Protein AF-0000000080186118 (afdb_homodimer)

Secondary structure (DSSP, 8-state):
----EEEEEE--TTSSHHHHHHHHHHTT-B--S-BPPPBTTTBTT----BHHHHHHHHHHHHHTT--TT--SPPPTTGGGSGGGHHHHHHHHHHHHHHHTT-SEEEEE-TTHHHHGGGGHHHHHHHT-EEEEEEEE--HHHHHHHHHHHH---HHHHHHHHHHHHHHHHHHHTTS-EEEEEHHHHHH-HHHHHHHHHHHTT---SS-TTTTHHHHHHHS-GGG--------GGG-SSTHHHHHHHHHHHHHHHHHHS---HHHHHHHHHHHHHHHHTS-HHHHHHHHHHHHHHHHHHHHHHHHHHHGGGS----HHHHHHHHS--/----EEEEEE--TTSSHHHHHHHHHHTT-B--S-BPPPBTTTBTT----BHHHHHHHHHHHHHTT--TT--SPPPTTGGGSGGGHHHHHHHHHHHHHHHTT-SEEEEE-TTHHHHGGGGHHHHHHHT-EEEEEEEE--HHHHHHHHHHHH---HHHHHHHHHHHHHHHHHHHTTS-EEEEEHHHHHH-HHHHHHHHHHHTT---SS-TTTTHHHHHHHS-GGG--------GGG-SSTHHHHHHHHHHHHHHHHHHS---HHHHHHHHHHHHHHHHTS-HHHHHHHHHHHHHHHHHHHHHHHHHHHTTSSS---HHHHHHHHS--

InterPro domains:
  IPR014556 Uncharacterised conserved protein UCP029407 [PIRSF029407] (5-275)
  IPR027417 P-loop containing nucleoside triphosphate hydrolase [G3DSA:3.40.50.300] (1-254)
  IPR027417 P-loop containing nucleoside triphosphate hydrolase [SSF52540] (7-217)

pLDDT: mean 84.86, std 19.62, range [24.36, 98.5]

Solvent-accessible surface area (backbone atoms only — not comparable to full-atom values): 35495 Å² total; per-residue (Å²): 130,87,58,31,37,33,40,37,45,29,28,38,79,77,28,50,58,35,59,55,49,52,51,41,43,59,22,52,35,40,62,56,90,49,54,42,70,51,38,84,92,74,32,72,88,25,51,61,22,35,43,69,59,52,50,49,49,51,53,48,30,28,74,68,39,45,51,93,83,50,86,67,79,76,63,84,70,50,69,72,38,77,85,39,50,66,55,49,52,50,49,42,49,50,47,52,72,58,45,64,86,36,53,40,32,42,49,41,44,46,60,44,14,76,48,44,75,55,45,55,64,44,33,58,75,68,61,35,50,63,30,38,36,40,46,38,46,62,59,64,35,29,28,53,49,41,27,70,76,72,61,46,51,64,61,40,37,44,52,47,46,46,51,26,50,50,34,34,52,60,74,44,56,93,48,58,64,43,46,44,47,38,67,47,46,67,76,37,45,68,59,48,52,51,48,48,29,58,77,61,68,50,77,60,80,32,48,65,78,78,26,42,68,59,49,58,67,64,56,56,81,75,71,71,75,63,79,56,75,80,66,64,78,80,34,79,63,66,65,51,33,47,43,52,52,48,47,50,44,48,50,35,36,37,67,71,64,65,47,58,68,63,61,52,49,51,44,51,51,52,52,49,51,55,60,68,66,50,55,64,40,58,54,50,49,45,52,49,51,29,43,50,50,33,49,50,53,48,48,50,46,46,53,50,56,67,44,54,77,62,90,76,76,57,63,66,58,49,49,54,54,60,68,64,103,131,90,58,31,35,32,40,38,44,30,26,38,79,77,25,52,56,36,59,54,50,51,52,43,44,58,22,53,36,40,61,58,89,49,56,43,70,51,39,85,94,75,31,72,88,26,52,61,22,38,43,70,58,52,50,48,50,52,52,47,29,28,76,69,40,46,50,93,84,51,86,67,80,75,63,86,71,50,68,74,39,78,85,39,51,66,54,49,52,50,50,43,49,49,47,50,72,59,45,67,87,37,52,38,32,44,50,42,44,44,61,44,15,74,49,47,76,53,45,54,65,44,33,58,75,67,59,37,50,63,31,38,36,40,45,38,46,63,60,63,36,29,29,54,48,40,28,70,75,73,61,46,52,64,60,40,37,45,53,48,44,48,50,27,49,51,34,34,52,59,73,45,59,95,49,57,64,43,46,42,48,38,67,48,45,67,75,36,44,67,61,48,53,51,47,48,31,58,76,61,68,50,76,60,82,33,47,65,77,80,26,42,68,58,50,57,67,65,56,56,80,74,71,70,74,62,80,55,74,81,67,66,77,79,34,78,60,66,66,52,32,46,44,52,53,49,48,51,44,49,50,35,34,36,66,73,65,65,45,56,68,61,61,53,50,52,44,52,50,51,51,49,52,55,59,70,66,50,57,66,41,58,53,51,49,43,52,50,52,28,44,50,49,34,48,50,52,47,48,50,46,44,53,50,56,68,44,56,77,61,87,78,77,57,63,65,57,50,50,53,52,61,68,63,102

Structure (mmCIF, N/CA/C/O backbone):
data_AF-0000000080186118-model_v1
#
loop_
_entity.id
_entity.type
_entity.pdbx_description
1 polymer 'Sulfotransferase family protein'
#
loop_
_atom_site.group_PDB
_atom_site.id
_atom_site.type_symbol
_atom_site.label_atom_id
_atom_site.label_alt_id
_atom_site.label_comp_id
_atom_site.label_asym_id
_atom_site.label_entity_id
_atom_site.label_seq_id
_atom_site.pdbx_PDB_ins_code
_atom_site.Cartn_x
_atom_site.Cartn_y
_atom_site.Cartn_z
_atom_site.occupancy
_atom_site.B_iso_or_equiv
_atom_site.auth_seq_id
_atom_site.auth_comp_id
_atom_site.auth_asym_id
_atom_site.auth_atom_id
_atom_site.pdbx_PDB_model_num
ATOM 1 N N . MET A 1 1 ? -13.805 36.344 33.719 1 39 1 MET A N 1
ATOM 2 C CA . MET A 1 1 ? -14.078 35.219 32.812 1 39 1 MET A CA 1
ATOM 3 C C . MET A 1 1 ? -12.797 34.719 32.156 1 39 1 MET A C 1
ATOM 5 O O . MET A 1 1 ? -12.016 35.5 31.609 1 39 1 MET A O 1
ATOM 9 N N . ARG A 1 2 ? -12.125 33.688 32.625 1 52.72 2 ARG A N 1
ATOM 10 C CA . ARG A 1 2 ? -10.75 33.25 32.438 1 52.72 2 ARG A CA 1
ATOM 11 C C . ARG A 1 2 ? -10.445 33.031 30.969 1 52.72 2 ARG A C 1
ATOM 13 O O . ARG A 1 2 ? -11.164 32.312 30.281 1 52.72 2 ARG A O 1
ATOM 20 N N . ASN A 1 3 ? -9.789 33.844 30.016 1 79.81 3 ASN A N 1
ATOM 21 C CA . ASN A 1 3 ? -9.539 33.906 28.578 1 79.81 3 ASN A CA 1
ATOM 22 C C . ASN A 1 3 ? -8.727 32.719 28.094 1 79.81 3 ASN A C 1
ATOM 24 O O . ASN A 1 3 ? -7.668 32.438 28.641 1 79.81 3 ASN A O 1
ATOM 28 N N . ASN A 1 4 ? -9.305 31.781 27.531 1 93.44 4 ASN A N 1
ATOM 29 C CA . ASN A 1 4 ? -8.805 30.547 26.938 1 93.44 4 ASN A CA 1
ATOM 30 C C . ASN A 1 4 ? -8.68 30.656 25.422 1 93.44 4 ASN A C 1
ATOM 32 O O . ASN A 1 4 ? -9.641 30.375 24.688 1 93.44 4 ASN A O 1
ATOM 36 N N . ASN A 1 5 ? -7.477 31.156 25.047 1 97.12 5 ASN A N 1
ATOM 37 C CA . ASN A 1 5 ? -7.219 31.359 23.625 1 97.12 5 ASN A CA 1
ATOM 38 C C . ASN A 1 5 ? -6.367 30.234 23.047 1 97.12 5 ASN A C 1
ATOM 40 O O . ASN A 1 5 ? -5.227 30.031 23.469 1 97.12 5 ASN A O 1
ATOM 44 N N . ALA A 1 6 ? -6.957 29.5 22.125 1 97.62 6 ALA A N 1
ATOM 45 C CA . ALA A 1 6 ? -6.223 28.422 21.469 1 97.62 6 ALA A CA 1
ATOM 46 C C . ALA A 1 6 ? -5.754 28.828 20.078 1 97.62 6 ALA A C 1
ATOM 48 O O . ALA A 1 6 ? -6.555 29.266 19.25 1 97.62 6 ALA A O 1
ATOM 49 N N . LEU A 1 7 ? -4.469 28.781 19.828 1 98.12 7 LEU A N 1
ATOM 50 C CA . LEU A 1 7 ? -3.879 29 18.516 1 98.12 7 LEU A CA 1
ATOM 51 C C . LEU A 1 7 ? -3.51 27.672 17.859 1 98.12 7 LEU A C 1
ATOM 53 O O . LEU A 1 7 ? -2.58 26.984 18.297 1 98.12 7 LEU A O 1
ATOM 57 N N . ILE A 1 8 ? -4.242 27.266 16.844 1 98.31 8 ILE A N 1
ATOM 58 C CA . ILE A 1 8 ? -4.055 25.984 16.172 1 98.31 8 ILE A CA 1
ATOM 59 C C . ILE A 1 8 ? -3.275 26.188 14.875 1 98.31 8 ILE A C 1
ATOM 61 O O . ILE A 1 8 ? -3.783 26.797 13.922 1 98.31 8 ILE A O 1
ATOM 65 N N . ILE A 1 9 ? -2.072 25.672 14.836 1 97.62 9 ILE A N 1
ATOM 66 C CA . ILE A 1 9 ? -1.203 25.859 13.68 1 97.62 9 ILE A CA 1
ATOM 67 C C . ILE A 1 9 ? -1.432 24.734 12.672 1 97.62 9 ILE A C 1
ATOM 69 O O . ILE A 1 9 ? -1.199 23.562 12.977 1 97.62 9 ILE A O 1
ATOM 73 N N . LEU A 1 10 ? -1.904 25.125 11.508 1 97.94 10 LEU A N 1
ATOM 74 C CA . LEU A 1 10 ? -2.188 24.172 10.438 1 97.94 10 LEU A CA 1
ATOM 75 C C . LEU A 1 10 ? -1.187 24.328 9.297 1 97.94 10 LEU A C 1
ATOM 77 O O . LEU A 1 10 ? -0.888 25.438 8.875 1 97.94 10 LEU A O 1
ATOM 81 N N . GLY A 1 11 ? -0.649 23.25 8.875 1 96.06 11 GLY A N 1
ATOM 82 C CA . GLY A 1 11 ? 0.289 23.188 7.766 1 96.06 11 GLY A CA 1
ATOM 83 C C . GLY A 1 11 ? 0.901 21.812 7.578 1 96.06 11 GLY A C 1
ATOM 84 O O . GLY A 1 11 ? 1.086 21.078 8.547 1 96.06 11 GLY A O 1
ATOM 85 N N . MET A 1 12 ? 1.206 21.562 6.348 1 92.69 12 MET A N 1
ATOM 86 C CA . MET A 1 12 ? 1.847 20.297 6.023 1 92.69 12 MET A CA 1
ATOM 87 C C . MET A 1 12 ? 3.246 20.219 6.625 1 92.69 12 MET A C 1
ATOM 89 O O . MET A 1 12 ? 3.814 21.25 7.012 1 92.69 12 MET A O 1
ATOM 93 N N . HIS A 1 13 ? 3.754 19.016 6.727 1 89.88 13 HIS A N 1
ATOM 94 C CA . HIS A 1 13 ? 5.148 18.828 7.113 1 89.88 13 HIS A CA 1
ATOM 95 C C . HIS A 1 13 ? 6.082 19.641 6.23 1 89.88 13 HIS A C 1
ATOM 97 O O . HIS A 1 13 ? 5.867 19.75 5.023 1 89.88 13 HIS A O 1
ATOM 103 N N . ARG A 1 14 ? 7.055 20.297 6.957 1 89.81 14 ARG A N 1
ATOM 104 C CA . ARG A 1 14 ? 8.109 21.047 6.27 1 89.81 14 ARG A CA 1
ATOM 105 C C . ARG A 1 14 ? 7.59 22.375 5.742 1 89.81 14 ARG A C 1
ATOM 107 O O . ARG A 1 14 ? 8.203 22.984 4.863 1 89.81 14 ARG A O 1
ATOM 114 N N . SER A 1 15 ? 6.469 22.812 6.285 1 92.31 15 SER A N 1
ATOM 115 C CA . SER A 1 15 ? 5.895 24.062 5.805 1 92.31 15 SER A CA 1
ATOM 116 C C . SER A 1 15 ? 6.188 25.219 6.762 1 92.31 15 SER A C 1
ATOM 118 O O . SER A 1 15 ? 5.574 26.281 6.672 1 92.31 15 SER A O 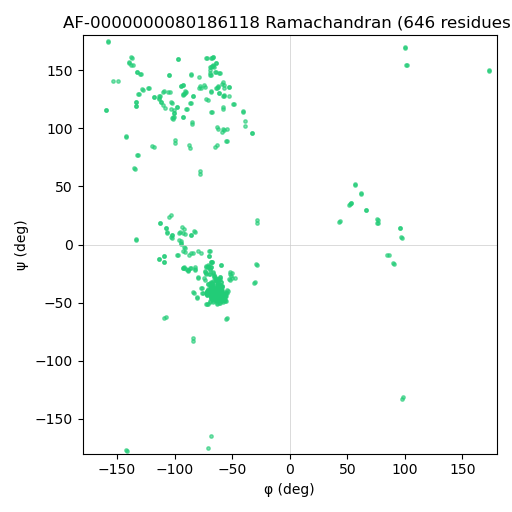1
ATOM 120 N N . GLY A 1 16 ? 7.016 25.016 7.77 1 90.25 16 GLY A N 1
ATOM 121 C CA . GLY A 1 16 ? 7.438 26.094 8.648 1 90.25 16 GLY A CA 1
ATOM 122 C C . GLY A 1 16 ? 6.609 26.188 9.914 1 90.25 16 GLY A C 1
ATOM 123 O O . GLY A 1 16 ? 6.699 27.172 10.648 1 90.25 16 GLY A O 1
ATOM 124 N N . THR A 1 17 ? 5.832 25.156 10.227 1 92 17 THR A N 1
ATOM 125 C CA . THR A 1 17 ? 4.945 25.188 11.383 1 92 17 THR A CA 1
ATOM 126 C C . THR A 1 17 ? 5.746 25.172 12.68 1 92 17 THR A C 1
ATOM 128 O O . THR A 1 17 ? 5.367 25.828 13.656 1 92 17 THR A O 1
ATOM 131 N N . SER A 1 18 ? 6.84 24.516 12.688 1 89.94 18 SER A N 1
ATOM 132 C CA . SER A 1 18 ? 7.672 24.469 13.891 1 89.94 18 SER A CA 1
ATOM 133 C C . SER A 1 18 ? 8.289 25.828 14.188 1 89.94 18 SER A C 1
ATOM 135 O O . SER A 1 18 ? 8.391 26.219 15.344 1 89.94 18 SER A O 1
ATOM 137 N N . LEU A 1 19 ? 8.688 26.5 13.164 1 89.62 19 LEU A N 1
ATOM 138 C CA . LEU A 1 19 ? 9.258 27.844 13.312 1 89.62 19 LEU A CA 1
ATOM 139 C C . LEU A 1 19 ? 8.242 28.797 13.938 1 89.62 19 LEU A C 1
ATOM 141 O O . LEU A 1 19 ? 8.555 29.484 14.906 1 89.62 19 LEU A O 1
ATOM 145 N N . LEU A 1 20 ? 7.059 28.797 13.375 1 94.12 20 LEU A N 1
ATOM 146 C CA . LEU A 1 20 ? 6.016 29.672 13.891 1 94.12 20 LEU A CA 1
ATOM 147 C C . LEU A 1 20 ? 5.68 29.328 15.344 1 94.12 20 LEU A C 1
ATOM 149 O O . LEU A 1 20 ? 5.512 30.219 16.172 1 94.12 20 LEU A O 1
ATOM 153 N N . THR A 1 21 ? 5.566 28.062 15.594 1 93.56 21 THR A N 1
ATOM 154 C CA . THR A 1 21 ? 5.227 27.625 16.953 1 93.56 21 THR A CA 1
ATOM 155 C C . THR A 1 21 ? 6.312 28.031 17.938 1 93.56 21 THR A C 1
ATOM 157 O O . THR A 1 21 ? 6.016 28.453 19.047 1 93.56 21 THR A O 1
ATOM 160 N N . GLY A 1 22 ? 7.543 27.922 17.562 1 91.62 22 GLY A N 1
ATOM 161 C CA . GLY A 1 22 ? 8.641 28.391 18.391 1 91.62 22 GLY A CA 1
ATOM 162 C C . GLY A 1 22 ? 8.586 29.891 18.672 1 91.62 22 GLY A C 1
ATOM 163 O O . GLY A 1 22 ? 8.883 30.328 19.797 1 91.62 22 GLY A O 1
ATOM 164 N N . LEU A 1 23 ? 8.234 30.609 17.719 1 94.38 23 LEU A N 1
ATOM 165 C CA . LEU A 1 23 ? 8.102 32.062 17.875 1 94.38 23 LEU A CA 1
ATOM 166 C C . LEU A 1 23 ? 6.988 32.375 18.875 1 94.38 23 LEU A C 1
ATOM 168 O O . LEU A 1 23 ? 7.145 33.281 19.703 1 94.38 23 LEU A O 1
ATOM 172 N N . LEU A 1 24 ? 5.902 31.656 18.766 1 96.25 24 LEU A N 1
ATOM 173 C CA . LEU A 1 24 ? 4.793 31.859 19.688 1 96.25 24 LEU A CA 1
ATOM 174 C C . LEU A 1 24 ? 5.215 31.578 21.125 1 96.25 24 LEU A C 1
ATOM 176 O O . LEU A 1 24 ? 4.75 32.219 22.047 1 96.25 24 LEU A O 1
ATOM 180 N N . SER A 1 25 ? 6.062 30.609 21.266 1 93.62 25 SER A N 1
ATOM 181 C CA . SER A 1 25 ? 6.57 30.297 22.609 1 93.62 25 SER A CA 1
ATOM 182 C C . SER A 1 25 ? 7.363 31.469 23.188 1 93.62 25 SER A C 1
ATOM 184 O O . SER A 1 25 ? 7.348 31.688 24.391 1 93.62 25 SER A O 1
ATOM 186 N N . GLN A 1 26 ? 8.023 32.281 22.344 1 93.75 26 GLN A N 1
ATOM 187 C CA . GLN A 1 26 ? 8.836 33.406 22.797 1 93.75 26 GLN A CA 1
ATOM 188 C C . GLN A 1 26 ? 7.969 34.531 23.344 1 93.75 26 GLN A C 1
ATOM 190 O O . GLN A 1 26 ? 8.445 35.375 24.109 1 93.75 26 GLN A O 1
ATOM 195 N N . VAL A 1 27 ? 6.734 34.5 22.984 1 96.81 27 VAL A N 1
ATOM 196 C CA . VAL A 1 27 ? 5.852 35.562 23.453 1 96.81 27 VAL A CA 1
ATOM 197 C C . VAL A 1 27 ? 4.902 35.031 24.516 1 96.81 27 VAL A C 1
ATOM 199 O O . VAL A 1 27 ? 3.836 35.594 24.766 1 96.81 27 VAL A O 1
ATOM 202 N N . GLY A 1 28 ? 5.199 33.906 25.016 1 95.38 28 GLY A N 1
ATOM 203 C CA . GLY A 1 28 ? 4.574 33.406 26.234 1 95.38 28 GLY A CA 1
ATOM 204 C C . GLY A 1 28 ? 3.408 32.469 25.984 1 95.38 28 GLY A C 1
ATOM 205 O O . GLY A 1 28 ? 2.701 32.094 26.922 1 95.38 28 GLY A O 1
ATOM 206 N N . VAL A 1 29 ? 3.146 32.094 24.75 1 96.19 29 VAL A N 1
ATOM 207 C CA . VAL A 1 29 ? 2.1 31.109 24.453 1 96.19 29 VAL A CA 1
ATOM 208 C C . VAL A 1 29 ? 2.508 29.734 24.969 1 96.19 29 VAL A C 1
ATOM 210 O O . VAL A 1 29 ? 3.627 29.281 24.719 1 96.19 29 VAL A O 1
ATOM 213 N N . LYS A 1 30 ? 1.614 29.125 25.656 1 94.25 30 LYS A N 1
ATOM 214 C CA . LYS A 1 30 ? 1.916 27.828 26.281 1 94.25 30 LYS A CA 1
ATOM 215 C C . LYS A 1 30 ? 1.879 26.703 25.25 1 94.25 30 LYS A C 1
ATOM 217 O O . LYS A 1 30 ? 0.937 26.609 24.453 1 94.25 30 LYS A O 1
ATOM 222 N N . MET A 1 31 ? 2.85 25.781 25.219 1 89.88 31 MET A N 1
ATOM 223 C CA . MET A 1 31 ? 2.939 24.688 24.25 1 89.88 31 MET A CA 1
ATOM 224 C C . MET A 1 31 ? 2.641 23.344 24.922 1 89.88 31 MET A C 1
ATOM 226 O O . MET A 1 31 ? 2.383 22.344 24.25 1 89.88 31 MET A O 1
ATOM 230 N N . GLY A 1 32 ? 2.555 23.281 26.125 1 83.25 32 GLY A N 1
ATOM 231 C CA . GLY A 1 32 ? 2.352 22.047 26.859 1 83.25 32 GLY A CA 1
ATOM 232 C C . GLY A 1 32 ? 3.633 21.484 27.453 1 83.25 32 GLY A C 1
ATOM 233 O O . GLY A 1 32 ? 4.723 21.984 27.172 1 83.25 32 GLY A O 1
ATOM 234 N N . LYS A 1 33 ? 3.602 20.516 28.312 1 74.44 33 LYS A N 1
ATOM 235 C CA . LYS A 1 33 ? 4.711 19.984 29.109 1 74.44 33 LYS A CA 1
ATOM 236 C C . LYS A 1 33 ? 5.445 18.875 28.359 1 74.44 33 LYS A C 1
ATOM 238 O O . LYS A 1 33 ? 6.609 18.594 28.656 1 74.44 33 LYS A O 1
ATOM 243 N N . SER A 1 34 ? 4.812 18.25 27.406 1 70.38 34 SER A N 1
ATOM 244 C CA . SER A 1 34 ? 5.367 17.062 26.75 1 70.38 34 SER A CA 1
ATOM 245 C C . SER A 1 34 ? 5.59 17.312 25.266 1 70.38 34 SER A C 1
ATOM 247 O O . SER A 1 34 ? 4.73 16.984 24.438 1 70.38 34 SER A O 1
ATOM 249 N N . LEU A 1 35 ? 6.824 17.953 25 1 75.44 35 LEU A N 1
ATOM 250 C CA . LEU A 1 35 ? 7.113 18.266 23.609 1 75.44 35 LEU A CA 1
ATOM 251 C C . LEU A 1 35 ? 8.156 17.297 23.047 1 75.44 35 LEU A C 1
ATOM 253 O O . LEU A 1 35 ? 9.023 16.828 23.781 1 75.44 35 LEU A O 1
ATOM 257 N N . TYR A 1 36 ? 7.973 17.016 21.812 1 66.62 36 TYR A N 1
ATOM 258 C CA . TYR A 1 36 ? 8.992 16.203 21.156 1 66.62 36 TYR A CA 1
ATOM 259 C C . TYR A 1 36 ? 10.336 16.922 21.156 1 66.62 36 TYR A C 1
ATOM 261 O O . TYR A 1 36 ? 10.406 18.125 20.922 1 66.62 36 TYR A O 1
ATOM 269 N N . ALA A 1 37 ? 11.352 16.188 21.453 1 56.09 37 ALA A N 1
ATOM 270 C CA . ALA A 1 37 ? 12.711 16.703 21.5 1 56.09 37 ALA A CA 1
ATOM 271 C C . ALA A 1 37 ? 13.227 17.047 20.109 1 56.09 37 ALA A C 1
ATOM 273 O O . ALA A 1 37 ? 12.766 16.484 19.109 1 56.09 37 ALA A O 1
ATOM 274 N N . PRO A 1 38 ? 14.047 18.031 20.094 1 58.72 38 PRO A N 1
ATOM 275 C CA . PRO A 1 38 ? 14.672 18.375 18.812 1 58.72 38 PRO A CA 1
ATOM 276 C C . PRO A 1 38 ? 15.445 17.219 18.188 1 58.72 38 PRO A C 1
ATOM 278 O O . PRO A 1 38 ? 15.891 16.312 18.906 1 58.72 38 PRO A O 1
ATOM 281 N N . GLN A 1 39 ? 15.367 17.047 16.906 1 49.31 39 GLN A N 1
ATOM 282 C CA . GLN A 1 39 ? 16.141 16.047 16.172 1 49.31 39 GLN A CA 1
ATOM 283 C C . GLN A 1 39 ? 17.203 16.703 15.297 1 49.31 39 GLN A C 1
ATOM 285 O O . GLN A 1 39 ? 16.875 17.562 14.477 1 49.31 39 GLN A O 1
ATOM 290 N N . LYS A 1 40 ? 18.438 16.328 15.609 1 52.97 40 LYS A N 1
ATOM 291 C CA . LYS A 1 40 ? 19.562 16.875 14.844 1 52.97 40 LYS A CA 1
ATOM 292 C C . LYS A 1 40 ? 19.391 16.578 13.352 1 52.97 40 LYS A C 1
ATOM 294 O O . LYS A 1 40 ? 19.094 15.453 12.969 1 52.97 40 LYS A O 1
ATOM 299 N N . GLY A 1 41 ? 19.516 17.625 12.695 1 49.56 41 GLY A N 1
ATOM 300 C CA . GLY A 1 41 ? 19.516 17.469 11.242 1 49.56 41 GLY A CA 1
ATOM 301 C C . GLY A 1 41 ? 18.125 17.547 10.648 1 49.56 41 GLY A C 1
ATOM 302 O O . GLY A 1 41 ? 17.969 17.641 9.43 1 49.56 41 GLY A O 1
ATOM 303 N N . VAL A 1 42 ? 17.234 17.406 11.562 1 52.94 42 VAL A N 1
ATOM 304 C CA . VAL A 1 42 ? 15.852 17.484 11.086 1 52.94 42 VAL A CA 1
ATOM 305 C C . VAL A 1 42 ? 15.211 18.781 11.562 1 52.94 42 VAL A C 1
ATOM 307 O O . VAL A 1 42 ? 14.797 19.625 10.758 1 52.94 42 VAL A O 1
ATOM 310 N N . ASN A 1 43 ? 15.109 18.906 12.828 1 56.03 43 ASN A N 1
ATOM 311 C CA . ASN A 1 43 ? 14.594 20.125 13.461 1 56.03 43 ASN A CA 1
ATOM 312 C C . ASN A 1 43 ? 15.352 20.438 14.75 1 56.03 43 ASN A C 1
ATOM 314 O O . ASN A 1 43 ? 14.906 20.094 15.844 1 56.03 43 ASN A O 1
ATOM 318 N N . GLU A 1 44 ? 16.359 21.25 14.555 1 59.19 44 GLU A N 1
ATOM 319 C CA . GLU A 1 44 ? 17.297 21.516 15.641 1 59.19 44 GLU A CA 1
ATOM 320 C C . GLU A 1 44 ? 16.672 22.422 16.703 1 59.19 44 GLU A C 1
ATOM 322 O O . GLU A 1 44 ? 17.062 22.391 17.859 1 59.19 44 GLU A O 1
ATOM 327 N N . LYS A 1 45 ? 15.758 23.125 16.344 1 62.72 45 LYS A N 1
ATOM 328 C CA . LYS A 1 45 ? 15.133 24.047 17.297 1 62.72 45 LYS A CA 1
ATOM 329 C C . LYS A 1 45 ? 13.906 23.422 17.938 1 62.72 45 LYS A C 1
ATOM 331 O O . LYS A 1 45 ? 13.266 24.031 18.797 1 62.72 45 LYS A O 1
ATOM 336 N N . GLY A 1 46 ? 13.633 22.188 17.609 1 65.62 46 GLY A N 1
ATOM 337 C CA . GLY A 1 46 ? 12.531 21.438 18.203 1 65.62 46 GLY A CA 1
ATOM 338 C C . GLY A 1 46 ? 11.32 21.344 17.297 1 65.62 46 GLY A C 1
ATOM 339 O O . GLY A 1 46 ? 11.078 22.234 16.484 1 65.62 46 GLY A O 1
ATOM 340 N N . PHE A 1 47 ? 10.508 20.328 17.469 1 70.06 47 PHE A N 1
ATOM 341 C CA . PHE A 1 47 ? 9.32 20.109 16.656 1 70.06 47 PHE A CA 1
ATOM 342 C C . PHE A 1 47 ? 8.125 20.875 17.219 1 70.06 47 PHE A C 1
ATOM 344 O O . PHE A 1 47 ? 7.172 21.156 16.484 1 70.06 47 PHE A O 1
ATOM 351 N N . TRP A 1 48 ? 8.156 21.266 18.5 1 72.88 48 TRP A N 1
ATOM 352 C CA . TRP A 1 48 ? 7.105 21.969 19.219 1 72.88 48 TRP A CA 1
ATOM 353 C C . TRP A 1 48 ? 5.77 21.266 19.078 1 72.88 48 TRP A C 1
ATOM 355 O O . TRP A 1 48 ? 4.738 21.906 18.859 1 72.88 48 TRP A O 1
ATOM 365 N N . GLU A 1 49 ? 5.871 19.938 19.016 1 81.69 49 GLU A N 1
ATOM 366 C CA . GLU A 1 49 ? 4.684 19.078 18.969 1 81.69 49 GLU A CA 1
ATOM 367 C C . GLU A 1 49 ? 4.438 18.406 20.328 1 81.69 49 GLU A C 1
ATOM 369 O O . GLU A 1 49 ? 5.371 17.906 20.953 1 81.69 49 GLU A O 1
ATOM 374 N N . HIS A 1 50 ? 3.203 18.531 20.719 1 87.19 50 HIS A N 1
ATOM 375 C CA . HIS A 1 50 ? 2.807 17.859 21.953 1 87.19 50 HIS A CA 1
ATOM 376 C C . HIS A 1 50 ? 2.818 16.344 21.781 1 87.19 50 HIS A C 1
ATOM 378 O O . HIS A 1 50 ? 1.994 15.789 21.047 1 87.19 50 HIS A O 1
ATOM 384 N N . GLU A 1 51 ? 3.668 15.641 22.438 1 84 51 GLU A N 1
ATOM 385 C CA . GLU A 1 51 ? 3.963 14.234 22.203 1 84 51 GLU A CA 1
ATOM 386 C C . GLU A 1 51 ? 2.711 13.375 22.344 1 84 51 GLU A C 1
ATOM 388 O O . GLU A 1 51 ? 2.398 12.57 21.469 1 84 51 GLU A O 1
ATOM 393 N N . ASP A 1 52 ? 1.962 13.555 23.438 1 87.31 52 ASP A N 1
ATOM 394 C CA . ASP A 1 52 ? 0.783 12.734 23.703 1 87.31 52 ASP A CA 1
ATOM 395 C C . ASP A 1 52 ? -0.293 12.961 22.641 1 87.31 52 ASP A C 1
ATOM 397 O O . ASP A 1 52 ? -0.982 12.016 22.25 1 87.31 52 ASP A O 1
ATOM 401 N N . ILE A 1 53 ? -0.434 14.164 22.203 1 93.56 53 ILE A N 1
ATOM 402 C CA . ILE A 1 53 ? -1.455 14.5 21.219 1 93.56 53 ILE A CA 1
ATOM 403 C C . ILE A 1 53 ? -1.064 13.922 19.859 1 93.56 53 ILE A C 1
ATOM 405 O O . ILE A 1 53 ? -1.897 13.336 19.172 1 93.56 53 ILE A O 1
ATOM 409 N N . VAL A 1 54 ? 0.232 14.023 19.531 1 91.56 54 VAL A N 1
ATOM 410 C CA . VAL A 1 54 ? 0.727 13.469 18.281 1 91.56 54 VAL A CA 1
ATOM 411 C C . VAL A 1 54 ? 0.536 11.961 18.266 1 91.56 54 VAL A C 1
ATOM 413 O O . VAL A 1 54 ? 0.077 11.391 17.281 1 91.56 54 VAL A O 1
ATOM 416 N N . ASP A 1 55 ? 0.86 11.352 19.406 1 86.56 55 ASP A N 1
ATOM 417 C CA . ASP A 1 55 ? 0.684 9.906 19.516 1 86.56 55 ASP A CA 1
ATOM 418 C C . ASP A 1 55 ? -0.782 9.516 19.344 1 86.56 55 ASP A C 1
ATOM 420 O O . ASP A 1 55 ? -1.093 8.531 18.672 1 86.56 55 ASP A O 1
ATOM 424 N N . THR A 1 56 ? -1.626 10.273 19.938 1 92.5 56 THR A N 1
ATOM 425 C CA . THR A 1 56 ? -3.057 10.016 19.812 1 92.5 56 THR A CA 1
ATOM 426 C C . THR A 1 56 ? -3.518 10.156 18.375 1 92.5 56 THR A C 1
ATOM 428 O O . THR A 1 56 ? -4.305 9.344 17.875 1 92.5 56 THR A O 1
ATOM 431 N N . HIS A 1 57 ? -2.99 11.18 17.719 1 95.5 57 HIS A N 1
ATOM 432 C CA . HIS A 1 57 ? -3.312 11.383 16.297 1 95.5 57 HIS A CA 1
ATOM 433 C C . HIS A 1 57 ? -2.854 10.195 15.461 1 95.5 57 HIS A C 1
ATOM 435 O O . HIS A 1 57 ? -3.58 9.742 14.57 1 95.5 57 HIS A O 1
ATOM 441 N N . ASP A 1 58 ? -1.695 9.711 15.734 1 91.12 58 ASP A N 1
ATOM 442 C CA . ASP A 1 58 ? -1.15 8.578 14.992 1 91.12 58 ASP A CA 1
ATOM 443 C C . ASP A 1 58 ? -1.997 7.324 15.195 1 91.12 58 ASP A C 1
ATOM 445 O O . ASP A 1 58 ? -2.287 6.602 14.242 1 91.12 58 ASP A O 1
ATOM 449 N N . GLU A 1 59 ? -2.34 7.109 16.406 1 89.88 59 GLU A N 1
ATOM 450 C CA . GLU A 1 59 ? -3.164 5.945 16.719 1 89.88 59 GLU A CA 1
ATOM 451 C C . GLU A 1 59 ? -4.543 6.059 16.078 1 89.88 59 GLU A C 1
ATOM 453 O O . GLU A 1 59 ? -5.105 5.062 15.625 1 89.88 59 GLU A O 1
ATOM 458 N N . LEU A 1 60 ? -5.062 7.227 16.078 1 95.31 60 LEU A N 1
ATOM 459 C CA . LEU A 1 60 ? -6.352 7.457 15.445 1 95.31 60 LEU A CA 1
ATOM 460 C C . LEU A 1 60 ? -6.273 7.191 13.945 1 95.31 60 LEU A C 1
ATOM 462 O O . LEU A 1 60 ? -7.137 6.516 13.383 1 95.31 60 LEU A O 1
ATOM 466 N N . LEU A 1 61 ? -5.238 7.73 13.32 1 95.75 61 LEU A N 1
ATOM 467 C CA . LEU A 1 61 ? -5.066 7.504 11.891 1 95.75 61 LEU A CA 1
ATOM 468 C C . LEU A 1 61 ? -4.941 6.012 11.594 1 95.75 61 LEU A C 1
ATOM 470 O O . LEU A 1 61 ? -5.492 5.523 10.602 1 95.75 61 LEU A O 1
ATOM 474 N N . LEU A 1 62 ? -4.234 5.34 12.445 1 91.12 62 LEU A N 1
ATOM 475 C CA . LEU A 1 62 ? -4.109 3.895 12.289 1 91.12 62 LEU A CA 1
ATOM 476 C C . LEU A 1 62 ? -5.473 3.219 12.391 1 91.12 62 LEU A C 1
ATOM 478 O O . LEU A 1 62 ? -5.797 2.346 11.586 1 91.12 62 LEU A O 1
ATOM 482 N N . ALA A 1 63 ? -6.219 3.617 13.391 1 92.12 63 ALA A N 1
ATOM 483 C CA . ALA A 1 63 ? -7.551 3.055 13.586 1 92.12 63 ALA A CA 1
ATOM 484 C C . ALA A 1 63 ? -8.438 3.322 12.375 1 92.12 63 ALA A C 1
ATOM 486 O O . ALA A 1 63 ? -9.312 2.518 12.055 1 92.12 63 ALA A O 1
ATOM 487 N N . LEU A 1 64 ? -8.188 4.422 11.773 1 96.06 64 LEU A N 1
ATOM 488 C CA . LEU A 1 64 ? -8.93 4.793 10.578 1 96.06 64 LEU A CA 1
ATOM 489 C C . LEU A 1 64 ? -8.297 4.18 9.328 1 96.06 64 LEU A C 1
ATOM 491 O O . LEU A 1 64 ? -8.625 4.566 8.203 1 96.06 64 LEU A O 1
ATOM 495 N N . ARG A 1 65 ? -7.305 3.289 9.539 1 94 65 ARG A N 1
ATOM 496 C CA . ARG A 1 65 ? -6.602 2.594 8.461 1 94 65 ARG A CA 1
ATOM 497 C C . ARG A 1 65 ? -5.867 3.58 7.559 1 94 65 ARG A C 1
ATOM 499 O O . ARG A 1 65 ? -5.973 3.504 6.332 1 94 65 ARG A O 1
ATOM 506 N N . SER A 1 66 ? -5.246 4.473 8.156 1 95.44 66 SER A N 1
ATOM 507 C CA . SER A 1 66 ? -4.496 5.523 7.48 1 95.44 66 SER A CA 1
ATOM 508 C C . SER A 1 66 ? -3.209 5.852 8.227 1 95.44 66 SER A C 1
ATOM 510 O O . SER A 1 66 ? -2.82 5.133 9.148 1 95.44 66 SER A O 1
ATOM 512 N N . GLN A 1 67 ? -2.455 6.82 7.77 1 92.62 67 GLN A N 1
ATOM 513 C CA . GLN A 1 67 ? -1.238 7.348 8.375 1 92.62 67 GLN A CA 1
ATOM 514 C C . GLN A 1 67 ? -0.948 8.766 7.883 1 92.62 67 GLN A C 1
ATOM 516 O O . GLN A 1 67 ? -1.629 9.266 6.988 1 92.62 67 GLN A O 1
ATOM 521 N N . TRP A 1 68 ? 0.029 9.383 8.414 1 92.44 68 TRP A N 1
ATOM 522 C CA . TRP A 1 68 ? 0.254 10.805 8.188 1 92.44 68 TRP A CA 1
ATOM 523 C C . TRP A 1 68 ? 0.55 11.078 6.715 1 92.44 68 TRP A C 1
ATOM 525 O O . TRP A 1 68 ? 0.208 12.148 6.195 1 92.44 68 TRP A O 1
ATOM 535 N N . ASP A 1 69 ? 1.162 10.086 5.988 1 94.38 69 ASP A N 1
ATOM 536 C CA . ASP A 1 69 ? 1.54 10.305 4.594 1 94.38 69 ASP A CA 1
ATOM 537 C C . ASP A 1 69 ? 0.704 9.438 3.656 1 94.38 69 ASP A C 1
ATOM 539 O O . ASP A 1 69 ? 1.165 9.055 2.578 1 94.38 69 ASP A O 1
ATOM 543 N N . ASP A 1 70 ? -0.442 8.961 4.207 1 96.31 70 ASP A N 1
ATOM 544 C CA . ASP A 1 70 ? -1.386 8.258 3.342 1 96.31 70 ASP A CA 1
ATOM 545 C C . ASP A 1 70 ? -1.936 9.188 2.264 1 96.31 70 ASP A C 1
ATOM 547 O O . ASP A 1 70 ? -2.291 10.336 2.545 1 96.31 70 ASP A O 1
ATOM 551 N N . LEU A 1 71 ? -1.988 8.742 1.025 1 97.75 71 LEU A N 1
ATOM 552 C CA . LEU A 1 71 ? -2.418 9.555 -0.11 1 97.75 71 LEU A CA 1
ATOM 553 C C . LEU A 1 71 ? -3.939 9.578 -0.213 1 97.75 71 LEU A C 1
ATOM 555 O O . LEU A 1 71 ? -4.504 10.453 -0.877 1 97.75 71 LEU A O 1
ATOM 559 N N . LEU A 1 72 ? -4.582 8.609 0.377 1 97.69 72 LEU A N 1
ATOM 560 C CA . LEU A 1 72 ? -6.023 8.445 0.226 1 97.69 72 LEU A CA 1
ATOM 561 C C . LEU A 1 72 ? -6.777 9.297 1.245 1 97.69 72 LEU A C 1
ATOM 563 O O . LEU A 1 72 ? -6.293 9.508 2.357 1 97.69 72 LEU A O 1
ATOM 567 N N . PRO A 1 73 ? -7.949 9.789 0.844 1 96.31 73 PRO A N 1
ATOM 568 C CA . PRO A 1 73 ? -8.766 10.539 1.797 1 96.31 73 PRO A CA 1
ATOM 569 C C . PRO A 1 73 ? -9.312 9.664 2.926 1 96.31 73 PRO A C 1
ATOM 571 O O . PRO A 1 73 ? -9.422 8.445 2.77 1 96.31 73 PRO A O 1
ATOM 574 N N . LEU A 1 74 ? -9.547 10.328 4.004 1 96.25 74 LEU A N 1
ATOM 575 C CA . LEU A 1 74 ? -10.289 9.648 5.059 1 96.25 74 LEU A CA 1
ATOM 576 C C . LEU A 1 74 ? -11.758 9.477 4.668 1 96.25 74 LEU A C 1
ATOM 578 O O . LEU A 1 74 ? -12.227 10.109 3.723 1 96.25 74 LEU A O 1
ATOM 582 N N . GLY A 1 75 ? -12.453 8.656 5.227 1 93.81 75 GLY A N 1
ATOM 583 C CA . GLY A 1 75 ? -13.859 8.438 4.914 1 93.81 75 GLY A CA 1
ATOM 584 C C . GLY A 1 75 ? -14.734 9.641 5.219 1 93.81 75 GLY A C 1
ATOM 585 O O . GLY A 1 75 ? -14.328 10.539 5.965 1 93.81 75 GLY A O 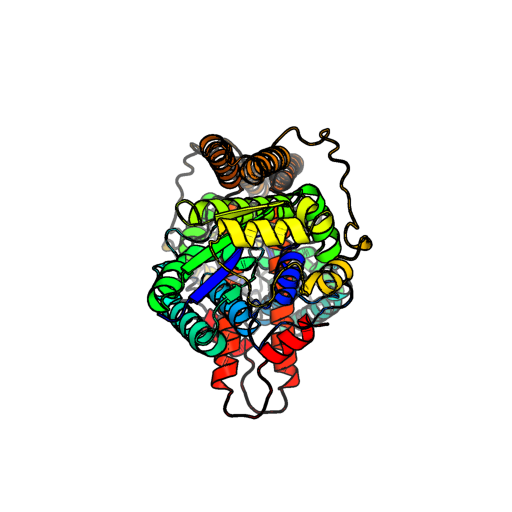1
ATOM 586 N N . ASP A 1 76 ? -15.859 9.688 4.535 1 94.19 76 ASP A N 1
ATOM 587 C CA . ASP A 1 76 ? -16.812 10.773 4.773 1 94.19 76 ASP A CA 1
ATOM 588 C C . ASP A 1 76 ? -17.25 10.812 6.238 1 94.19 76 ASP A C 1
ATOM 590 O O . ASP A 1 76 ? -17.609 9.781 6.812 1 94.19 76 ASP A O 1
ATOM 594 N N . GLU A 1 77 ? -17.141 11.938 6.84 1 97.12 77 GLU A N 1
ATOM 595 C CA . GLU A 1 77 ? -17.562 12.211 8.211 1 97.12 77 GLU A CA 1
ATOM 596 C C . GLU A 1 77 ? -16.953 11.203 9.188 1 97.12 77 GLU A C 1
ATOM 598 O O . GLU A 1 77 ? -17.641 10.734 10.102 1 97.12 77 GLU A O 1
ATOM 603 N N . TRP A 1 78 ? -15.789 10.836 8.891 1 97.69 78 TRP A N 1
ATOM 604 C CA . TRP A 1 78 ? -15.078 9.852 9.703 1 97.69 78 TRP A CA 1
ATOM 605 C C . TRP A 1 78 ? -15.094 10.25 11.172 1 97.69 78 TRP A C 1
ATOM 607 O O . TRP A 1 78 ? -15.055 9.391 12.055 1 97.69 78 TRP A O 1
ATOM 617 N N . TRP A 1 79 ? -15.125 11.562 11.57 1 97.62 79 TRP A N 1
ATOM 618 C CA . TRP A 1 79 ? -15.023 12.047 12.945 1 97.62 79 TRP A CA 1
ATOM 619 C C . TRP A 1 79 ? -16.281 11.703 13.734 1 97.62 79 TRP A C 1
ATOM 621 O O . TRP A 1 79 ? -16.312 11.82 14.961 1 97.62 79 TRP A O 1
ATOM 631 N N . LYS A 1 80 ? -17.297 11.227 13.039 1 97.5 80 LYS A N 1
ATOM 632 C CA . LYS A 1 80 ? -18.562 10.867 13.695 1 97.5 80 LYS A CA 1
ATOM 633 C C . LYS A 1 80 ? -18.609 9.367 13.977 1 97.5 80 LYS A C 1
ATOM 635 O O . LYS A 1 80 ? -19.547 8.891 14.617 1 97.5 80 LYS A O 1
ATOM 640 N N . TRP A 1 81 ? -17.672 8.602 13.477 1 97.06 81 TRP A N 1
ATOM 641 C CA . TRP A 1 81 ? -17.688 7.152 13.648 1 97.06 81 TRP A CA 1
ATOM 642 C C . TRP A 1 81 ? -17.422 6.773 15.102 1 97.06 81 TRP A C 1
ATOM 644 O O . TRP A 1 81 ? -16.641 7.434 15.789 1 97.06 81 TRP A O 1
ATOM 654 N N . ASP A 1 82 ? -17.922 5.637 15.531 1 96.38 82 ASP A N 1
ATOM 655 C CA . ASP A 1 82 ? -17.812 5.176 16.906 1 96.38 82 ASP A CA 1
ATOM 656 C C . ASP A 1 82 ? -16.359 4.957 17.312 1 96.38 82 ASP A C 1
ATOM 658 O O . ASP A 1 82 ? -15.977 5.227 18.453 1 96.38 82 ASP A O 1
ATOM 662 N N . ILE A 1 83 ? -15.57 4.551 16.406 1 95.62 83 ILE A N 1
ATOM 663 C CA . ILE A 1 83 ? -14.195 4.168 16.703 1 95.62 83 ILE A CA 1
ATOM 664 C C . ILE A 1 83 ? -13.391 5.398 17.094 1 95.62 83 ILE A C 1
ATOM 666 O O . ILE A 1 83 ? -12.312 5.281 17.688 1 95.62 83 ILE A O 1
ATOM 670 N N . VAL A 1 84 ? -13.906 6.652 16.828 1 97.5 84 VAL A N 1
ATOM 671 C CA . VAL A 1 84 ? -13.164 7.895 17 1 97.5 84 VAL A CA 1
ATOM 672 C C . VAL A 1 84 ? -13.352 8.406 18.438 1 97.5 84 VAL A C 1
ATOM 674 O O . VAL A 1 84 ? -12.477 9.094 18.969 1 97.5 84 VAL A O 1
ATOM 677 N N . GLN A 1 85 ? -14.391 8.039 19.156 1 96.88 85 GLN A N 1
ATOM 678 C CA . GLN A 1 85 ? -14.828 8.641 20.406 1 96.88 85 GLN A CA 1
ATOM 679 C C . GLN A 1 85 ? -13.773 8.492 21.5 1 96.88 85 GLN A C 1
ATOM 681 O O . GLN A 1 85 ? -13.469 9.445 22.219 1 96.88 85 GLN A O 1
ATOM 686 N N . PRO A 1 86 ? -13.156 7.25 21.594 1 96.81 86 PRO A N 1
ATOM 687 C CA . PRO A 1 86 ? -12.133 7.133 22.625 1 96.81 86 PRO A CA 1
ATOM 688 C C . PRO A 1 86 ? -10.961 8.086 22.422 1 96.81 86 PRO A C 1
ATOM 690 O O . PRO A 1 86 ? -10.359 8.562 23.391 1 96.81 86 PRO A O 1
ATOM 693 N N . PHE A 1 87 ? -10.625 8.328 21.219 1 97 87 PHE A N 1
ATOM 694 C CA . PHE A 1 87 ? -9.523 9.234 20.922 1 97 87 PHE A CA 1
ATOM 6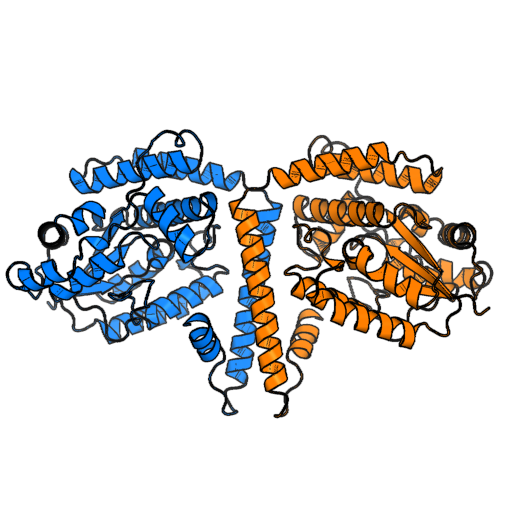95 C C . PHE A 1 87 ? -9.914 10.68 21.203 1 97 87 PHE A C 1
ATOM 697 O O . PHE A 1 87 ? -9.109 11.461 21.719 1 97 87 PHE A O 1
ATOM 704 N N . ALA A 1 88 ? -11.141 11.062 20.875 1 97.88 88 ALA A N 1
ATOM 705 C CA . ALA A 1 88 ? -11.648 12.391 21.188 1 97.88 88 ALA A CA 1
ATOM 706 C C . ALA A 1 88 ? -11.617 12.656 22.688 1 97.88 88 ALA A C 1
ATOM 708 O O . ALA A 1 88 ? -11.203 13.727 23.125 1 97.88 88 ALA A O 1
ATOM 709 N N . ASP A 1 89 ? -12.023 11.617 23.438 1 97.56 89 ASP A N 1
ATOM 710 C CA . ASP A 1 89 ? -12.016 11.734 24.891 1 97.56 89 ASP A CA 1
ATOM 711 C C . ASP A 1 89 ? -10.594 11.93 25.422 1 97.56 89 ASP A C 1
ATOM 713 O O . ASP A 1 89 ? -10.359 12.766 26.297 1 97.56 89 ASP A O 1
ATOM 717 N N . ARG A 1 90 ? -9.742 11.156 24.859 1 97.25 90 ARG A N 1
ATOM 718 C CA . ARG A 1 90 ? -8.344 11.25 25.266 1 97.25 90 ARG A CA 1
ATOM 719 C C . ARG A 1 90 ? -7.77 12.625 24.953 1 97.25 90 ARG A C 1
ATOM 721 O O . ARG A 1 90 ? -7.082 13.219 25.797 1 97.25 90 ARG A O 1
ATOM 728 N N . LEU A 1 91 ? -8.039 13.148 23.828 1 97.81 91 LEU A N 1
ATOM 729 C CA . LEU A 1 91 ? -7.551 14.469 23.422 1 97.81 91 LEU A CA 1
ATOM 730 C C . LEU A 1 91 ? -8.133 15.555 24.312 1 97.81 91 LEU A C 1
ATOM 732 O O . LEU A 1 91 ? -7.422 16.469 24.734 1 97.81 91 LEU A O 1
ATOM 736 N N . SER A 1 92 ? -9.414 15.453 24.594 1 97.75 92 SER A N 1
ATOM 737 C CA . SER A 1 92 ? -10.055 16.406 25.5 1 97.75 92 SER A CA 1
ATOM 738 C C . SER A 1 92 ? -9.391 16.406 26.875 1 97.75 92 SER A C 1
ATOM 740 O O . SER A 1 92 ? -9.141 17.469 27.438 1 97.75 92 SER A O 1
ATOM 742 N N . ASN A 1 93 ? -9.117 15.203 27.312 1 97.06 93 ASN A N 1
ATOM 743 C CA . ASN A 1 93 ? -8.461 15.078 28.609 1 97.06 93 ASN A CA 1
ATOM 744 C C . ASN A 1 93 ? -7.059 15.68 28.594 1 97.06 93 ASN A C 1
ATOM 746 O O . ASN A 1 93 ? -6.633 16.297 29.578 1 97.06 93 ASN A O 1
ATOM 750 N N . LEU A 1 94 ? -6.363 15.484 27.531 1 95.31 94 LEU A N 1
ATOM 751 C CA . LEU A 1 94 ? -5.012 16.031 27.406 1 95.31 94 LEU A CA 1
ATOM 752 C C . LEU A 1 94 ? -5.039 17.547 27.391 1 95.31 94 LEU A C 1
ATOM 754 O O . LEU A 1 94 ? -4.188 18.203 28 1 95.31 94 LEU A O 1
ATOM 758 N N . VAL A 1 95 ? -6.008 18.141 26.672 1 96.19 95 VAL A N 1
ATOM 759 C CA . VAL A 1 95 ? -6.148 19.594 26.625 1 96.19 95 VAL A CA 1
ATOM 760 C C . VAL A 1 95 ? -6.465 20.141 28.016 1 96.19 95 VAL A C 1
ATOM 762 O O . VAL A 1 95 ? -5.863 21.125 28.453 1 96.19 95 VAL A O 1
ATOM 765 N N . ASN A 1 96 ? -7.344 19.453 28.688 1 95.12 96 ASN A N 1
ATOM 766 C CA . ASN A 1 96 ? -7.691 19.875 30.047 1 95.12 96 ASN A CA 1
ATOM 767 C C . ASN A 1 96 ? -6.488 19.797 30.984 1 95.12 96 ASN A C 1
ATOM 769 O O . ASN A 1 96 ? -6.25 20.703 31.781 1 95.12 96 ASN A O 1
ATOM 773 N N . ARG A 1 97 ? -5.777 18.75 30.828 1 93.44 97 ARG A N 1
ATOM 774 C CA . ARG A 1 97 ? -4.637 18.5 31.703 1 93.44 97 ARG A CA 1
ATOM 775 C C . ARG A 1 97 ? -3.537 19.531 31.484 1 93.44 97 ARG A C 1
ATOM 777 O O . ARG A 1 97 ? -2.961 20.062 32.438 1 93.44 97 ARG A O 1
ATOM 784 N N . ASP A 1 98 ? -3.352 19.906 30.266 1 92.81 98 ASP A N 1
ATOM 785 C CA . ASP A 1 98 ? -2.102 20.609 29.984 1 92.81 98 ASP A CA 1
ATOM 786 C C . ASP A 1 98 ? -2.35 22.094 29.703 1 92.81 98 ASP A C 1
ATOM 788 O O . ASP A 1 98 ? -1.431 22.906 29.781 1 92.81 98 ASP A O 1
ATOM 792 N N . PHE A 1 99 ? -3.652 22.5 29.438 1 94.12 99 PHE A N 1
ATOM 793 C CA . PHE A 1 99 ? -3.838 23.859 28.938 1 94.12 99 PHE A CA 1
ATOM 794 C C . PHE A 1 99 ? -4.961 24.562 29.688 1 94.12 99 PHE A C 1
ATOM 796 O O . PHE A 1 99 ? -5.27 25.719 29.406 1 94.12 99 PHE A O 1
ATOM 803 N N . SER A 1 100 ? -5.543 23.953 30.703 1 90.75 100 SER A N 1
ATOM 804 C CA . SER A 1 100 ? -6.723 24.5 31.359 1 90.75 100 SER A CA 1
ATOM 805 C C . SER A 1 100 ? -6.395 25.797 32.094 1 90.75 100 SER A C 1
ATOM 807 O O . SER A 1 100 ? -7.266 26.641 32.281 1 90.75 100 SER A O 1
ATOM 809 N N . ASP A 1 101 ? -5.199 26.016 32.469 1 90.75 101 ASP A N 1
ATOM 810 C CA . ASP A 1 101 ? -4.828 27.188 33.25 1 90.75 101 ASP A CA 1
ATOM 811 C C . ASP A 1 101 ? -4.168 28.25 32.375 1 90.75 101 ASP A C 1
ATOM 813 O O . ASP A 1 101 ? -3.727 29.281 32.844 1 90.75 101 ASP A O 1
ATOM 817 N N . ALA A 1 102 ? -4.156 28 31.109 1 92.88 102 ALA A N 1
ATOM 818 C CA . ALA A 1 102 ? -3.432 28.906 30.219 1 92.88 102 ALA A CA 1
ATOM 819 C C . ALA A 1 102 ? -4.363 29.969 29.625 1 92.88 102 ALA A C 1
ATOM 821 O O . ALA A 1 102 ? -5.508 29.672 29.281 1 92.88 102 ALA A O 1
ATOM 822 N N . TYR A 1 103 ? -3.838 31.141 29.641 1 95 103 TYR A N 1
ATOM 823 C CA . TYR A 1 103 ? -4.543 32.219 28.938 1 95 103 TYR A CA 1
ATOM 824 C C . TYR A 1 103 ? -4.496 32 27.422 1 95 103 TYR A C 1
ATOM 826 O O . TYR A 1 103 ? -5.523 32.094 26.75 1 95 103 TYR A O 1
ATOM 834 N N . ALA A 1 104 ? -3.295 31.75 26.953 1 96.75 104 ALA A N 1
ATOM 835 C CA . ALA A 1 104 ? -3.045 31.453 25.547 1 96.75 104 ALA A CA 1
ATOM 836 C C . ALA A 1 104 ? -2.184 30.203 25.391 1 96.75 104 ALA A C 1
ATOM 838 O O . ALA A 1 104 ? -1.171 30.047 26.078 1 96.75 104 ALA A O 1
ATOM 839 N N . TRP A 1 105 ? -2.664 29.266 24.531 1 96.5 105 TRP A N 1
ATOM 840 C CA . TRP A 1 105 ? -1.912 28.047 24.25 1 96.5 105 TRP A CA 1
ATOM 841 C C . TRP A 1 105 ? -1.991 27.688 22.766 1 96.5 105 TRP A C 1
ATOM 843 O O . TRP A 1 105 ? -2.861 28.172 22.047 1 96.5 105 TRP A O 1
ATOM 853 N N . ALA A 1 106 ? -0.993 26.922 22.312 1 96.62 106 ALA A N 1
ATOM 854 C CA . ALA A 1 106 ? -0.929 26.562 20.891 1 96.62 106 ALA A CA 1
ATOM 855 C C . ALA A 1 106 ? -0.744 25.062 20.719 1 96.62 106 ALA A C 1
ATOM 857 O O . ALA A 1 106 ? -0.142 24.391 21.562 1 96.62 106 ALA A O 1
ATOM 858 N N . LEU A 1 107 ? -1.322 24.531 19.656 1 95.5 107 LEU A N 1
ATOM 859 C CA . LEU A 1 107 ? -1.12 23.156 19.219 1 95.5 107 LEU A CA 1
ATOM 860 C C . LEU A 1 107 ? -0.606 23.125 17.781 1 95.5 107 LEU A C 1
ATOM 862 O O . LEU A 1 107 ? -1.087 23.891 16.922 1 95.5 107 LEU A O 1
ATOM 866 N N . LYS A 1 108 ? 0.366 22.328 17.609 1 94.31 108 LYS A N 1
ATOM 867 C CA . LYS A 1 108 ? 0.928 22.125 16.281 1 94.31 108 LYS A CA 1
ATOM 868 C C . LYS A 1 108 ? 1.134 20.656 15.984 1 94.31 108 LYS A C 1
ATOM 870 O O . LYS A 1 108 ? 1.938 19.984 16.641 1 94.31 108 LYS A O 1
ATOM 875 N N . ASP A 1 109 ? 0.487 20.203 14.984 1 94.44 109 ASP A N 1
ATOM 876 C CA . ASP A 1 109 ? 0.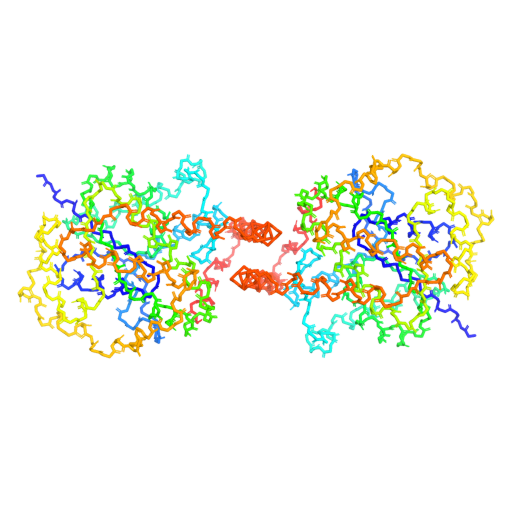652 18.875 14.398 1 94.44 109 ASP A CA 1
ATOM 877 C C . ASP A 1 109 ? 0.122 18.844 12.969 1 94.44 109 ASP A C 1
ATOM 879 O O . ASP A 1 109 ? -1.085 18.953 12.742 1 94.44 109 ASP A O 1
ATOM 883 N N . PRO A 1 110 ? 1.071 18.609 12.062 1 96.12 110 PRO A N 1
ATOM 884 C CA . PRO A 1 110 ? 0.634 18.594 10.664 1 96.12 110 PRO A CA 1
ATOM 885 C C . PRO A 1 110 ? -0.575 17.703 10.43 1 96.12 110 PRO A C 1
ATOM 887 O O . PRO A 1 110 ? -1.39 17.969 9.547 1 96.12 110 PRO A O 1
ATOM 890 N N . ARG A 1 111 ? -0.775 16.734 11.258 1 96.94 111 ARG A N 1
ATOM 891 C CA . ARG A 1 111 ? -1.888 15.797 11.102 1 96.94 111 ARG A CA 1
ATOM 892 C C . ARG A 1 111 ? -3.223 16.484 11.352 1 96.94 111 ARG A C 1
ATOM 894 O O . ARG A 1 111 ? -4.273 16 10.93 1 96.94 111 ARG A O 1
ATOM 901 N N . MET A 1 112 ? -3.215 17.609 12.008 1 97.31 112 MET A N 1
ATOM 902 C CA . MET A 1 112 ? -4.441 18.328 12.344 1 97.31 112 MET A CA 1
ATOM 903 C C . MET A 1 112 ? -5.098 18.906 11.086 1 97.31 112 MET A C 1
ATOM 905 O O . MET A 1 112 ? -6.293 19.188 11.086 1 97.31 112 MET A O 1
ATOM 909 N N . CYS A 1 113 ? -4.277 19.078 10.039 1 98 113 CYS A N 1
ATOM 910 C CA . CYS A 1 113 ? -4.883 19.516 8.797 1 98 113 CYS A CA 1
ATOM 911 C C . CYS A 1 113 ? -6.012 18.594 8.367 1 98 113 CYS A C 1
ATOM 913 O O . CYS A 1 113 ? -7.078 19.047 7.957 1 98 113 CYS A O 1
ATOM 915 N N . ARG A 1 114 ? -5.766 17.312 8.531 1 97.31 114 ARG A N 1
ATOM 916 C CA . ARG A 1 114 ? -6.723 16.297 8.086 1 97.31 114 ARG A CA 1
ATOM 917 C C . ARG A 1 114 ? -7.668 15.906 9.211 1 97.31 114 ARG A C 1
ATOM 919 O O . ARG A 1 114 ? -8.781 15.438 8.961 1 97.31 114 ARG A O 1
ATOM 926 N N . LEU A 1 115 ? -7.309 16.156 10.469 1 98.38 115 LEU A N 1
ATOM 927 C CA . LEU A 1 115 ? -8.062 15.648 11.609 1 98.38 115 LEU A CA 1
ATOM 928 C C . LEU A 1 115 ? -8.844 16.766 12.289 1 98.38 115 LEU A C 1
ATOM 930 O O . LEU A 1 115 ? -9.445 16.547 13.344 1 98.38 115 LEU A O 1
ATOM 934 N N . LEU A 1 116 ? -8.945 17.906 11.719 1 98.38 116 LEU A N 1
ATOM 935 C CA . LEU A 1 116 ? -9.445 19.141 12.344 1 98.38 116 LEU A CA 1
ATOM 936 C C . LEU A 1 116 ? -10.883 18.953 12.805 1 98.38 116 LEU A C 1
ATOM 938 O O . LEU A 1 116 ? -11.258 19.422 13.883 1 98.38 116 LEU A O 1
ATOM 942 N N . PRO A 1 117 ? -11.742 18.234 12.094 1 98.12 117 PRO A N 1
ATOM 943 C CA . PRO A 1 117 ? -13.148 18.141 12.484 1 98.12 117 PRO A CA 1
ATOM 944 C C . PRO A 1 117 ? -13.344 17.531 13.867 1 98.12 117 PRO A C 1
ATOM 946 O O . PRO A 1 117 ? -14.281 17.891 14.578 1 98.12 117 PRO A O 1
ATOM 949 N N . LEU A 1 118 ? -12.477 16.719 14.203 1 98 118 LEU A N 1
ATOM 950 C CA . LEU A 1 118 ? -12.609 16.047 15.492 1 98 118 LEU A CA 1
ATOM 951 C C . LEU A 1 118 ? -12.367 17.016 16.641 1 98 118 LEU A C 1
ATOM 953 O O . LEU A 1 118 ? -12.797 16.766 17.766 1 98 118 LEU A O 1
ATOM 957 N N . TRP A 1 119 ? -11.758 18.125 16.406 1 98.5 119 TRP A N 1
ATOM 958 C CA . TRP A 1 119 ? -11.273 19.031 17.438 1 98.5 119 TRP A CA 1
ATOM 959 C C . TRP A 1 119 ? -12.328 20.078 17.781 1 98.5 119 TRP A C 1
ATOM 961 O O . TRP A 1 119 ? -12.289 20.688 18.859 1 98.5 119 TRP A O 1
ATOM 971 N N . PHE A 1 120 ? -13.305 20.344 16.953 1 98 120 PHE A N 1
ATOM 972 C CA . PHE A 1 120 ? -14.273 21.422 17.156 1 98 120 PHE A CA 1
ATOM 973 C C . PHE A 1 120 ? -15.078 21.188 18.422 1 98 120 PHE A C 1
ATOM 975 O O . PHE A 1 120 ? -15.156 22.078 19.281 1 98 120 PHE A O 1
ATOM 982 N N . PRO A 1 121 ? -15.602 19.922 18.594 1 97.62 121 PRO A N 1
ATOM 983 C CA . PRO A 1 121 ? -16.312 19.703 19.859 1 97.62 121 PRO A CA 1
ATOM 984 C C . PRO A 1 121 ? -15.406 19.797 21.078 1 97.62 121 PRO A C 1
ATOM 986 O O . PRO A 1 121 ? -15.859 20.188 22.156 1 97.62 121 PRO A O 1
ATOM 989 N N . ILE A 1 122 ? -14.164 19.5 20.891 1 97.88 122 ILE A N 1
ATOM 990 C CA . ILE A 1 122 ? -13.219 19.562 21.984 1 97.88 122 ILE A CA 1
ATOM 991 C C . ILE A 1 122 ? -13 21.016 22.406 1 97.88 122 ILE A C 1
ATOM 993 O O . ILE A 1 122 ? -13.055 21.344 23.594 1 97.88 122 ILE A O 1
ATOM 997 N N . PHE A 1 123 ? -12.797 21.922 21.453 1 97.5 123 PHE A N 1
ATOM 998 C CA . PHE A 1 123 ? -12.633 23.344 21.766 1 97.5 123 PHE A CA 1
ATOM 999 C C . PHE A 1 123 ? -13.875 23.891 22.469 1 97.5 123 PHE A C 1
ATOM 1001 O O . PHE A 1 123 ? -13.758 24.625 23.438 1 97.5 123 PHE A O 1
ATOM 1008 N N . THR A 1 124 ? -15.023 23.484 22 1 96.31 124 THR A N 1
ATOM 1009 C CA . THR A 1 124 ? -16.281 23.938 22.562 1 96.31 124 THR A CA 1
ATOM 1010 C C . THR A 1 124 ? -16.422 23.484 24.016 1 96.31 124 THR A C 1
ATOM 1012 O O . THR A 1 124 ? -16.75 24.281 24.891 1 96.31 124 THR A O 1
ATOM 1015 N N . SER A 1 125 ? -16.141 22.234 24.219 1 95.56 125 SER A N 1
ATOM 1016 C CA . SER A 1 125 ? -16.297 21.672 25.562 1 95.56 125 SER A CA 1
ATOM 1017 C C . SER A 1 125 ? -15.32 22.297 26.547 1 95.56 125 SER A C 1
ATOM 1019 O O . SER A 1 125 ? -15.617 22.406 27.734 1 95.56 125 SER A O 1
ATOM 1021 N N . GLN A 1 126 ? -14.203 22.766 26.047 1 94.88 126 GLN A N 1
ATOM 1022 C CA . GLN A 1 126 ? -13.172 23.359 26.891 1 94.88 126 GLN A CA 1
ATOM 1023 C C . GLN A 1 126 ? -13.359 24.859 27.031 1 94.88 126 GLN A C 1
ATOM 1025 O O . GLN A 1 126 ? -12.648 25.516 27.797 1 94.88 126 GLN A O 1
ATOM 1030 N N . GLY A 1 127 ? -14.289 25.406 26.312 1 95.25 127 GLY A N 1
ATOM 1031 C CA . GLY A 1 127 ? -14.492 26.844 26.297 1 95.25 127 GLY A CA 1
ATOM 1032 C C . GLY A 1 127 ? -13.344 27.609 25.688 1 95.25 127 GLY A C 1
ATOM 1033 O O . GLY A 1 127 ? -13.016 28.719 26.109 1 95.25 127 GLY A O 1
ATOM 1034 N N . ALA A 1 128 ? -12.703 26.953 24.781 1 96.44 128 ALA A N 1
ATOM 1035 C CA . ALA A 1 128 ? -11.539 27.578 24.156 1 96.44 128 ALA A CA 1
ATOM 1036 C C . ALA A 1 128 ? -11.938 28.344 22.906 1 96.44 128 ALA A C 1
ATOM 1038 O O . ALA A 1 128 ? -12.703 27.844 22.078 1 96.44 128 ALA A O 1
ATOM 1039 N N . ARG A 1 129 ? -11.469 29.562 22.781 1 96.44 129 ARG A N 1
ATOM 1040 C CA . ARG A 1 129 ? -11.594 30.312 21.531 1 96.44 129 ARG A CA 1
ATOM 1041 C C . ARG A 1 129 ? -10.453 29.969 20.578 1 96.44 129 ARG A C 1
ATOM 1043 O O . ARG A 1 129 ? -9.336 30.469 20.734 1 96.44 129 ARG A O 1
ATOM 1050 N N . ALA A 1 130 ? -10.844 29.203 19.594 1 97.62 130 ALA A N 1
ATOM 1051 C CA . ALA A 1 130 ? -9.812 28.703 18.703 1 97.62 130 ALA A CA 1
ATOM 1052 C C . ALA A 1 130 ? -9.617 29.641 17.5 1 97.62 130 ALA A C 1
ATOM 1054 O O . ALA A 1 130 ? -10.586 30.125 16.922 1 97.62 130 ALA A O 1
ATOM 1055 N N . THR A 1 131 ? -8.414 30.016 17.219 1 98.19 131 THR A N 1
ATOM 1056 C CA . THR A 1 131 ? -7.988 30.656 15.977 1 98.19 131 THR A CA 1
ATOM 1057 C C . THR A 1 131 ? -7.074 29.75 15.18 1 98.19 131 THR A C 1
ATOM 1059 O O . THR A 1 131 ? -6.121 29.188 15.719 1 98.19 131 THR A O 1
ATOM 1062 N N . PHE A 1 132 ? -7.418 29.547 13.922 1 98.31 132 PHE A N 1
ATOM 1063 C CA . PHE A 1 132 ? -6.664 28.625 13.07 1 98.31 132 PHE A CA 1
ATOM 1064 C C . PHE A 1 132 ? -5.664 29.391 12.211 1 98.31 132 PHE A C 1
ATOM 1066 O O . PHE A 1 132 ? -6.047 30.266 11.43 1 98.31 132 PHE A O 1
ATOM 1073 N N . ILE A 1 133 ? -4.391 29.094 12.414 1 97.81 133 ILE A N 1
ATOM 1074 C CA . ILE A 1 133 ? -3.318 29.734 11.664 1 97.81 133 ILE A CA 1
ATOM 1075 C C . ILE A 1 133 ? -2.84 28.812 10.547 1 97.81 133 ILE A C 1
ATOM 1077 O O . ILE A 1 133 ? -2.184 27.812 10.805 1 97.81 133 ILE A O 1
ATOM 1081 N N . CYS A 1 134 ? -3.129 29.156 9.328 1 97 134 CYS A N 1
ATOM 1082 C CA . CYS A 1 134 ? -2.783 28.359 8.156 1 97 134 CYS A CA 1
ATOM 1083 C C . CYS A 1 134 ? -1.438 28.797 7.582 1 97 134 CYS A C 1
ATOM 1085 O O . CYS A 1 134 ? -1.337 29.859 6.961 1 97 134 CYS A O 1
ATOM 1087 N N . MET A 1 135 ? -0.486 27.953 7.75 1 96.06 135 MET A N 1
ATOM 1088 C CA . MET A 1 135 ? 0.858 28.219 7.246 1 96.06 135 MET A CA 1
ATOM 1089 C C . MET A 1 135 ? 0.974 27.828 5.777 1 96.06 135 MET A C 1
ATOM 1091 O O . MET A 1 135 ? 0.549 26.75 5.379 1 96.06 135 MET A O 1
ATOM 1095 N N . ASN A 1 136 ? 1.437 28.75 5.051 1 94.19 136 ASN A N 1
ATOM 1096 C CA . ASN A 1 136 ? 1.627 28.531 3.621 1 94.19 136 ASN A CA 1
ATOM 1097 C C . ASN A 1 136 ? 3.096 28.656 3.227 1 94.19 136 ASN A C 1
ATOM 1099 O O . ASN A 1 136 ? 3.773 29.609 3.627 1 94.19 136 ASN A O 1
ATOM 1103 N N . ARG A 1 137 ? 3.607 27.656 2.57 1 94.5 137 ARG A N 1
ATOM 1104 C CA . ARG A 1 137 ? 4.965 27.656 2.033 1 94.5 137 ARG A CA 1
ATOM 1105 C C . ARG A 1 137 ? 4.98 27.172 0.587 1 94.5 137 ARG A C 1
ATOM 1107 O O . ARG A 1 137 ? 4.125 26.375 0.183 1 94.5 137 ARG A O 1
ATOM 1114 N N . ASN A 1 138 ? 5.941 27.734 -0.156 1 94.56 138 ASN A N 1
ATOM 1115 C CA . ASN A 1 138 ? 6.086 27.297 -1.541 1 94.56 138 ASN A CA 1
ATOM 1116 C C . ASN A 1 138 ? 6.113 25.781 -1.649 1 94.56 138 ASN A C 1
ATOM 1118 O O . ASN A 1 138 ? 6.988 25.125 -1.08 1 94.56 138 ASN A O 1
ATOM 1122 N N . PRO A 1 139 ? 5.109 25.266 -2.439 1 96.06 139 PRO A N 1
ATOM 1123 C CA . PRO A 1 139 ? 5 23.797 -2.475 1 96.06 139 PRO A CA 1
ATOM 1124 C C . PRO A 1 139 ? 6.258 23.125 -3.014 1 96.06 139 PRO A C 1
ATOM 1126 O O . PRO A 1 139 ? 6.586 22.016 -2.605 1 96.06 139 PRO A O 1
ATOM 1129 N N . PHE A 1 140 ? 6.973 23.781 -3.824 1 93.69 140 PHE A N 1
ATOM 1130 C CA . PHE A 1 140 ? 8.141 23.172 -4.434 1 93.69 140 PHE A CA 1
ATOM 1131 C C . PHE A 1 140 ? 9.32 23.172 -3.469 1 93.69 140 PHE A C 1
ATOM 1133 O O . PHE A 1 140 ? 10.195 22.297 -3.539 1 93.69 140 PHE A O 1
ATOM 1140 N N . GLU A 1 141 ? 9.352 24.156 -2.572 1 93.69 141 GLU A N 1
ATOM 1141 C CA . GLU A 1 141 ? 10.312 24.094 -1.475 1 93.69 141 GLU A CA 1
ATOM 1142 C C . GLU A 1 141 ? 9.984 22.938 -0.525 1 93.69 141 GLU A C 1
ATOM 1144 O O . GLU A 1 141 ? 10.891 22.25 -0.037 1 93.69 141 GLU A O 1
ATOM 1149 N N . VAL A 1 142 ? 8.734 22.781 -0.314 1 95.31 142 VAL A N 1
ATOM 1150 C CA . VAL A 1 142 ? 8.289 21.688 0.55 1 95.31 142 VAL A CA 1
ATOM 1151 C C . VAL A 1 142 ? 8.641 20.344 -0.089 1 95.31 142 VAL A C 1
ATOM 1153 O O . VAL A 1 142 ? 9.133 19.438 0.584 1 95.31 142 VAL A O 1
ATOM 1156 N N . VAL A 1 143 ? 8.398 20.234 -1.4 1 95.31 143 VAL A N 1
ATOM 1157 C CA . VAL A 1 143 ? 8.734 19.031 -2.145 1 95.31 143 VAL A CA 1
ATOM 1158 C C . VAL A 1 143 ? 10.219 18.719 -1.974 1 95.31 143 VAL A C 1
ATOM 1160 O O . VAL A 1 143 ? 10.594 17.578 -1.658 1 95.31 143 VAL A O 1
ATOM 1163 N N . ALA A 1 144 ? 11.031 19.734 -2.178 1 94.19 144 ALA A N 1
ATOM 1164 C CA . ALA A 1 144 ? 12.477 19.531 -2.062 1 94.19 144 ALA A CA 1
ATOM 1165 C C . ALA A 1 144 ? 12.852 19.078 -0.657 1 94.19 144 ALA A C 1
ATOM 1167 O O . ALA A 1 144 ? 13.703 18.203 -0.493 1 94.19 144 ALA A O 1
ATOM 1168 N N . SER A 1 145 ? 12.281 19.641 0.315 1 91.44 145 SER A N 1
ATOM 1169 C CA . SER A 1 145 ? 12.547 19.281 1.705 1 91.44 145 SER A CA 1
ATOM 1170 C C . SER A 1 145 ? 12.125 17.844 2.008 1 91.44 145 SER A C 1
ATOM 1172 O O . SER A 1 145 ? 12.852 17.109 2.672 1 91.44 145 SER A O 1
ATOM 1174 N N . LEU A 1 146 ? 10.953 17.469 1.562 1 93.62 146 LEU A N 1
ATOM 1175 C CA . LEU A 1 146 ? 10.43 16.141 1.804 1 93.62 146 LEU A CA 1
ATOM 1176 C C . LEU A 1 146 ? 11.25 15.094 1.054 1 93.62 146 LEU A C 1
ATOM 1178 O O . LEU A 1 146 ? 11.445 13.977 1.544 1 93.62 146 LEU A O 1
ATOM 1182 N N . GLN A 1 147 ? 11.648 15.453 -0.117 1 94.12 147 GLN A N 1
ATOM 1183 C CA . GLN A 1 147 ? 12.539 14.562 -0.861 1 94.12 147 GLN A CA 1
ATOM 1184 C C . GLN A 1 147 ? 13.836 14.32 -0.099 1 94.12 147 GLN A C 1
ATOM 1186 O O . GLN A 1 147 ? 14.312 13.188 -0.012 1 94.12 147 GLN A O 1
ATOM 1191 N N . LYS A 1 148 ? 14.391 15.328 0.46 1 89.81 148 LYS A N 1
ATOM 1192 C CA . LYS A 1 148 ? 15.656 15.234 1.188 1 89.81 148 LYS A CA 1
ATOM 1193 C C . LYS A 1 148 ? 15.484 14.43 2.477 1 89.81 148 LYS A C 1
ATOM 1195 O O . LYS A 1 148 ? 16.297 13.562 2.787 1 89.81 148 LYS A O 1
ATOM 1200 N N . ARG A 1 149 ? 14.43 14.68 3.176 1 86.69 149 ARG A N 1
ATOM 1201 C CA . ARG A 1 149 ? 14.234 14.078 4.492 1 86.69 149 ARG A CA 1
ATOM 1202 C C . ARG A 1 149 ? 13.703 12.648 4.371 1 86.69 149 ARG A C 1
ATOM 1204 O O . ARG A 1 149 ? 14.18 11.742 5.055 1 86.69 149 ARG A O 1
ATOM 1211 N N . ASP A 1 150 ? 12.672 12.43 3.477 1 89.62 150 ASP A N 1
ATOM 1212 C CA . ASP A 1 150 ? 11.922 11.172 3.459 1 89.62 150 ASP A CA 1
ATOM 1213 C C . ASP A 1 150 ? 12.172 10.406 2.162 1 89.62 150 ASP A C 1
ATOM 1215 O O . ASP A 1 150 ? 11.773 9.242 2.039 1 89.62 150 ASP A O 1
ATOM 1219 N N . GLY A 1 151 ? 12.766 11.07 1.217 1 93.38 151 GLY A N 1
ATOM 1220 C CA . GLY A 1 151 ? 12.961 10.43 -0.077 1 93.38 151 GLY A CA 1
ATOM 1221 C C . GLY A 1 151 ? 11.703 10.375 -0.914 1 93.38 151 GLY A C 1
ATOM 1222 O O . GLY A 1 151 ? 11.594 9.555 -1.83 1 93.38 151 GLY A O 1
ATOM 1223 N N . PHE A 1 152 ? 10.695 11.203 -0.684 1 96 152 PHE A N 1
ATOM 1224 C CA . PHE A 1 152 ? 9.438 11.203 -1.415 1 96 152 PHE A CA 1
ATOM 1225 C C . PHE A 1 152 ? 9.641 11.672 -2.85 1 96 152 PHE A C 1
ATOM 1227 O O . PHE A 1 152 ? 10.453 12.562 -3.107 1 96 152 PHE A O 1
ATOM 1234 N N . SER A 1 153 ? 8.898 11.125 -3.758 1 96.69 153 SER A N 1
ATOM 1235 C CA . SER A 1 153 ? 8.82 11.68 -5.105 1 96.69 153 SER A CA 1
ATOM 1236 C C . SER A 1 153 ? 8.109 13.031 -5.102 1 96.69 153 SER A C 1
ATOM 1238 O O . SER A 1 153 ? 7.426 13.383 -4.137 1 96.69 153 SER A O 1
ATOM 1240 N N . LYS A 1 154 ? 8.32 13.789 -6.152 1 96.06 154 LYS A N 1
ATOM 1241 C CA . LYS A 1 154 ? 7.609 15.055 -6.332 1 96.06 154 LYS A CA 1
ATOM 1242 C C . LYS A 1 154 ? 6.098 14.836 -6.309 1 96.06 154 LYS A C 1
ATOM 1244 O O . LYS A 1 154 ? 5.367 15.609 -5.68 1 96.06 154 LYS A O 1
ATOM 1249 N N . GLU A 1 155 ? 5.645 13.758 -6.969 1 96.62 155 GLU A N 1
ATOM 1250 C CA . GLU A 1 155 ? 4.219 13.461 -7.074 1 96.62 155 GLU A CA 1
ATOM 1251 C C . GLU A 1 155 ? 3.609 13.188 -5.703 1 96.62 155 GLU A C 1
ATOM 1253 O O . GLU A 1 155 ? 2.572 13.75 -5.352 1 96.62 155 GLU A O 1
ATOM 1258 N N . LYS A 1 156 ? 4.258 12.336 -4.918 1 97.5 156 LYS A N 1
ATOM 1259 C CA . LYS A 1 156 ? 3.756 12.031 -3.582 1 97.5 156 LYS A CA 1
ATOM 1260 C C . LYS A 1 156 ? 3.725 13.281 -2.709 1 97.5 156 LYS A C 1
ATOM 1262 O O . LYS A 1 156 ? 2.729 13.547 -2.033 1 97.5 156 LYS A O 1
ATOM 1267 N N . ALA A 1 157 ? 4.812 14.031 -2.779 1 97.44 157 ALA A N 1
ATOM 1268 C CA . ALA A 1 157 ? 4.91 15.242 -1.964 1 97.44 157 ALA A CA 1
ATOM 1269 C C . ALA A 1 157 ? 3.816 16.234 -2.332 1 97.44 157 ALA A C 1
ATOM 1271 O O . ALA A 1 157 ? 3.203 16.844 -1.453 1 97.44 157 ALA A O 1
ATOM 1272 N N . LEU A 1 158 ? 3.584 16.375 -3.621 1 97.5 158 LEU A N 1
ATOM 1273 C CA . LEU A 1 158 ? 2.582 17.344 -4.066 1 97.5 158 LEU A CA 1
ATOM 1274 C C . LEU A 1 158 ? 1.179 16.891 -3.68 1 97.5 158 LEU A C 1
ATOM 1276 O O . LEU A 1 158 ? 0.34 17.703 -3.299 1 97.5 158 LEU A O 1
ATOM 1280 N N . VAL A 1 159 ? 0.906 15.594 -3.764 1 98.31 159 VAL A N 1
ATOM 1281 C CA . VAL A 1 159 ? -0.395 15.078 -3.346 1 98.31 159 VAL A CA 1
ATOM 1282 C C . VAL A 1 159 ? -0.601 15.344 -1.856 1 98.31 159 VAL A C 1
ATOM 1284 O O . VAL A 1 159 ? -1.671 15.797 -1.442 1 98.31 159 VAL A O 1
ATOM 1287 N N . LEU A 1 160 ? 0.395 15.109 -1.094 1 98.12 160 LEU A N 1
ATOM 1288 C CA . LEU A 1 160 ? 0.301 15.328 0.345 1 98.12 160 LEU A CA 1
ATOM 1289 C C . LEU A 1 160 ? 0.131 16.812 0.658 1 98.12 160 LEU A C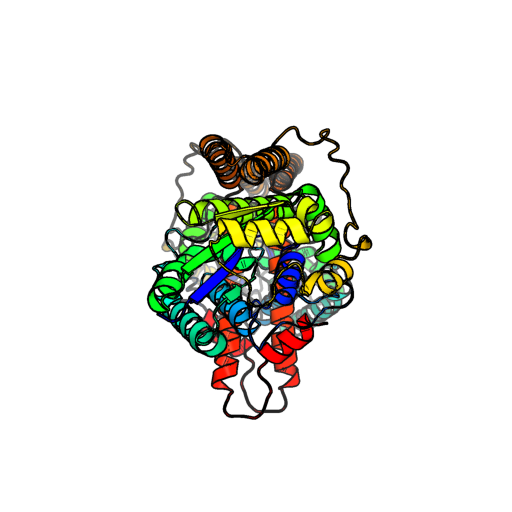 1
ATOM 1291 O O . LEU A 1 160 ? -0.69 17.188 1.5 1 98.12 160 LEU A O 1
ATOM 1295 N N . TRP A 1 161 ? 0.914 17.625 -0.004 1 98.12 161 TRP A N 1
ATOM 1296 C CA . TRP A 1 161 ? 0.823 19.062 0.21 1 98.12 161 TRP A CA 1
ATOM 1297 C C . TRP A 1 161 ? -0.573 19.578 -0.123 1 98.12 161 TRP A C 1
ATOM 1299 O O . TRP A 1 161 ? -1.173 20.312 0.66 1 98.12 161 TRP A O 1
ATOM 1309 N N . LEU A 1 162 ? -1.081 19.172 -1.253 1 98.38 162 LEU A N 1
ATOM 1310 C CA . LEU A 1 162 ? -2.412 19.594 -1.678 1 98.38 162 LEU A CA 1
ATOM 1311 C C . LEU A 1 162 ? -3.477 19.078 -0.711 1 98.38 162 LEU A C 1
ATOM 1313 O O . LEU A 1 162 ? -4.379 19.828 -0.327 1 98.38 162 LEU A O 1
ATOM 1317 N N . SER A 1 163 ? -3.352 17.828 -0.337 1 98.19 163 SER A N 1
ATOM 1318 C CA . SER A 1 163 ? -4.328 17.219 0.562 1 98.19 163 SER A CA 1
ATOM 1319 C C . SER A 1 163 ? -4.375 17.953 1.9 1 98.19 163 SER A C 1
ATOM 1321 O O . SER A 1 163 ? -5.453 18.281 2.391 1 98.19 163 SER A O 1
ATOM 1323 N N . HIS A 1 164 ? -3.252 18.188 2.463 1 98.25 164 HIS A N 1
ATOM 1324 C CA . HIS A 1 164 ? -3.186 18.844 3.764 1 98.25 164 HIS A CA 1
ATOM 1325 C C . HIS A 1 164 ? -3.645 20.297 3.672 1 98.25 164 HIS A C 1
ATOM 1327 O O . HIS A 1 164 ? -4.434 20.766 4.5 1 98.25 164 HIS A O 1
ATOM 1333 N N . SER A 1 165 ? -3.18 20.984 2.674 1 98.06 165 SER A N 1
ATOM 1334 C CA . SER A 1 165 ? -3.504 22.406 2.52 1 98.06 165 SER A CA 1
ATOM 1335 C C . SER A 1 165 ? -4.992 22.609 2.264 1 98.06 165 SER A C 1
ATOM 1337 O O . SER A 1 165 ? -5.629 23.453 2.895 1 98.06 165 SER A O 1
ATOM 1339 N N . LEU A 1 166 ? -5.52 21.812 1.376 1 98.19 166 LEU A N 1
ATOM 1340 C CA . LEU A 1 166 ? -6.934 21.938 1.046 1 98.19 166 LEU A CA 1
ATOM 1341 C C . LEU A 1 166 ? -7.809 21.531 2.227 1 98.19 166 LEU A C 1
ATOM 1343 O O . LEU A 1 166 ? -8.844 22.141 2.482 1 98.19 166 LEU A O 1
ATOM 1347 N N . SER A 1 167 ? -7.43 20.5 2.928 1 97.94 167 SER A N 1
ATOM 1348 C CA . SER A 1 167 ? -8.188 20.078 4.098 1 97.94 167 SER A CA 1
ATOM 1349 C C . SER A 1 167 ? -8.203 21.156 5.176 1 97.94 167 SER A C 1
ATOM 1351 O O . SER A 1 167 ? -9.258 21.469 5.727 1 97.94 167 SER A O 1
ATOM 1353 N N . ALA A 1 168 ? -7.027 21.672 5.449 1 97.94 168 ALA A N 1
ATOM 1354 C CA . ALA A 1 168 ? -6.926 22.734 6.449 1 97.94 168 ALA A CA 1
ATOM 1355 C C . ALA A 1 168 ? -7.82 23.906 6.09 1 97.94 168 ALA A C 1
ATOM 1357 O O . ALA A 1 168 ? -8.539 24.438 6.941 1 97.94 168 ALA A O 1
ATOM 1358 N N . GLU A 1 169 ? -7.699 24.266 4.848 1 97.19 169 GLU A N 1
ATOM 1359 C CA . GLU A 1 169 ? -8.5 25.391 4.387 1 97.19 169 GLU A CA 1
ATOM 1360 C C . GLU A 1 169 ? -9.992 25.078 4.465 1 97.19 169 GLU A C 1
ATOM 1362 O O . GLU A 1 169 ? -10.773 25.891 4.957 1 97.19 169 GLU A O 1
ATOM 1367 N N . PHE A 1 170 ? -10.391 23.984 4.004 1 96.81 170 PHE A N 1
ATOM 1368 C CA . PHE A 1 170 ? -11.797 23.609 3.926 1 96.81 170 PHE A CA 1
ATOM 1369 C C . PHE A 1 170 ? -12.414 23.516 5.316 1 96.81 170 PHE A C 1
ATOM 1371 O O . PHE A 1 170 ? -13.445 24.141 5.586 1 96.81 170 PHE A O 1
ATOM 1378 N N . TYR A 1 171 ? -11.797 22.812 6.203 1 97.25 171 TYR A N 1
ATOM 1379 C CA . TYR A 1 171 ? -12.391 22.547 7.512 1 97.25 171 TYR A CA 1
ATOM 1380 C C . TYR A 1 171 ? -12.375 23.812 8.383 1 97.25 171 TYR A C 1
ATOM 1382 O O . TYR A 1 171 ? -13.219 23.969 9.266 1 97.25 171 TYR A O 1
ATOM 1390 N N . SER A 1 172 ? -11.445 24.719 8.117 1 97.19 172 SER A N 1
ATOM 1391 C CA . SER A 1 172 ? -11.367 25.922 8.953 1 97.19 172 SER A CA 1
ATOM 1392 C C . SER A 1 172 ? -12.219 27.047 8.367 1 97.19 172 SER A C 1
ATOM 1394 O O . SER A 1 172 ? -12.312 28.125 8.961 1 97.19 172 SER A O 1
ATOM 1396 N N . ARG A 1 173 ? -12.812 26.797 7.227 1 94.81 173 ARG A N 1
ATOM 1397 C CA . ARG A 1 173 ? -13.688 27.812 6.66 1 94.81 173 ARG A CA 1
ATOM 1398 C C . ARG A 1 173 ? -14.797 28.188 7.637 1 94.81 173 ARG A C 1
ATOM 1400 O O . ARG A 1 173 ? -15.406 27.312 8.258 1 94.81 173 ARG A O 1
ATOM 1407 N N . GLY A 1 174 ? -14.992 29.453 7.746 1 92.88 174 GLY A N 1
ATOM 1408 C CA . GLY A 1 174 ? -16.031 29.938 8.641 1 92.88 174 GLY A CA 1
ATOM 1409 C C . GLY A 1 174 ? -15.562 30.109 10.07 1 92.88 174 GLY A C 1
ATOM 1410 O O . GLY A 1 174 ? -16.281 30.641 10.914 1 92.88 174 GLY A O 1
ATOM 1411 N N . GLN A 1 175 ? -14.367 29.641 10.367 1 95.5 175 GLN A N 1
ATOM 1412 C CA . GLN A 1 175 ? -13.75 29.828 11.672 1 95.5 175 GLN A CA 1
ATOM 1413 C C . GLN A 1 175 ? -12.797 31.016 11.672 1 95.5 175 GLN A C 1
ATOM 1415 O O . GLN A 1 175 ? -12.438 31.531 10.609 1 95.5 175 GLN A O 1
ATOM 1420 N N . PRO A 1 176 ? -12.5 31.547 12.875 1 95.44 176 PRO A N 1
ATOM 1421 C CA . PRO A 1 176 ? -11.414 32.531 12.906 1 95.44 176 PRO A CA 1
ATOM 1422 C C . PRO A 1 176 ? -10.094 31.969 12.383 1 95.44 176 PRO A C 1
ATOM 1424 O O . PRO A 1 176 ? -9.57 31 12.938 1 95.44 176 PRO A O 1
ATOM 1427 N N . ARG A 1 177 ? -9.609 32.5 11.336 1 94.62 177 ARG A N 1
ATOM 1428 C CA . ARG A 1 177 ? -8.406 31.969 10.727 1 94.62 177 ARG A CA 1
ATOM 1429 C C . ARG A 1 177 ? -7.449 33.062 10.312 1 94.62 177 ARG A C 1
ATOM 1431 O O . ARG A 1 177 ? -7.867 34.219 10.094 1 94.62 177 ARG A O 1
ATOM 1438 N N . ILE A 1 178 ? -6.238 32.781 10.242 1 95.81 178 ILE A N 1
ATOM 1439 C CA . ILE A 1 178 ? -5.152 33.656 9.805 1 95.81 178 ILE A CA 1
ATOM 1440 C C . ILE A 1 178 ? -4.254 32.906 8.82 1 95.81 178 ILE A C 1
ATOM 1442 O O . ILE A 1 178 ? -3.787 31.797 9.109 1 95.81 178 ILE A O 1
ATOM 1446 N N . PHE A 1 179 ? -4.086 33.438 7.625 1 95.56 179 PHE A N 1
ATOM 1447 C CA . PHE A 1 179 ? -3.133 32.875 6.68 1 95.56 179 PHE A CA 1
ATOM 1448 C C . PHE A 1 179 ? -1.776 33.562 6.801 1 95.56 179 PHE A C 1
ATOM 1450 O O . PHE A 1 179 ? -1.696 34.781 6.816 1 95.56 179 PHE A O 1
ATOM 1457 N N . ILE A 1 180 ? -0.734 32.781 6.941 1 95.25 180 ILE A N 1
ATOM 1458 C CA . ILE A 1 180 ? 0.62 33.281 7.109 1 95.25 180 ILE A CA 1
ATOM 1459 C C . ILE A 1 180 ? 1.553 32.625 6.09 1 95.25 180 ILE A C 1
ATOM 1461 O O . ILE A 1 180 ? 1.504 31.422 5.883 1 95.25 180 ILE A O 1
ATOM 1465 N N . ASP A 1 181 ? 2.314 33.438 5.473 1 92.75 181 ASP A N 1
ATOM 1466 C CA . ASP A 1 181 ? 3.318 32.938 4.527 1 92.75 181 ASP A CA 1
ATOM 1467 C C . ASP A 1 181 ? 4.656 32.719 5.223 1 92.75 181 ASP A C 1
ATOM 1469 O O . ASP A 1 181 ? 5.102 33.531 6.027 1 92.75 181 ASP A O 1
ATOM 1473 N N . PHE A 1 182 ? 5.258 31.641 4.895 1 92.69 182 PHE A N 1
ATOM 1474 C CA . PHE A 1 182 ? 6.516 31.234 5.508 1 92.69 182 PHE A CA 1
ATOM 1475 C C . PHE A 1 182 ? 7.582 32.312 5.34 1 92.69 182 PHE A C 1
ATOM 1477 O O . PHE A 1 182 ? 8.32 32.594 6.281 1 92.69 182 PHE A O 1
ATOM 1484 N N . ASP A 1 183 ? 7.633 32.875 4.184 1 90.38 183 ASP A N 1
ATOM 1485 C CA . ASP A 1 183 ? 8.641 33.875 3.904 1 90.38 183 ASP A CA 1
ATOM 1486 C C . ASP A 1 183 ? 8.477 35.094 4.828 1 90.38 183 ASP A C 1
ATOM 1488 O O . ASP A 1 183 ? 9.461 35.688 5.246 1 90.38 183 ASP A O 1
ATOM 1492 N N . GLN A 1 184 ? 7.285 35.375 5.137 1 90.88 184 GLN A N 1
ATOM 1493 C CA . GLN A 1 184 ? 7.023 36.5 6.035 1 90.88 184 GLN A CA 1
ATOM 1494 C C . GLN A 1 184 ? 7.492 36.188 7.453 1 90.88 184 GLN A C 1
ATOM 1496 O O . GLN A 1 184 ? 7.949 37.094 8.172 1 90.88 184 GLN A O 1
ATOM 1501 N N . VAL A 1 185 ? 7.355 34.969 7.848 1 93.44 185 VAL A N 1
ATOM 1502 C CA . VAL A 1 185 ? 7.785 34.562 9.18 1 93.44 185 VAL A CA 1
ATOM 1503 C C . VAL A 1 185 ? 9.297 34.719 9.305 1 93.44 185 VAL A C 1
ATOM 1505 O O . VAL A 1 185 ? 9.797 35.188 10.328 1 93.44 185 VAL A O 1
ATOM 1508 N N . VAL A 1 186 ? 9.945 34.344 8.258 1 90.94 186 VAL A N 1
ATOM 1509 C CA . VAL A 1 186 ? 11.406 34.344 8.266 1 90.94 186 VAL A CA 1
ATOM 1510 C C . VAL A 1 186 ? 11.906 35.781 8.211 1 90.94 186 VAL A C 1
ATOM 1512 O O . VAL A 1 186 ? 12.812 36.156 8.961 1 90.94 186 VAL A O 1
ATOM 1515 N N . LYS A 1 187 ? 11.32 36.625 7.426 1 91 187 LYS A N 1
ATOM 1516 C CA . LYS A 1 187 ? 11.82 37.969 7.156 1 91 187 LYS A CA 1
ATOM 1517 C C . LYS A 1 187 ? 11.375 38.938 8.234 1 91 187 LYS A C 1
ATOM 1519 O O . LYS A 1 187 ? 12.133 39.844 8.633 1 91 187 LYS A O 1
ATOM 1524 N N . ASN A 1 188 ? 10.125 38.781 8.648 1 92.94 188 ASN A N 1
ATOM 1525 C CA . ASN A 1 188 ? 9.531 39.75 9.578 1 92.94 188 ASN A CA 1
ATOM 1526 C C . ASN A 1 188 ? 8.773 39.031 10.703 1 92.94 188 ASN A C 1
ATOM 1528 O O . ASN A 1 188 ? 7.57 39.25 10.867 1 92.94 188 ASN A O 1
ATOM 1532 N N . PRO A 1 189 ? 9.492 38.312 11.523 1 95.5 189 PRO A N 1
ATOM 1533 C CA . PRO A 1 189 ? 8.82 37.5 12.555 1 95.5 189 PRO A CA 1
ATOM 1534 C C . PRO A 1 189 ? 8.016 38.375 13.523 1 95.5 189 PRO A C 1
ATOM 1536 O O . PRO A 1 189 ? 6.922 37.969 13.945 1 95.5 189 PRO A O 1
ATOM 1539 N N . ALA A 1 190 ? 8.516 39.562 13.93 1 96.12 190 ALA A N 1
ATOM 1540 C CA . ALA A 1 190 ? 7.812 40.438 14.867 1 96.12 190 ALA A CA 1
ATOM 1541 C C . ALA A 1 190 ? 6.484 40.906 14.289 1 96.12 190 ALA A C 1
ATOM 1543 O O . ALA A 1 190 ? 5.469 40.938 14.984 1 96.12 190 ALA A O 1
ATOM 1544 N N . GLN A 1 191 ? 6.539 41.25 13.055 1 95.44 191 GLN A N 1
ATOM 1545 C CA . GLN A 1 191 ? 5.328 41.719 12.383 1 95.44 191 GLN A CA 1
ATOM 1546 C C . GLN A 1 191 ? 4.289 40.625 12.297 1 95.44 191 GLN A C 1
ATOM 1548 O O . GLN A 1 191 ? 3.088 40.875 12.43 1 95.44 191 GLN A O 1
ATOM 1553 N N . VAL A 1 192 ? 4.723 39.406 12.008 1 96.06 192 VAL A N 1
ATOM 1554 C CA . VAL A 1 192 ? 3.826 38.281 11.93 1 96.06 192 VAL A CA 1
ATOM 1555 C C . VAL A 1 192 ? 3.162 38.031 13.281 1 96.06 192 VAL A C 1
ATOM 1557 O O . VAL A 1 192 ? 1.956 37.781 13.359 1 96.06 192 VAL A O 1
ATOM 1560 N N . LEU A 1 193 ? 3.92 38.156 14.383 1 97.75 193 LEU A N 1
ATOM 1561 C CA . LEU A 1 193 ? 3.375 37.969 15.719 1 97.75 193 LEU A CA 1
ATOM 1562 C C . LEU A 1 193 ? 2.352 39.062 16.047 1 97.75 193 LEU A C 1
ATOM 1564 O O . LEU A 1 193 ? 1.305 38.781 16.625 1 97.75 193 LEU A O 1
ATOM 1568 N N . LEU A 1 194 ? 2.652 40.219 15.625 1 97.25 194 LEU A N 1
ATOM 1569 C CA . LEU A 1 194 ? 1.715 41.312 15.844 1 97.25 194 LEU A CA 1
ATOM 1570 C C . LEU A 1 194 ? 0.426 41.094 15.062 1 97.25 194 LEU A C 1
ATOM 1572 O O . LEU A 1 194 ? -0.666 41.375 15.555 1 97.25 194 LEU A O 1
ATOM 1576 N N . LYS A 1 195 ? 0.58 40.625 13.859 1 95.75 195 LYS A N 1
ATOM 1577 C CA . LYS A 1 195 ? -0.588 40.281 13.047 1 95.75 195 LYS A CA 1
ATOM 1578 C C . LYS A 1 195 ? -1.453 39.219 13.742 1 95.75 195 LYS A C 1
ATOM 1580 O O . LYS A 1 195 ? -2.68 39.344 13.781 1 95.75 195 LYS A O 1
ATOM 1585 N N . ILE A 1 196 ? -0.841 38.25 14.266 1 97.19 196 ILE A N 1
ATOM 1586 C CA . ILE A 1 196 ? -1.564 37.188 14.961 1 97.19 196 ILE A CA 1
ATOM 1587 C C . ILE A 1 196 ? -2.277 37.75 16.188 1 97.19 196 ILE A C 1
ATOM 1589 O O . ILE A 1 196 ? -3.449 37.469 16.422 1 97.19 196 ILE A O 1
ATOM 1593 N N . GLU A 1 197 ? -1.574 38.562 16.938 1 97.06 197 GLU A N 1
ATOM 1594 C CA . GLU A 1 197 ? -2.158 39.219 18.109 1 97.06 197 GLU A CA 1
ATOM 1595 C C . GLU A 1 197 ? -3.414 40 17.75 1 97.06 197 GLU A C 1
ATOM 1597 O O . GLU A 1 197 ? -4.438 39.875 18.422 1 97.06 197 GLU A O 1
ATOM 1602 N N . GLN A 1 198 ? -3.303 40.688 16.703 1 95.62 198 GLN A N 1
ATOM 1603 C CA . GLN A 1 198 ? -4.395 41.531 16.266 1 95.62 198 GLN A CA 1
ATOM 1604 C C . GLN A 1 198 ? -5.559 40.719 15.719 1 95.62 198 GLN A C 1
ATOM 1606 O O . GLN A 1 198 ? -6.699 40.906 16.141 1 95.62 198 GLN A O 1
ATOM 1611 N N . GLU A 1 199 ? -5.293 39.844 14.828 1 94.75 199 GLU A N 1
ATOM 1612 C CA . GLU A 1 199 ? -6.344 39.125 14.125 1 94.75 199 GLU A CA 1
ATOM 1613 C C . GLU A 1 199 ? -6.992 38.062 15.023 1 94.75 199 GLU A C 1
ATOM 1615 O O . GLU A 1 199 ? -8.172 37.75 14.859 1 94.75 199 GLU A O 1
ATOM 1620 N N . ALA A 1 200 ? -6.246 37.562 15.93 1 96 200 ALA A N 1
ATOM 1621 C CA . ALA A 1 200 ? -6.809 36.594 16.875 1 96 200 ALA A CA 1
ATOM 1622 C C . ALA A 1 200 ? -7.473 37.312 18.047 1 96 200 ALA A C 1
ATOM 1624 O O . ALA A 1 200 ? -8.094 36.656 18.906 1 96 200 ALA A O 1
ATOM 1625 N N . ASN A 1 201 ? -7.332 38.562 18.125 1 94.38 201 ASN A N 1
ATOM 1626 C CA . ASN A 1 201 ? -7.902 39.375 19.203 1 94.38 201 ASN A CA 1
ATOM 1627 C C . ASN A 1 201 ? -7.457 38.906 20.578 1 94.38 201 ASN A C 1
ATOM 1629 O O . ASN A 1 201 ? -8.289 38.625 21.438 1 94.38 201 ASN A O 1
ATOM 1633 N N . LEU A 1 202 ? -6.176 38.781 20.688 1 94.38 202 LEU A N 1
ATOM 1634 C CA . LEU A 1 202 ? -5.594 38.406 21.984 1 94.38 202 LEU A CA 1
ATOM 1635 C C . LEU A 1 202 ? -4.348 39.25 22.266 1 94.38 202 LEU A C 1
ATOM 1637 O O . LEU A 1 202 ? -3.852 39.938 21.391 1 94.38 202 LEU A O 1
ATOM 1641 N N . VAL A 1 203 ? -3.992 39.281 23.531 1 95.38 203 VAL A N 1
ATOM 1642 C CA . VAL A 1 203 ? -2.744 39.906 23.953 1 95.38 203 VAL A CA 1
ATOM 1643 C C . VAL A 1 203 ? -1.781 38.812 24.469 1 95.38 203 VAL A C 1
ATOM 1645 O O . VAL A 1 203 ? -2.109 38.062 25.391 1 95.38 203 VAL A O 1
ATOM 1648 N N . PHE A 1 204 ? -0.668 38.812 23.828 1 97.12 204 PHE A N 1
ATOM 1649 C CA . PHE A 1 204 ? 0.292 37.812 24.266 1 97.12 204 PHE A CA 1
ATOM 1650 C C . PHE A 1 204 ? 0.734 38.062 25.703 1 97.12 204 PHE A C 1
ATOM 1652 O O . PHE A 1 204 ? 0.844 39.219 26.125 1 97.12 204 PHE A O 1
ATOM 1659 N N . PRO A 1 205 ? 1.042 37.031 26.453 1 95.88 205 PRO A N 1
ATOM 1660 C CA . PRO A 1 205 ? 1.52 37.219 27.828 1 95.88 205 PRO A CA 1
ATOM 1661 C C . PRO A 1 205 ? 2.805 38.031 27.906 1 95.88 205 PRO A C 1
ATOM 1663 O O . PRO A 1 205 ? 3 38.781 28.859 1 95.88 205 PRO A O 1
ATOM 1666 N N . ILE A 1 206 ? 3.682 37.844 26.953 1 97.19 206 ILE A N 1
ATOM 1667 C CA . ILE A 1 206 ? 4.879 38.656 26.781 1 97.19 206 ILE A CA 1
ATOM 1668 C C . ILE A 1 206 ? 4.762 39.438 25.484 1 97.19 206 ILE A C 1
ATOM 1670 O O . ILE A 1 206 ? 4.516 38.875 24.422 1 97.19 206 ILE A O 1
ATOM 1674 N N . SER A 1 207 ? 4.91 40.719 25.656 1 96.94 207 SER A N 1
ATOM 1675 C CA . SER A 1 207 ? 4.738 41.562 24.484 1 96.94 207 SER A CA 1
ATOM 1676 C C . SER A 1 207 ? 5.832 41.281 23.453 1 96.94 207 SER A C 1
ATOM 1678 O O . SER A 1 207 ? 6.934 40.875 23.797 1 96.94 207 SER A O 1
ATOM 1680 N N . VAL A 1 208 ? 5.492 41.531 22.188 1 97.12 208 VAL A N 1
ATOM 1681 C CA . VAL A 1 208 ? 6.445 41.344 21.094 1 97.12 208 VAL A CA 1
ATOM 1682 C C . VAL A 1 208 ? 7.672 42.219 21.312 1 97.12 208 VAL A C 1
ATOM 1684 O O . VAL A 1 208 ? 8.805 41.812 21.062 1 97.12 208 VAL A O 1
ATOM 1687 N N . LYS A 1 209 ? 7.418 43.406 21.859 1 96.44 209 LYS A N 1
ATOM 1688 C CA . LYS A 1 209 ? 8.508 44.344 22.141 1 96.44 209 LYS A CA 1
ATOM 1689 C C . LYS A 1 209 ? 9.445 43.781 23.203 1 96.44 209 LYS A C 1
ATOM 1691 O O . LYS A 1 209 ? 10.672 43.812 23.047 1 96.44 209 LYS A O 1
ATOM 1696 N N . GLN A 1 210 ? 8.898 43.25 24.203 1 97 210 GLN A N 1
ATOM 1697 C CA . GLN A 1 210 ? 9.688 42.688 25.297 1 97 210 GLN A CA 1
ATOM 1698 C C . GLN A 1 210 ? 10.477 41.469 24.844 1 97 210 GLN A C 1
ATOM 1700 O O . GLN A 1 210 ? 11.578 41.219 25.344 1 97 210 GLN A O 1
ATOM 1705 N N . ALA A 1 211 ? 9.898 40.75 23.875 1 96 211 ALA A N 1
ATOM 1706 C CA . ALA A 1 211 ? 10.516 39.531 23.438 1 96 211 ALA A CA 1
ATOM 1707 C C . ALA A 1 211 ? 11.391 39.75 22.203 1 96 211 ALA A C 1
ATOM 1709 O O . ALA A 1 211 ? 11.852 38.781 21.578 1 96 211 ALA A O 1
ATOM 1710 N N . SER A 1 212 ? 11.648 40.875 21.844 1 94.38 212 SER A N 1
ATOM 1711 C CA . SER A 1 212 ? 12.258 41.25 20.562 1 94.38 212 SER A CA 1
ATOM 1712 C C . SER A 1 212 ? 13.594 40.531 20.359 1 94.38 212 SER A C 1
ATOM 1714 O O . SER A 1 212 ? 13.875 40 19.281 1 94.38 212 SER A O 1
ATOM 1716 N N . GLU A 1 213 ? 14.445 40.469 21.359 1 92.5 213 GLU A N 1
ATOM 1717 C CA . GLU A 1 213 ? 15.758 39.844 21.25 1 92.5 213 GLU A CA 1
ATOM 1718 C C . GLU A 1 213 ? 15.625 38.344 21.031 1 92.5 213 GLU A C 1
ATOM 1720 O O . GLU A 1 213 ? 16.344 37.75 20.219 1 92.5 213 GLU A O 1
ATOM 1725 N N . LYS A 1 214 ? 14.719 37.812 21.75 1 92.06 214 LYS A N 1
ATOM 1726 C CA . LYS A 1 214 ? 14.508 36.344 21.641 1 92.06 214 LYS A CA 1
ATOM 1727 C C . LYS A 1 214 ? 13.938 36 20.266 1 92.06 214 LYS A C 1
ATOM 1729 O O . LYS A 1 214 ? 14.305 34.969 19.688 1 92.06 214 LYS A O 1
ATOM 1734 N N . ILE A 1 215 ? 13.078 36.781 19.828 1 93.5 215 ILE A N 1
ATOM 1735 C CA . ILE A 1 215 ? 12.453 36.562 18.531 1 93.5 215 ILE A CA 1
ATOM 1736 C C . ILE A 1 215 ? 13.508 36.625 17.438 1 93.5 215 ILE A C 1
ATOM 1738 O O . ILE A 1 215 ? 13.57 35.719 16.578 1 93.5 215 ILE A O 1
ATOM 1742 N N . GLU A 1 216 ? 14.328 37.562 17.469 1 88.06 216 GLU A N 1
ATOM 1743 C CA . GLU A 1 216 ? 15.375 37.75 16.453 1 88.06 216 GLU A CA 1
ATOM 1744 C C . GLU A 1 216 ? 16.375 36.594 16.516 1 88.06 216 GLU A C 1
ATOM 1746 O O . GLU A 1 216 ? 16.844 36.125 15.477 1 88.06 216 GLU A O 1
ATOM 1751 N N . GLY A 1 217 ? 16.703 36.188 17.656 1 85.88 217 GLY A N 1
ATOM 1752 C CA . GLY A 1 217 ? 17.656 35.125 17.828 1 85.88 217 GLY A CA 1
ATOM 1753 C C . GLY A 1 217 ? 17.109 33.75 17.391 1 85.88 217 GLY A C 1
ATOM 1754 O O . GLY A 1 217 ? 17.875 32.875 17.047 1 85.88 217 GLY A O 1
ATOM 1755 N N . PHE A 1 218 ? 15.867 33.656 17.438 1 86.75 218 PHE A N 1
ATOM 1756 C CA . PHE A 1 218 ? 15.242 32.375 17.141 1 86.75 218 PHE A CA 1
ATOM 1757 C C . PHE A 1 218 ? 15.227 32.125 15.633 1 86.75 218 PHE A C 1
ATOM 1759 O O . PHE A 1 218 ? 15.328 30.969 15.195 1 86.75 218 PHE A O 1
ATOM 1766 N N . VAL A 1 219 ? 15.008 33.156 14.789 1 82.88 219 VAL A N 1
ATOM 1767 C CA . VAL A 1 219 ? 14.883 33 13.344 1 82.88 219 VAL A CA 1
ATOM 1768 C C . VAL A 1 219 ? 16.266 33.062 12.688 1 82.88 219 VAL A C 1
ATOM 1770 O O . VAL A 1 219 ? 17.016 34 12.898 1 82.88 219 VAL A O 1
ATOM 1773 N N . SER A 1 220 ? 17 31.875 12.625 1 66.81 220 SER A N 1
ATOM 1774 C CA . SER A 1 220 ? 18.312 31.891 11.969 1 66.81 220 SER A CA 1
ATOM 1775 C C . SER A 1 220 ? 18.172 32 10.461 1 66.81 220 SER A C 1
ATOM 1777 O O . SER A 1 220 ? 17.312 31.375 9.852 1 66.81 220 SER A O 1
ATOM 1779 N N . PRO A 1 221 ? 18.812 33 9.836 1 56.41 221 PRO A N 1
ATOM 1780 C CA . PRO A 1 221 ? 18.719 33.156 8.375 1 56.41 221 PRO A CA 1
ATOM 1781 C C . PRO A 1 221 ? 19.047 31.844 7.637 1 56.41 221 PRO A C 1
ATOM 1783 O O . PRO A 1 221 ? 18.594 31.641 6.508 1 56.41 221 PRO A O 1
ATOM 1786 N N . GLY A 1 222 ? 19.797 30.953 8.102 1 53.97 222 GLY A N 1
ATOM 1787 C CA . GLY A 1 222 ? 20.203 29.75 7.406 1 53.97 222 GLY A CA 1
ATOM 1788 C C . GLY A 1 222 ? 19.062 28.766 7.215 1 53.97 222 GLY A C 1
ATOM 1789 O O . GLY A 1 222 ? 19.266 27.703 6.613 1 53.97 222 GLY A O 1
ATOM 1790 N N . LEU A 1 223 ? 18.062 29.078 7.75 1 55.84 223 LEU A N 1
ATOM 1791 C CA . LEU A 1 223 ? 16.969 28.109 7.734 1 55.84 223 LEU A CA 1
ATOM 1792 C C . LEU A 1 223 ? 16.344 28.016 6.348 1 55.84 223 LEU A C 1
ATOM 1794 O O . LEU A 1 223 ? 15.555 27.109 6.078 1 55.84 223 LEU A O 1
ATOM 1798 N N . ARG A 1 224 ? 16.609 29.125 5.43 1 52.97 224 ARG A N 1
ATOM 1799 C CA . ARG A 1 224 ? 16.094 29.016 4.066 1 52.97 224 ARG A CA 1
ATOM 1800 C C . ARG A 1 224 ? 16.969 28.109 3.219 1 52.97 224 ARG A C 1
ATOM 1802 O O . ARG A 1 224 ? 17.906 28.578 2.553 1 52.97 224 ARG A O 1
ATOM 1809 N N . HIS A 1 225 ? 17.156 26.922 3.496 1 49.91 225 HIS A N 1
ATOM 1810 C CA . HIS A 1 225 ? 18.109 26.047 2.797 1 49.91 225 HIS A CA 1
ATOM 1811 C C . HIS A 1 225 ? 17.719 25.875 1.331 1 49.91 225 HIS A C 1
ATOM 1813 O O . HIS A 1 225 ? 18.578 25.641 0.48 1 49.91 225 HIS A O 1
ATOM 1819 N N . HIS A 1 226 ? 16.391 25.906 0.882 1 51.81 226 HIS A N 1
ATOM 1820 C CA . HIS A 1 226 ? 16.094 25.562 -0.504 1 51.81 226 HIS A CA 1
ATOM 1821 C C . HIS A 1 226 ? 15.172 26.609 -1.142 1 51.81 226 HIS A C 1
ATOM 1823 O O . HIS A 1 226 ? 14.016 26.734 -0.742 1 51.81 226 HIS A O 1
ATOM 1829 N N . LYS A 1 227 ? 15.703 27.812 -1.549 1 49.28 227 LYS A N 1
ATOM 1830 C CA . LYS A 1 227 ? 14.875 28.672 -2.393 1 49.28 227 LYS A CA 1
ATOM 1831 C C . LYS A 1 227 ? 14.602 28.016 -3.742 1 49.28 227 LYS A C 1
ATOM 1833 O O . LYS A 1 227 ? 15.531 27.734 -4.508 1 49.28 227 LYS A O 1
ATOM 1838 N N . ALA A 1 228 ? 13.656 27.188 -3.887 1 53.22 228 ALA A N 1
ATOM 1839 C CA . ALA A 1 228 ? 13.312 26.656 -5.203 1 53.22 228 ALA A CA 1
ATOM 1840 C C . ALA A 1 228 ? 12.977 27.781 -6.18 1 53.22 228 ALA A C 1
ATOM 1842 O O . ALA A 1 228 ? 12.258 28.719 -5.832 1 53.22 228 ALA A O 1
ATOM 1843 N N . ASP A 1 229 ? 14.023 28.188 -7.074 1 45.19 229 ASP A N 1
ATOM 1844 C CA . ASP A 1 229 ? 13.688 29.078 -8.188 1 45.19 229 ASP A CA 1
ATOM 1845 C C . ASP A 1 229 ? 12.273 28.797 -8.695 1 45.19 229 ASP A C 1
ATOM 1847 O O . ASP A 1 229 ? 11.93 27.656 -9 1 45.19 229 ASP A O 1
ATOM 1851 N N . ALA A 1 230 ? 11.25 29.547 -8.242 1 45.5 230 ALA A N 1
ATOM 1852 C CA . ALA A 1 230 ? 9.938 29.562 -8.875 1 45.5 230 ALA A CA 1
ATOM 1853 C C . ALA A 1 230 ? 10.039 29.25 -10.367 1 45.5 230 ALA A C 1
ATOM 1855 O O . ALA A 1 230 ? 9.766 30.109 -11.211 1 45.5 230 ALA A O 1
ATOM 1856 N N . SER A 1 231 ? 11.086 28.672 -10.859 1 42.66 231 SER A N 1
ATOM 1857 C CA . SER A 1 231 ? 11.047 28.562 -12.312 1 42.66 231 SER A CA 1
ATOM 1858 C C . SER A 1 231 ? 9.789 27.844 -12.781 1 42.66 231 SER A C 1
ATOM 1860 O O . SER A 1 231 ? 9.547 26.688 -12.398 1 42.66 231 SER A O 1
ATOM 1862 N N . LEU A 1 232 ? 8.75 28.516 -13.008 1 47.28 232 LEU A N 1
ATOM 1863 C CA . LEU A 1 232 ? 7.457 28.297 -13.648 1 47.28 232 LEU A CA 1
ATOM 1864 C C . LEU A 1 232 ? 7.559 27.234 -14.742 1 47.28 232 LEU A C 1
ATOM 1866 O O . LEU A 1 232 ? 6.574 26.938 -15.414 1 47.28 232 LEU A O 1
ATOM 1870 N N . GLU A 1 233 ? 8.672 26.922 -15.203 1 44.78 233 GLU A N 1
ATOM 1871 C CA . GLU A 1 233 ? 8.703 26.172 -16.453 1 44.78 233 GLU A CA 1
ATOM 1872 C C . GLU A 1 233 ? 7.957 24.844 -16.328 1 44.78 233 GLU A C 1
ATOM 1874 O O . GLU A 1 233 ? 7.395 24.344 -17.297 1 44.78 233 GLU A O 1
ATOM 1879 N N . HIS A 1 234 ? 8.086 24.125 -15.312 1 49.66 234 HIS A N 1
ATOM 1880 C CA . HIS A 1 234 ? 7.625 22.734 -15.328 1 49.66 234 HIS A CA 1
ATOM 1881 C C . HIS A 1 234 ? 6.184 22.625 -14.836 1 49.66 234 HIS A C 1
ATOM 1883 O O . HIS A 1 234 ? 5.746 21.562 -14.422 1 49.66 234 HIS A O 1
ATOM 1889 N N . MET A 1 235 ? 5.547 23.844 -14.773 1 51.66 235 MET A N 1
ATOM 1890 C CA . MET A 1 235 ? 4.293 24.109 -14.078 1 51.66 235 MET A CA 1
ATOM 1891 C C . MET A 1 235 ? 3.104 23.594 -14.875 1 51.66 235 MET A C 1
ATOM 1893 O O . MET A 1 235 ? 1.954 23.906 -14.562 1 51.66 235 MET A O 1
ATOM 1897 N N . HIS A 1 236 ? 3.287 23.156 -16.031 1 57.34 236 HIS A N 1
ATOM 1898 C CA . HIS A 1 236 ? 2.123 23.438 -16.875 1 57.34 236 HIS A CA 1
ATOM 1899 C C . HIS A 1 236 ? 1.038 22.391 -16.672 1 57.34 236 HIS A C 1
ATOM 1901 O O . HIS A 1 236 ? -0.088 22.547 -17.156 1 57.34 236 HIS A O 1
ATOM 1907 N N . GLU A 1 237 ? 1.254 21.188 -16.141 1 71.69 237 GLU A N 1
ATOM 1908 C CA . GLU A 1 237 ? -0.002 20.453 -16.078 1 71.69 237 GLU A CA 1
ATOM 1909 C C . GLU A 1 237 ? -0.027 19.5 -14.891 1 71.69 237 GLU A C 1
ATOM 1911 O O . GLU A 1 237 ? 1.016 19.203 -14.297 1 71.69 237 GLU A O 1
ATOM 1916 N N . GLY A 1 238 ? -1.19 19.391 -14.234 1 90.19 238 GLY A N 1
ATOM 1917 C CA . GLY A 1 238 ? -1.398 18.344 -13.25 1 90.19 238 GLY A CA 1
ATOM 1918 C C . GLY A 1 238 ? -1.195 18.797 -11.82 1 90.19 238 GLY A C 1
ATOM 1919 O O . GLY A 1 238 ? -1.702 19.859 -11.43 1 90.19 238 GLY A O 1
ATOM 1920 N N . LEU A 1 239 ? -0.496 18.156 -11.062 1 96.25 239 LEU A N 1
ATOM 1921 C CA . LEU A 1 239 ? -0.305 18.406 -9.633 1 96.25 239 LEU A CA 1
ATOM 1922 C C . LEU A 1 239 ? 0.47 19.688 -9.398 1 96.25 239 LEU A C 1
ATOM 1924 O O . LEU A 1 239 ? 0.14 20.469 -8.5 1 96.25 239 LEU A O 1
ATOM 1928 N N . SER A 1 240 ? 1.473 19.969 -10.242 1 95.5 240 SER A N 1
ATOM 1929 C CA . SER A 1 240 ? 2.32 21.156 -10.086 1 95.5 240 SER A CA 1
ATOM 1930 C C . SER A 1 240 ? 1.524 22.438 -10.289 1 95.5 240 SER A C 1
ATOM 1932 O O . SER A 1 240 ? 1.673 23.391 -9.531 1 95.5 240 SER A O 1
ATOM 1934 N N . SER A 1 241 ? 0.691 22.406 -11.289 1 95.19 241 SER A N 1
ATOM 1935 C CA . SER A 1 241 ? -0.129 23.578 -11.57 1 95.19 241 SER A CA 1
ATOM 1936 C C . SER A 1 241 ? -1.121 23.844 -10.445 1 95.19 241 SER A C 1
ATOM 1938 O O . SER A 1 241 ? -1.292 24.984 -10.016 1 95.19 241 SER A O 1
ATOM 1940 N N . MET A 1 242 ? -1.755 22.797 -9.961 1 96.94 242 MET A N 1
ATOM 1941 C CA . MET A 1 242 ? -2.725 22.938 -8.875 1 96.94 242 MET A CA 1
ATOM 1942 C C . MET A 1 242 ? -2.059 23.484 -7.617 1 96.94 242 MET A C 1
ATOM 1944 O O . MET A 1 242 ? -2.6 24.375 -6.953 1 96.94 242 MET A O 1
ATOM 1948 N N . ALA A 1 243 ? -0.875 22.969 -7.336 1 97.06 243 ALA A N 1
ATOM 1949 C CA . ALA A 1 243 ? -0.152 23.391 -6.141 1 97.06 243 ALA A CA 1
ATOM 1950 C C . ALA A 1 243 ? 0.262 24.859 -6.246 1 97.06 243 ALA A C 1
ATOM 1952 O O . ALA A 1 243 ? 0.137 25.625 -5.285 1 97.06 243 ALA A O 1
ATOM 1953 N N . HIS A 1 244 ? 0.727 25.219 -7.406 1 94.75 244 HIS A N 1
ATOM 1954 C CA . HIS A 1 244 ? 1.138 26.594 -7.648 1 94.75 244 HIS A CA 1
ATOM 1955 C C . HIS A 1 244 ? -0.036 27.562 -7.492 1 94.75 244 HIS A C 1
ATOM 1957 O O . HIS A 1 244 ? 0.084 28.594 -6.828 1 94.75 244 HIS A O 1
ATOM 1963 N N . GLU A 1 245 ? -1.107 27.219 -8.086 1 94.62 245 GLU A N 1
ATOM 1964 C CA . GLU A 1 245 ? -2.297 28.062 -8.023 1 94.62 245 GLU A CA 1
ATOM 1965 C C . GLU A 1 245 ? -2.816 28.188 -6.594 1 94.62 245 GLU A C 1
ATOM 1967 O O . GLU A 1 245 ? -3.236 29.266 -6.168 1 94.62 245 GLU A O 1
ATOM 1972 N N . LEU A 1 246 ? -2.799 27.062 -5.875 1 96.19 246 LEU A N 1
ATOM 1973 C CA . LEU A 1 246 ? -3.268 27.078 -4.496 1 96.19 246 LEU A CA 1
ATOM 1974 C C . LEU A 1 246 ? -2.355 27.938 -3.625 1 96.19 246 LEU A C 1
ATOM 1976 O O . LEU A 1 246 ? -2.832 28.719 -2.791 1 96.19 246 LEU A O 1
ATOM 1980 N N . TYR A 1 247 ? -1.054 27.812 -3.846 1 94.94 247 TYR A N 1
ATOM 1981 C CA . TYR A 1 247 ? -0.079 28.625 -3.125 1 94.94 247 TYR A CA 1
ATOM 1982 C C . TYR A 1 247 ? -0.356 30.125 -3.32 1 94.94 247 TYR A C 1
ATOM 1984 O O . TYR A 1 247 ? -0.368 30.891 -2.354 1 94.94 247 TYR A O 1
ATOM 1992 N N . TYR A 1 248 ? -0.611 30.438 -4.48 1 92.5 248 TYR A N 1
ATOM 1993 C CA . TYR A 1 248 ? -0.868 31.844 -4.793 1 92.5 248 TYR A CA 1
ATOM 1994 C C . TYR A 1 248 ? -2.195 32.312 -4.203 1 92.5 248 TYR A C 1
ATOM 1996 O O . TYR A 1 248 ? -2.307 33.438 -3.701 1 92.5 248 TYR A O 1
ATOM 2004 N N . ALA A 1 249 ? -3.176 31.469 -4.285 1 93.81 249 ALA A N 1
ATOM 2005 C CA . ALA A 1 249 ? -4.461 31.797 -3.674 1 93.81 249 ALA A CA 1
ATOM 2006 C C . ALA A 1 249 ? -4.312 32.031 -2.174 1 93.81 249 ALA A C 1
ATOM 2008 O O . ALA A 1 249 ? -4.879 32.969 -1.632 1 93.81 249 ALA A O 1
ATOM 2009 N N . PHE A 1 250 ? -3.516 31.188 -1.479 1 94.69 250 PHE A N 1
ATOM 2010 C CA . PHE A 1 250 ? -3.293 31.328 -0.045 1 94.69 250 PHE A CA 1
ATOM 2011 C C . PHE A 1 250 ? -2.502 32.594 0.257 1 94.69 250 PHE A C 1
ATOM 2013 O O . PHE A 1 250 ? -2.74 33.25 1.271 1 94.69 250 PHE A O 1
ATOM 2020 N N . ASN A 1 251 ? -1.586 32.938 -0.608 1 91.62 251 ASN A N 1
ATOM 2021 C CA . ASN A 1 251 ? -0.825 34.156 -0.425 1 91.62 251 ASN A CA 1
ATOM 2022 C C . ASN A 1 251 ? -1.722 35.406 -0.51 1 91.62 251 ASN A C 1
ATOM 2024 O O . ASN A 1 251 ? -1.522 36.375 0.223 1 91.62 251 ASN A O 1
ATOM 2028 N N . LYS A 1 252 ? -2.641 35.312 -1.396 1 90.31 252 LYS A N 1
ATOM 2029 C CA . LYS A 1 252 ? -3.588 36.406 -1.51 1 90.31 252 LYS A CA 1
ATOM 2030 C C . LYS A 1 252 ? -4.438 36.531 -0.247 1 90.31 252 LYS A C 1
ATOM 2032 O O . LYS A 1 252 ? -4.73 37.656 0.199 1 90.31 252 LYS A O 1
ATOM 2037 N N . LEU A 1 253 ? -4.781 35.438 0.289 1 88.56 253 LEU A N 1
ATOM 2038 C CA . LEU A 1 253 ? -5.559 35.438 1.525 1 88.56 253 LEU A CA 1
ATOM 2039 C C . LEU A 1 253 ? -4.723 35.969 2.688 1 88.56 253 LEU A C 1
ATOM 2041 O O . LEU A 1 253 ? -5.254 36.594 3.605 1 88.56 253 LEU A O 1
ATOM 2045 N N . ALA A 1 254 ? -3.48 35.719 2.701 1 85.19 254 ALA A N 1
ATOM 2046 C CA . ALA A 1 254 ? -2.58 36.156 3.762 1 85.19 254 ALA A CA 1
ATOM 2047 C C . ALA A 1 254 ? -2.371 37.656 3.703 1 85.19 254 ALA A C 1
ATOM 2049 O O . ALA A 1 254 ? -2.141 38.312 4.73 1 85.19 254 ALA A O 1
ATOM 2050 N N . GLY A 1 255 ? -2.373 38.156 2.58 1 78.12 255 GLY A N 1
ATOM 2051 C CA . GLY A 1 255 ? -2.158 39.562 2.408 1 78.12 255 GLY A CA 1
ATOM 2052 C C . GLY A 1 255 ? -3.422 40.406 2.586 1 78.12 255 GLY A C 1
ATOM 2053 O O . GLY A 1 255 ? -3.766 40.781 3.707 1 78.12 255 GLY A O 1
ATOM 2054 N N . GLU A 1 256 ? -4.246 40.438 1.475 1 65.69 256 GLU A N 1
ATOM 2055 C CA . GLU A 1 256 ? -5.352 41.406 1.441 1 65.69 256 GLU A CA 1
ATOM 2056 C C . GLU A 1 256 ? -6.688 40.719 1.696 1 65.69 256 GLU A C 1
ATOM 2058 O O . GLU A 1 256 ? -7.742 41.219 1.322 1 65.69 256 GLU A O 1
ATOM 2063 N N . ASN A 1 257 ? -6.645 39.594 2.35 1 63.16 257 ASN A N 1
ATOM 2064 C CA . ASN A 1 257 ? -7.883 38.875 2.623 1 63.16 257 ASN A CA 1
ATOM 2065 C C . ASN A 1 257 ? -8.789 38.844 1.394 1 63.16 257 ASN A C 1
ATOM 2067 O O . ASN A 1 257 ? -10.008 38.906 1.515 1 63.16 257 ASN A O 1
ATOM 2071 N N . GLU A 1 258 ? -8.25 39.062 0.177 1 63.59 258 GLU A N 1
ATOM 2072 C CA . GLU A 1 258 ? -9.023 39.156 -1.059 1 63.59 258 GLU A CA 1
ATOM 2073 C C . GLU A 1 258 ? -9.109 37.781 -1.745 1 63.59 258 GLU A C 1
ATOM 2075 O O . GLU A 1 258 ? -9.656 37.688 -2.846 1 63.59 258 GLU A O 1
ATOM 2080 N N . GLY A 1 259 ? -8.719 36.812 -1.134 1 63.81 259 GLY A N 1
ATOM 2081 C CA . GLY A 1 259 ? -8.734 35.562 -1.88 1 63.81 259 GLY A CA 1
ATOM 2082 C C . GLY A 1 259 ? -10.133 35 -2.072 1 63.81 259 GLY A C 1
ATOM 2083 O O . GLY A 1 259 ? -11.023 35.281 -1.264 1 63.81 259 GLY A O 1
ATOM 2084 N N . SER A 1 260 ? -10.391 34.562 -3.314 1 78.31 260 SER A N 1
ATOM 2085 C CA . SER A 1 260 ? -11.688 34 -3.676 1 78.31 260 SER A CA 1
ATOM 2086 C C . SER A 1 260 ? -11.75 32.5 -3.346 1 78.31 260 SER A C 1
ATOM 2088 O O . SER A 1 260 ? -10.906 31.719 -3.799 1 78.31 260 SER A O 1
ATOM 2090 N N . TYR A 1 261 ? -12.703 32.188 -2.539 1 89 261 TYR A N 1
ATOM 2091 C CA . TYR A 1 261 ? -12.992 30.797 -2.199 1 89 261 TYR A CA 1
ATOM 2092 C C . TYR A 1 261 ? -13.344 30 -3.443 1 89 261 TYR A C 1
ATOM 2094 O O . TYR A 1 261 ? -13.141 28.781 -3.484 1 89 261 TYR A O 1
ATOM 2102 N N . GLU A 1 262 ? -13.68 30.734 -4.477 1 91.5 262 GLU A N 1
ATOM 2103 C CA . GLU A 1 262 ? -14.055 30.062 -5.719 1 91.5 262 GLU A CA 1
ATOM 2104 C C . GLU A 1 262 ? -12.836 29.438 -6.391 1 91.5 262 GLU A C 1
ATOM 2106 O O . GLU A 1 262 ? -12.93 28.328 -6.93 1 91.5 262 GLU A O 1
ATOM 2111 N N . SER A 1 263 ? -11.789 30.188 -6.402 1 93.94 263 SER A N 1
ATOM 2112 C CA . SER A 1 263 ? -10.555 29.672 -6.988 1 93.94 263 SER A CA 1
ATOM 2113 C C . SER A 1 263 ? -10.062 28.438 -6.242 1 93.94 263 SER A C 1
ATOM 2115 O O . SER A 1 263 ? -9.625 27.469 -6.859 1 93.94 263 SER A O 1
ATOM 2117 N N . ILE A 1 264 ? -10.148 28.469 -4.961 1 96.88 264 ILE A N 1
ATOM 2118 C CA . ILE A 1 264 ? -9.711 27.344 -4.133 1 96.88 264 ILE A CA 1
ATOM 2119 C C . ILE A 1 264 ? -10.625 26.141 -4.375 1 96.88 264 ILE A C 1
ATOM 2121 O O . ILE A 1 264 ? -10.148 25.016 -4.508 1 96.88 264 ILE A O 1
ATOM 2125 N N . ASP A 1 265 ? -11.914 26.406 -4.527 1 97.69 265 ASP A N 1
ATOM 2126 C CA . ASP A 1 265 ? -12.875 25.344 -4.805 1 97.69 265 ASP A CA 1
ATOM 2127 C C . ASP A 1 265 ? -12.586 24.688 -6.148 1 97.69 265 ASP A C 1
ATOM 2129 O O . ASP A 1 265 ? -12.734 23.469 -6.289 1 97.69 265 ASP A O 1
ATOM 2133 N N . SER A 1 266 ? -12.227 25.5 -7.086 1 97.19 266 SER A N 1
ATOM 2134 C CA . SER A 1 266 ? -11.891 24.984 -8.406 1 97.19 266 SER A CA 1
ATOM 2135 C C . SER A 1 266 ? -10.672 24.062 -8.352 1 97.19 266 SER A C 1
ATOM 2137 O O . SER A 1 266 ? -10.648 23.016 -8.984 1 97.19 266 SER A O 1
ATOM 2139 N N . ILE A 1 267 ? -9.703 24.484 -7.594 1 97.5 267 ILE A N 1
ATOM 2140 C CA . ILE A 1 267 ? -8.492 23.688 -7.441 1 97.5 267 ILE A CA 1
ATOM 2141 C C . ILE A 1 267 ? -8.82 22.375 -6.723 1 97.5 267 ILE A C 1
ATOM 2143 O O . ILE A 1 267 ? -8.352 21.312 -7.117 1 97.5 267 ILE A O 1
ATOM 2147 N N . ALA A 1 268 ? -9.648 22.453 -5.699 1 98.25 268 ALA A N 1
ATOM 2148 C CA . ALA A 1 268 ? -10.07 21.266 -4.965 1 98.25 268 ALA A CA 1
ATOM 2149 C C . ALA A 1 268 ? -10.781 20.266 -5.883 1 98.25 268 ALA A C 1
ATOM 2151 O O . ALA A 1 268 ? -10.562 19.062 -5.793 1 98.25 268 ALA A O 1
ATOM 2152 N N . ALA A 1 269 ? -11.602 20.812 -6.773 1 98.12 269 ALA A N 1
ATOM 2153 C CA . ALA A 1 269 ? -12.336 19.969 -7.719 1 98.12 269 ALA A CA 1
ATOM 2154 C C . ALA A 1 269 ? -11.383 19.281 -8.695 1 98.12 269 ALA A C 1
ATOM 2156 O O . ALA A 1 269 ? -11.555 18.109 -9.023 1 98.12 269 ALA A O 1
ATOM 2157 N N . ARG A 1 270 ? -10.438 20 -9.203 1 97.75 270 ARG A N 1
ATOM 2158 C CA . ARG A 1 270 ? -9.453 19.438 -10.117 1 97.75 270 ARG A CA 1
ATOM 2159 C C . ARG A 1 270 ? -8.617 18.375 -9.43 1 97.75 270 ARG A C 1
ATOM 2161 O O . ARG A 1 270 ? -8.297 17.344 -10.031 1 97.75 270 ARG A O 1
ATOM 2168 N N . PHE A 1 271 ? -8.258 18.656 -8.219 1 98.06 271 PHE A N 1
ATOM 2169 C CA . PHE A 1 271 ? -7.484 17.688 -7.453 1 98.06 271 PHE A CA 1
ATOM 2170 C C . PHE A 1 271 ? -8.297 16.406 -7.211 1 98.06 271 PHE A C 1
ATOM 2172 O O . PHE A 1 271 ? -7.77 15.305 -7.312 1 98.06 271 PHE A O 1
ATOM 2179 N N . MET A 1 272 ? -9.562 16.609 -6.91 1 97.5 272 MET A N 1
ATOM 2180 C CA . MET A 1 272 ? -10.461 15.469 -6.766 1 97.5 272 MET A CA 1
ATOM 2181 C C . MET A 1 272 ? -10.539 14.672 -8.062 1 97.5 272 MET A C 1
ATOM 2183 O O . MET A 1 272 ? -10.531 13.445 -8.047 1 97.5 272 MET A O 1
ATOM 2187 N N . ALA A 1 273 ? -10.656 15.352 -9.148 1 97.12 273 ALA A N 1
ATOM 2188 C CA . ALA A 1 273 ? -10.703 14.695 -10.453 1 97.12 273 ALA A CA 1
ATOM 2189 C C . ALA A 1 273 ? -9.422 13.914 -10.719 1 97.12 273 ALA A C 1
ATOM 2191 O O . ALA A 1 273 ? -9.461 12.812 -11.273 1 97.12 273 ALA A O 1
ATOM 2192 N N . TYR A 1 274 ? -8.336 14.523 -10.367 1 96.81 274 TYR A N 1
ATOM 2193 C CA . TYR A 1 274 ? -7.047 13.859 -10.508 1 96.81 274 TYR A CA 1
ATOM 2194 C C . TYR A 1 274 ? -7.023 12.539 -9.742 1 96.81 274 TYR A C 1
ATOM 2196 O O . TYR A 1 274 ? -6.617 11.508 -10.273 1 96.81 274 TYR A O 1
ATOM 2204 N N . ARG A 1 275 ? -7.465 12.531 -8.484 1 97 275 ARG A N 1
ATOM 2205 C CA . ARG A 1 275 ? -7.461 11.344 -7.637 1 97 275 ARG A CA 1
ATOM 2206 C C . ARG A 1 275 ? -8.453 10.305 -8.148 1 97 275 ARG A C 1
ATOM 2208 O O . ARG A 1 275 ? -8.203 9.102 -8.039 1 97 275 ARG A O 1
ATOM 2215 N N . ASN A 1 276 ? -9.555 10.805 -8.727 1 96.12 276 ASN A N 1
ATOM 2216 C CA . ASN A 1 276 ? -10.562 9.898 -9.266 1 96.12 276 ASN A CA 1
ATOM 2217 C C . ASN A 1 276 ? -10.031 9.141 -10.484 1 96.12 276 ASN A C 1
ATOM 2219 O O . ASN A 1 276 ? -10.617 8.141 -10.898 1 96.12 276 ASN A O 1
ATOM 2223 N N . ASN A 1 277 ? -8.93 9.609 -11.039 1 95.06 277 ASN A N 1
ATOM 2224 C CA . ASN A 1 277 ? -8.352 8.945 -12.203 1 95.06 277 ASN A CA 1
ATOM 2225 C C . ASN A 1 277 ? -7.27 7.949 -11.805 1 95.06 277 ASN A C 1
ATOM 2227 O O . ASN A 1 277 ? -6.648 7.324 -12.664 1 95.06 277 ASN A O 1
ATOM 2231 N N . TRP A 1 278 ? -7.035 7.824 -10.484 1 96.38 278 TRP A N 1
ATOM 2232 C CA . TRP A 1 278 ? -6.105 6.809 -10.008 1 96.38 278 TRP A CA 1
ATOM 2233 C C . TRP A 1 278 ? -6.582 5.41 -10.391 1 96.38 278 TRP A C 1
ATOM 2235 O O . TRP A 1 278 ? -7.785 5.145 -10.414 1 96.38 278 TRP A O 1
ATOM 2245 N N . SER A 1 279 ? -5.605 4.504 -10.648 1 96 279 SER A N 1
ATOM 2246 C CA . SER A 1 279 ? -5.934 3.111 -10.93 1 96 279 SER A CA 1
ATOM 2247 C C . SER A 1 279 ? -6.652 2.463 -9.75 1 96 279 SER A C 1
ATOM 2249 O O . SER A 1 279 ? -6.168 2.516 -8.617 1 96 279 SER A O 1
ATOM 2251 N N . LEU A 1 280 ? -7.73 1.852 -10.086 1 95.88 280 LEU A N 1
ATOM 2252 C CA . LEU A 1 280 ? -8.586 1.263 -9.055 1 95.88 280 LEU A CA 1
ATOM 2253 C C . LEU A 1 280 ? -7.84 0.17 -8.297 1 95.88 280 LEU A C 1
ATOM 2255 O O . LEU A 1 280 ? -7.969 0.058 -7.074 1 95.88 280 LEU A O 1
ATOM 2259 N N . GLU A 1 281 ? -7.07 -0.605 -8.992 1 96.5 281 GLU A N 1
ATOM 2260 C CA . GLU A 1 281 ? -6.375 -1.729 -8.375 1 96.5 281 GLU A CA 1
ATOM 2261 C C . GLU A 1 281 ? -5.312 -1.247 -7.391 1 96.5 281 GLU A C 1
ATOM 2263 O O . GLU A 1 281 ? -5.07 -1.889 -6.367 1 96.5 281 GLU A O 1
ATOM 2268 N N . LEU A 1 282 ? -4.66 -0.125 -7.707 1 97.81 282 LEU A N 1
ATOM 2269 C CA . LEU A 1 282 ? -3.643 0.405 -6.812 1 97.81 282 LEU A CA 1
ATOM 2270 C C . LEU A 1 282 ? -4.273 0.988 -5.551 1 97.81 282 LEU A C 1
ATOM 2272 O O . LEU A 1 282 ? -3.77 0.784 -4.445 1 97.81 282 LEU A O 1
ATOM 2276 N N . VAL A 1 283 ? -5.375 1.729 -5.746 1 98.06 283 VAL A N 1
ATOM 2277 C CA . VAL A 1 283 ? -6.094 2.291 -4.605 1 98.06 283 VAL A CA 1
ATOM 2278 C C . VAL A 1 283 ? -6.566 1.166 -3.686 1 98.06 283 VAL A C 1
ATOM 2280 O O . VAL A 1 283 ? -6.41 1.246 -2.465 1 98.06 283 VAL A O 1
ATOM 2283 N N . GLU A 1 284 ? -7.094 0.113 -4.285 1 97.56 284 GLU A N 1
ATOM 2284 C CA . GLU A 1 284 ? -7.547 -1.048 -3.527 1 97.56 284 GLU A CA 1
ATOM 2285 C C . GLU A 1 284 ? -6.398 -1.682 -2.75 1 97.56 284 GLU A C 1
ATOM 2287 O O . GLU A 1 284 ? -6.562 -2.062 -1.589 1 97.56 284 GLU A O 1
ATOM 2292 N N . GLN A 1 285 ? -5.289 -1.812 -3.43 1 97.5 285 GLN A N 1
ATOM 2293 C CA . GLN A 1 285 ? -4.129 -2.426 -2.793 1 97.5 285 GLN A CA 1
ATOM 2294 C C . GLN A 1 285 ? -3.646 -1.594 -1.607 1 97.5 285 GLN A C 1
ATOM 2296 O O . GLN A 1 285 ? -3.283 -2.143 -0.564 1 97.5 285 GLN A O 1
ATOM 2301 N N . ILE A 1 286 ? -3.613 -0.294 -1.718 1 97.69 286 ILE A N 1
ATOM 2302 C CA . ILE A 1 286 ? -3.193 0.587 -0.634 1 97.69 286 ILE A CA 1
ATOM 2303 C C . ILE A 1 286 ? -4.16 0.456 0.542 1 97.69 286 ILE A C 1
ATOM 2305 O O . ILE A 1 286 ? -3.732 0.353 1.694 1 97.69 286 ILE A O 1
ATOM 2309 N N . ARG A 1 287 ? -5.465 0.447 0.228 1 96.56 287 ARG A N 1
ATOM 2310 C CA . ARG A 1 287 ? -6.453 0.277 1.288 1 96.56 287 ARG A CA 1
ATOM 2311 C C . ARG A 1 287 ? -6.246 -1.043 2.023 1 96.56 287 ARG A C 1
ATOM 2313 O O . ARG A 1 287 ? -6.344 -1.099 3.25 1 96.56 287 ARG A O 1
ATOM 2320 N N . TYR A 1 288 ? -5.969 -2.07 1.258 1 94.62 288 TYR A N 1
ATOM 2321 C CA . TYR A 1 288 ? -5.727 -3.389 1.837 1 94.62 288 TYR A CA 1
ATOM 2322 C C . TYR A 1 288 ? -4.496 -3.373 2.736 1 94.62 288 TYR A C 1
ATOM 2324 O O . TYR A 1 288 ? -4.539 -3.869 3.865 1 94.62 288 TYR A O 1
ATOM 2332 N N . LEU A 1 289 ? -3.436 -2.811 2.271 1 93.88 289 LEU A N 1
ATOM 2333 C CA . LEU A 1 289 ? -2.189 -2.76 3.029 1 93.88 289 LEU A CA 1
ATOM 2334 C C . LEU A 1 289 ? -2.355 -1.92 4.289 1 93.88 289 LEU A C 1
ATOM 2336 O O . LEU A 1 289 ? -1.806 -2.256 5.344 1 93.88 289 LEU A O 1
ATOM 2340 N N . ASN A 1 290 ? -3.119 -0.836 4.164 1 93.38 290 ASN A N 1
ATOM 2341 C CA . ASN A 1 290 ? -3.414 -0.02 5.336 1 93.38 290 ASN A CA 1
ATOM 2342 C C . ASN A 1 290 ? -4.199 -0.806 6.383 1 93.38 290 ASN A C 1
ATOM 2344 O O . ASN A 1 290 ? -3.936 -0.686 7.582 1 93.38 290 ASN A O 1
ATOM 2348 N N . GLN A 1 291 ? -5.125 -1.598 5.914 1 90.62 291 GLN A N 1
ATOM 2349 C CA . GLN A 1 291 ? -5.906 -2.432 6.82 1 90.62 291 GLN A CA 1
ATOM 2350 C C . GLN A 1 291 ? -5.031 -3.471 7.512 1 90.62 291 GLN A C 1
ATOM 2352 O O . GLN A 1 291 ? -5.156 -3.697 8.711 1 90.62 291 GLN A O 1
ATOM 2357 N N . GLU A 1 292 ? -4.207 -4.062 6.73 1 84.5 292 GLU A N 1
ATOM 2358 C CA . GLU A 1 292 ? -3.301 -5.059 7.289 1 84.5 292 GLU A CA 1
ATOM 2359 C C . GLU A 1 292 ? -2.385 -4.441 8.344 1 84.5 292 GLU A C 1
ATOM 2361 O O . GLU A 1 292 ? -2.125 -5.051 9.383 1 84.5 292 GLU A O 1
ATOM 2366 N N . ARG A 1 293 ? -1.928 -3.32 8.039 1 83.38 293 ARG A N 1
ATOM 2367 C CA . ARG A 1 293 ? -1.074 -2.598 8.977 1 83.38 293 ARG A CA 1
ATOM 2368 C C . ARG A 1 293 ? -1.81 -2.316 10.281 1 83.38 293 ARG A C 1
ATOM 2370 O O . ARG A 1 293 ? -1.249 -2.488 11.367 1 83.38 293 ARG A O 1
ATOM 2377 N N . ALA A 1 294 ? -3.029 -1.906 10.117 1 81.44 294 ALA A N 1
ATOM 2378 C CA . ALA A 1 294 ? -3.836 -1.624 11.305 1 81.44 294 ALA A CA 1
ATOM 2379 C C . ALA A 1 294 ? -4.074 -2.891 12.125 1 81.44 294 ALA A C 1
ATOM 2381 O O . ALA A 1 294 ? -4.004 -2.865 13.352 1 81.44 294 ALA A O 1
ATOM 2382 N N . ASP A 1 295 ? -4.285 -3.963 11.445 1 76.56 295 ASP A N 1
ATOM 2383 C CA . ASP A 1 295 ? -4.543 -5.238 12.109 1 76.56 295 ASP A CA 1
ATOM 2384 C C . ASP A 1 295 ? -3.293 -5.75 12.82 1 76.56 295 ASP A C 1
ATOM 2386 O O . ASP A 1 295 ? -3.373 -6.25 13.945 1 76.56 295 ASP A O 1
ATOM 2390 N N . TYR A 1 296 ? -2.23 -5.645 12.164 1 69.81 296 TYR A N 1
ATOM 2391 C CA . TYR A 1 296 ? -0.984 -6.125 12.75 1 69.81 296 TYR A CA 1
ATOM 2392 C C . TYR A 1 296 ? -0.592 -5.285 13.961 1 69.81 296 TYR A C 1
ATOM 2394 O O . TYR A 1 296 ? -0.174 -5.824 14.984 1 69.81 296 TYR A O 1
ATOM 2402 N N . ARG A 1 297 ? -0.754 -4.07 13.812 1 62.28 297 ARG A N 1
ATOM 2403 C CA . ARG A 1 297 ? -0.402 -3.193 14.93 1 62.28 297 ARG A CA 1
ATOM 2404 C C . ARG A 1 297 ? -1.35 -3.396 16.109 1 62.28 297 ARG A C 1
ATOM 2406 O O . ARG A 1 297 ? -0.922 -3.381 17.266 1 62.28 297 ARG A O 1
ATOM 2413 N N . GLY A 1 298 ? -2.602 -3.639 15.727 1 56.62 298 GLY A N 1
ATOM 2414 C CA . GLY A 1 298 ? -3.564 -3.955 16.766 1 56.62 298 GLY A CA 1
ATOM 2415 C C . GLY A 1 298 ? -3.26 -5.258 17.484 1 56.62 298 GLY A C 1
ATOM 2416 O O . GLY A 1 298 ? -3.34 -5.328 18.719 1 56.62 298 GLY A O 1
ATOM 2417 N N . LYS A 1 299 ? -2.961 -6.23 16.656 1 56.84 299 LYS A N 1
ATOM 2418 C CA . LYS A 1 299 ? -2.621 -7.523 17.25 1 56.84 299 LYS A CA 1
ATOM 2419 C C . LYS A 1 299 ? -1.345 -7.43 18.078 1 56.84 299 LYS A C 1
ATOM 2421 O O . LYS A 1 299 ? -1.26 -8.016 19.172 1 56.84 299 LYS A O 1
ATOM 2426 N N . PHE A 1 300 ? -0.457 -6.688 17.531 1 53.09 300 PHE A N 1
ATOM 2427 C CA . PHE A 1 300 ? 0.789 -6.473 18.266 1 53.09 300 PHE A CA 1
ATOM 2428 C C . PHE A 1 300 ? 0.525 -5.777 19.594 1 53.09 300 PHE A C 1
ATOM 2430 O O . PHE A 1 300 ? 1.063 -6.184 20.625 1 53.09 300 PHE A O 1
ATOM 2437 N N . PHE A 1 301 ? -0.35 -4.879 19.516 1 49.22 301 PHE A N 1
ATOM 2438 C CA . PHE A 1 301 ? -0.67 -4.137 20.719 1 49.22 301 PHE A CA 1
ATOM 2439 C C . PHE A 1 301 ? -1.437 -5.016 21.703 1 49.22 301 PHE A C 1
ATOM 2441 O O . PHE A 1 301 ? -1.211 -4.945 22.922 1 49.22 301 PHE A O 1
ATOM 2448 N N . ARG A 1 302 ? -2.354 -5.859 21.172 1 47.31 302 ARG A N 1
ATOM 2449 C CA . ARG A 1 302 ? -3.117 -6.766 22.031 1 47.31 302 ARG A CA 1
ATOM 2450 C C . ARG A 1 302 ? -2.209 -7.801 22.672 1 47.31 302 ARG A C 1
ATOM 2452 O O . ARG A 1 302 ? -2.365 -8.117 23.859 1 47.31 302 ARG A O 1
ATOM 2459 N N . VAL A 1 303 ? -1.479 -8.328 21.859 1 45.31 303 VAL A N 1
ATOM 2460 C CA . VAL A 1 303 ? -0.533 -9.305 22.391 1 45.31 303 VAL A CA 1
ATOM 2461 C C . VAL A 1 303 ? 0.381 -8.625 23.406 1 45.31 303 VAL A C 1
ATOM 2463 O O . VAL A 1 303 ? 0.658 -9.188 24.469 1 45.31 303 VAL A O 1
ATOM 2466 N N . TYR A 1 304 ? 0.693 -7.445 23.016 1 42.22 304 TYR A N 1
ATOM 2467 C CA . TYR A 1 304 ? 1.54 -6.68 23.922 1 42.22 304 TYR A CA 1
ATOM 2468 C C . TYR A 1 304 ? 0.802 -6.352 25.219 1 42.22 304 TYR A C 1
ATOM 2470 O O . TYR A 1 304 ? 1.377 -6.434 26.312 1 42.22 304 TYR A O 1
ATOM 2478 N N . HIS A 1 305 ? -0.382 -5.945 25.078 1 41.66 305 HIS A N 1
ATOM 2479 C CA . HIS A 1 305 ? -1.156 -5.629 26.266 1 41.66 305 HIS A CA 1
ATOM 2480 C C . HIS A 1 305 ? -1.551 -6.898 27.016 1 41.66 305 HIS A C 1
ATOM 2482 O O . HIS A 1 305 ? -1.768 -6.863 28.234 1 41.66 305 HIS A O 1
ATOM 2488 N N . SER A 1 306 ? -1.931 -7.879 26.266 1 38.53 306 SER A N 1
ATOM 2489 C CA . SER A 1 306 ? -2.23 -9.117 26.984 1 38.53 306 SER A CA 1
ATOM 2490 C C . SER A 1 306 ? -1.005 -9.633 27.734 1 38.53 306 SER A C 1
ATOM 2492 O O . SER A 1 306 ? -1.135 -10.352 28.719 1 38.53 306 SER A O 1
ATOM 2494 N N . TRP A 1 307 ? 0.123 -9.406 27.078 1 35.59 307 TRP A N 1
ATOM 2495 C CA . TRP A 1 307 ? 1.331 -9.805 27.797 1 35.59 307 TRP A CA 1
ATOM 2496 C C . TRP A 1 307 ? 1.763 -8.719 28.781 1 35.59 307 TRP A C 1
ATOM 2498 O O . TRP A 1 307 ? 2.904 -8.711 29.25 1 35.59 307 TRP A O 1
ATOM 2508 N N . SER A 1 308 ? 1.086 -7.746 29.109 1 34.66 308 SER A N 1
ATOM 2509 C CA . SER A 1 308 ? 1.404 -6.906 30.266 1 34.66 308 SER A CA 1
ATOM 2510 C C . SER A 1 308 ? 1.693 -7.75 31.5 1 34.66 308 SER A C 1
ATOM 2512 O O . SER A 1 308 ? 2.041 -7.219 32.562 1 34.66 308 SER A O 1
ATOM 2514 N N . TRP A 1 309 ? 1.188 -8.93 31.75 1 32.69 309 TRP A N 1
ATOM 2515 C CA . TRP A 1 309 ? 1.729 -9.469 33 1 32.69 309 TRP A CA 1
ATOM 2516 C C . TRP A 1 309 ? 3.254 -9.492 32.969 1 32.69 309 TRP A C 1
ATOM 2518 O O . TRP A 1 309 ? 3.906 -9.297 34 1 32.69 309 TRP A O 1
ATOM 2528 N N . LEU A 1 310 ? 3.982 -10.32 31.984 1 30.66 310 LEU A N 1
ATOM 2529 C CA . LEU A 1 310 ? 5.398 -10.367 32.344 1 30.66 310 LEU A CA 1
ATOM 2530 C C . LEU A 1 310 ? 6.062 -9.016 32.094 1 30.66 310 LEU A C 1
ATOM 2532 O O . LEU A 1 310 ? 5.551 -8.195 31.344 1 30.66 310 LEU A O 1
ATOM 2536 N N . LEU A 1 311 ? 7.414 -8.68 32.219 1 31.58 311 LEU A N 1
ATOM 2537 C CA . LEU A 1 311 ? 8.344 -7.574 32.469 1 31.58 311 LEU A CA 1
ATOM 2538 C C . LEU A 1 311 ? 8.375 -6.637 31.25 1 31.58 311 LEU A C 1
ATOM 2540 O O . LEU A 1 311 ? 9.039 -5.602 31.281 1 31.58 311 LEU A O 1
ATOM 2544 N N . ALA A 1 312 ? 8.344 -7.141 29.906 1 31.28 312 ALA A N 1
ATOM 2545 C CA . ALA A 1 312 ? 9.188 -6.477 28.906 1 31.28 312 ALA A CA 1
ATOM 2546 C C . ALA A 1 312 ? 8.562 -5.168 28.438 1 31.28 312 ALA A C 1
ATOM 2548 O O . ALA A 1 312 ? 7.34 -5.035 28.406 1 31.28 312 ALA A O 1
ATOM 2549 N N . LYS A 1 313 ? 9.273 -4.012 28.281 1 34.44 313 LYS A N 1
ATOM 2550 C CA . LYS A 1 313 ? 9.094 -2.656 27.781 1 34.44 313 LYS A CA 1
ATOM 2551 C C . LYS A 1 313 ? 8.25 -2.654 26.5 1 34.44 313 LYS A C 1
ATOM 2553 O O . LYS A 1 313 ? 8.469 -3.479 25.609 1 34.44 313 LYS A O 1
ATOM 2558 N N . PRO A 1 314 ? 7.156 -2.152 26.484 1 36.72 314 PRO A N 1
ATOM 2559 C CA . PRO A 1 314 ? 6.156 -2.135 25.406 1 36.72 314 PRO A CA 1
ATOM 2560 C C . PRO A 1 314 ? 6.773 -1.962 24.031 1 36.72 314 PRO A C 1
ATOM 2562 O O . PRO A 1 314 ? 7.691 -1.156 23.844 1 36.72 314 PRO A O 1
ATOM 2565 N N . VAL A 1 315 ? 6.867 -2.924 23.172 1 37 315 VAL A N 1
ATOM 2566 C CA . VAL A 1 315 ? 7.363 -2.949 21.797 1 37 315 VAL A CA 1
ATOM 2567 C C . VAL A 1 315 ? 7.105 -1.599 21.141 1 37 315 VAL A C 1
ATOM 2569 O O . VAL A 1 315 ? 7.914 -1.136 20.328 1 37 315 VAL A O 1
ATOM 2572 N N . TRP A 1 316 ? 6.09 -0.913 21.438 1 36.62 316 TRP A N 1
ATOM 2573 C CA . TRP A 1 316 ? 5.891 0.43 20.891 1 36.62 316 TRP A CA 1
ATOM 2574 C C . TRP A 1 316 ? 6.992 1.373 21.359 1 36.62 316 TRP A C 1
ATOM 2576 O O . TRP A 1 316 ? 7.418 2.26 20.625 1 36.62 316 TRP A O 1
ATOM 2586 N N . LEU A 1 317 ? 7.465 1.189 22.562 1 35.53 317 LEU A N 1
ATOM 2587 C CA . LEU A 1 317 ? 8.609 1.928 23.078 1 35.53 317 LEU A CA 1
ATOM 2588 C C . LEU A 1 317 ? 9.883 1.547 22.328 1 35.53 317 LEU A C 1
ATOM 2590 O O . LEU A 1 317 ? 10.727 2.404 22.047 1 35.53 317 LEU A O 1
ATOM 2594 N N . ILE A 1 318 ? 10.016 0.228 21.969 1 35.78 318 ILE A N 1
ATOM 2595 C CA . ILE A 1 318 ? 11.141 -0.162 21.141 1 35.78 318 ILE A CA 1
ATOM 2596 C C . ILE A 1 318 ? 10.992 0.446 19.75 1 35.78 318 ILE A C 1
ATOM 2598 O O . ILE A 1 318 ? 11.953 0.955 19.172 1 35.78 318 ILE A O 1
ATOM 2602 N N . GLU A 1 319 ? 9.867 0.379 19.094 1 36.31 319 GLU A N 1
ATOM 2603 C CA . GLU A 1 319 ? 9.648 1.036 17.812 1 36.31 319 GLU A CA 1
ATOM 2604 C C . GLU A 1 319 ? 9.852 2.545 17.922 1 36.31 319 GLU A C 1
ATOM 2606 O O . GLU A 1 319 ? 10.43 3.166 17.031 1 36.31 319 GLU A O 1
ATOM 2611 N N . LYS A 1 320 ? 9.297 3.254 18.969 1 37.59 320 LYS A N 1
ATOM 2612 C CA . LYS A 1 320 ? 9.633 4.645 19.25 1 37.59 320 LYS A CA 1
ATOM 2613 C C . LYS A 1 320 ? 11.148 4.82 19.406 1 37.59 320 LYS A C 1
ATOM 2615 O O . LYS A 1 320 ? 11.703 5.828 18.953 1 37.59 320 LYS A O 1
ATOM 2620 N N . LEU A 1 321 ? 11.828 3.908 20.016 1 32.84 321 LEU A N 1
ATOM 2621 C CA . LEU A 1 321 ? 13.281 3.967 20.141 1 32.84 321 LEU A CA 1
ATOM 2622 C C . LEU A 1 321 ? 13.961 3.693 18.812 1 32.84 321 LEU A C 1
ATOM 2624 O O . LEU A 1 321 ? 15 4.281 18.5 1 32.84 321 LEU A O 1
ATOM 2628 N N . LEU A 1 322 ? 13.508 2.705 18.016 1 34 322 LEU A N 1
ATOM 2629 C CA . LEU A 1 322 ? 14.133 2.41 16.734 1 34 322 LEU A CA 1
ATOM 2630 C C . LEU A 1 322 ? 13.734 3.445 15.688 1 34 322 LEU A C 1
ATOM 2632 O O . LEU A 1 322 ? 14.422 3.613 14.68 1 34 322 LEU A O 1
ATOM 2636 N N . ARG A 1 323 ? 12.578 3.881 15.57 1 31.86 323 ARG A N 1
ATOM 2637 C CA . ARG A 1 323 ? 12.266 5.035 14.734 1 31.86 323 ARG A CA 1
ATOM 2638 C C . ARG A 1 323 ? 13.023 6.273 15.203 1 31.86 323 ARG A C 1
ATOM 2640 O O . ARG A 1 323 ? 13.008 7.312 14.539 1 31.86 323 ARG A O 1
ATOM 2647 N N . LYS A 1 324 ? 13.234 6.484 16.5 1 31.34 324 LYS A N 1
ATOM 2648 C CA . LYS A 1 324 ? 13.906 7.703 16.938 1 31.34 324 LYS A CA 1
ATOM 2649 C C . LYS A 1 324 ? 15.305 7.801 16.344 1 31.34 324 LYS A C 1
ATOM 2651 O O . LYS A 1 324 ? 16.047 8.742 16.625 1 31.34 324 LYS A O 1
ATOM 2656 N N . TYR A 1 325 ? 16.094 6.699 16.156 1 24.36 325 TYR A N 1
ATOM 2657 C CA . TYR A 1 325 ? 17.422 7.074 15.664 1 24.36 325 TYR A CA 1
ATOM 2658 C C . TYR A 1 325 ? 17.375 7.391 14.18 1 24.36 325 TYR A C 1
ATOM 2660 O O . TYR A 1 325 ? 16.656 6.742 13.414 1 24.36 325 TYR A O 1
ATOM 2668 N N . MET B 1 1 ? 19.375 -46.125 -12.586 1 39 1 MET B N 1
ATOM 2669 C CA . MET B 1 1 ? 19.406 -44.688 -12.406 1 39 1 MET B CA 1
ATOM 2670 C C . MET B 1 1 ? 18.062 -44.156 -11.891 1 39 1 MET B C 1
ATOM 2672 O O . MET B 1 1 ? 17.016 -44.5 -12.445 1 39 1 MET B O 1
ATOM 2676 N N . ARG B 1 2 ? 17.828 -43.969 -10.609 1 52.88 2 ARG B N 1
ATOM 2677 C CA . ARG B 1 2 ? 16.594 -43.781 -9.844 1 52.88 2 ARG B CA 1
ATOM 2678 C C . ARG B 1 2 ? 15.766 -42.625 -10.406 1 52.88 2 ARG B C 1
ATOM 2680 O O . ARG B 1 2 ? 16.266 -41.531 -10.562 1 52.88 2 ARG B O 1
ATOM 2687 N N . ASN B 1 3 ? 14.648 -42.625 -11.266 1 80.12 3 ASN B N 1
ATOM 2688 C CA . ASN B 1 3 ? 13.828 -41.719 -12.039 1 80.12 3 ASN B CA 1
ATOM 2689 C C . ASN B 1 3 ? 13.117 -40.719 -11.141 1 80.12 3 ASN B C 1
ATOM 2691 O O . ASN B 1 3 ? 12.438 -41.094 -10.188 1 80.12 3 ASN B O 1
ATOM 2695 N N . ASN B 1 4 ? 13.586 -39.531 -11.008 1 93.5 4 ASN B N 1
ATOM 2696 C CA . ASN B 1 4 ? 13.117 -38.375 -10.258 1 93.5 4 ASN B CA 1
ATOM 2697 C C . ASN B 1 4 ? 12.383 -37.406 -11.156 1 93.5 4 ASN B C 1
ATOM 2699 O O . ASN B 1 4 ? 13.008 -36.5 -11.742 1 93.5 4 ASN B O 1
ATOM 2703 N N . ASN B 1 5 ? 11.062 -37.656 -11.242 1 97.12 5 ASN B N 1
ATOM 2704 C CA . ASN B 1 5 ? 10.234 -36.812 -12.094 1 97.12 5 ASN B CA 1
ATOM 2705 C C . ASN B 1 5 ? 9.438 -35.812 -11.281 1 97.12 5 ASN B C 1
ATOM 2707 O O . ASN B 1 5 ? 8.625 -36.188 -10.438 1 97.12 5 ASN B O 1
ATOM 2711 N N . ALA B 1 6 ? 9.734 -34.562 -11.516 1 97.69 6 ALA B N 1
ATOM 2712 C CA . ALA B 1 6 ? 9.016 -33.5 -10.812 1 97.69 6 ALA B CA 1
ATOM 2713 C C . ALA B 1 6 ? 7.969 -32.844 -11.711 1 97.69 6 ALA B C 1
ATOM 2715 O O . ALA B 1 6 ? 8.281 -32.406 -12.82 1 97.69 6 ALA B O 1
ATOM 2716 N N . LEU B 1 7 ? 6.727 -32.844 -11.305 1 98.19 7 LEU B N 1
ATOM 2717 C CA . LEU B 1 7 ? 5.633 -32.156 -11.977 1 98.19 7 LEU B CA 1
ATOM 2718 C C . LEU B 1 7 ? 5.285 -30.875 -11.25 1 98.19 7 LEU B C 1
ATOM 2720 O O . LEU B 1 7 ? 4.754 -30.906 -10.133 1 98.19 7 LEU B O 1
ATOM 2724 N N . ILE B 1 8 ? 5.609 -29.734 -11.828 1 98.31 8 ILE B N 1
ATOM 2725 C CA . ILE B 1 8 ? 5.41 -28.422 -11.211 1 98.31 8 ILE B CA 1
ATOM 2726 C C . ILE B 1 8 ? 4.156 -27.766 -11.781 1 98.31 8 ILE B C 1
ATOM 2728 O O . ILE B 1 8 ? 4.129 -27.391 -12.961 1 98.31 8 ILE B O 1
ATOM 2732 N N . ILE B 1 9 ? 3.154 -27.609 -10.953 1 97.69 9 ILE B N 1
ATOM 2733 C CA . ILE B 1 9 ? 1.878 -27.062 -11.398 1 97.69 9 ILE B CA 1
ATOM 2734 C C . ILE B 1 9 ? 1.885 -25.547 -11.258 1 97.69 9 ILE B C 1
ATOM 2736 O O . ILE B 1 9 ? 2.006 -25.031 -10.141 1 97.69 9 ILE B O 1
ATOM 2740 N N . LEU B 1 10 ? 1.779 -24.891 -12.391 1 97.94 10 LEU B N 1
ATOM 2741 C CA . LEU B 1 10 ? 1.782 -23.438 -12.422 1 97.94 10 LEU B CA 1
ATOM 2742 C C . LEU B 1 10 ? 0.401 -22.891 -12.781 1 97.94 10 LEU B C 1
ATOM 2744 O O . LEU B 1 10 ? -0.244 -23.391 -13.711 1 97.94 10 LEU B O 1
ATOM 2748 N N . GLY B 1 11 ? -0.048 -21.953 -12.031 1 96.06 11 GLY B N 1
ATOM 2749 C CA . GLY B 1 11 ? -1.322 -21.297 -12.25 1 96.06 11 GLY B CA 1
ATOM 2750 C C . GLY B 1 11 ? -1.695 -20.344 -11.125 1 96.06 11 GLY B C 1
ATOM 2751 O O . GLY B 1 11 ? -1.341 -20.578 -9.969 1 96.06 11 GLY B O 1
ATOM 2752 N N . MET B 1 12 ? -2.41 -19.344 -11.523 1 92.75 12 MET B N 1
ATOM 2753 C CA . MET B 1 12 ? -2.883 -18.375 -10.531 1 92.75 12 MET B CA 1
ATOM 2754 C C . MET B 1 12 ? -3.889 -19.016 -9.586 1 92.75 12 MET B C 1
ATOM 2756 O O . MET B 1 12 ? -4.43 -20.094 -9.875 1 92.75 12 MET B O 1
ATOM 2760 N N . HIS B 1 13 ? -4.082 -18.359 -8.453 1 89.81 13 HIS B N 1
ATOM 2761 C CA . HIS B 1 13 ? -5.145 -18.766 -7.543 1 89.81 13 HIS B CA 1
ATOM 2762 C C . HIS B 1 13 ? -6.484 -18.859 -8.266 1 89.81 13 HIS B C 1
ATOM 2764 O O . HIS B 1 13 ? -6.793 -18.016 -9.117 1 89.81 13 HIS B O 1
ATOM 2770 N N . ARG B 1 14 ? -7.195 -19.984 -7.941 1 89.81 14 ARG B N 1
ATOM 2771 C CA . ARG B 1 14 ? -8.547 -20.172 -8.445 1 89.81 14 ARG B CA 1
ATOM 2772 C C . ARG B 1 14 ? -8.539 -20.594 -9.914 1 89.81 14 ARG B C 1
ATOM 2774 O O . ARG B 1 14 ? -9.547 -20.469 -10.609 1 89.81 14 ARG B O 1
ATOM 2781 N N . SER B 1 15 ? -7.387 -21.094 -10.375 1 92.31 15 SER B N 1
ATOM 2782 C CA . SER B 1 15 ? -7.289 -21.484 -11.773 1 92.31 15 SER B CA 1
ATOM 2783 C C . SER B 1 15 ? -7.379 -23 -11.938 1 92.31 15 SER B C 1
ATOM 2785 O O . SER B 1 15 ? -7.051 -23.531 -13 1 92.31 15 SER B O 1
ATOM 2787 N N . GLY B 1 16 ? -7.695 -23.734 -10.898 1 90.31 16 GLY B N 1
ATOM 2788 C CA . GLY B 1 16 ? -7.926 -25.156 -11.016 1 90.31 16 GLY B CA 1
ATOM 2789 C C . GLY B 1 16 ? -6.695 -25.984 -10.688 1 90.31 16 GLY B C 1
ATOM 2790 O O . GLY B 1 16 ? -6.66 -27.188 -10.961 1 90.31 16 GLY B O 1
ATOM 2791 N N . THR B 1 17 ? -5.688 -25.391 -10.07 1 92.06 17 THR B N 1
ATOM 2792 C CA . THR B 1 17 ? -4.438 -26.078 -9.789 1 92.06 17 THR B CA 1
ATOM 2793 C C . THR B 1 17 ? -4.641 -27.156 -8.719 1 92.06 17 THR B C 1
ATOM 2795 O O . THR B 1 17 ? -4.035 -28.234 -8.781 1 92.06 17 THR B O 1
ATOM 2798 N N . SER B 1 18 ? -5.496 -26.922 -7.797 1 89.94 18 SER B N 1
ATOM 2799 C CA . SER B 1 18 ? -5.766 -27.891 -6.75 1 89.94 18 SER B CA 1
ATOM 2800 C C . SER B 1 18 ? -6.453 -29.141 -7.316 1 89.94 18 SER B C 1
ATOM 2802 O O . SER B 1 18 ? -6.152 -30.266 -6.91 1 89.94 18 SER B O 1
ATOM 2804 N N . LEU B 1 19 ? -7.336 -28.922 -8.234 1 89.75 19 LEU B N 1
ATOM 2805 C CA . LEU B 1 19 ? -8.031 -30.031 -8.883 1 89.75 19 LEU B CA 1
ATOM 2806 C C . LEU B 1 19 ? -7.047 -30.938 -9.609 1 89.75 19 LEU B C 1
ATOM 2808 O O . LEU B 1 19 ? -7.07 -32.156 -9.438 1 89.75 19 LEU B O 1
ATOM 2812 N N . LEU B 1 20 ? -6.207 -30.312 -10.406 1 94.19 20 LEU B N 1
ATOM 2813 C CA . LEU B 1 20 ? -5.23 -31.094 -11.156 1 94.19 20 LEU B CA 1
ATOM 2814 C C . LEU B 1 20 ? -4.289 -31.844 -10.219 1 94.19 20 LEU B C 1
ATOM 2816 O O . LEU B 1 20 ? -3.975 -33 -10.453 1 94.19 20 LEU B O 1
ATOM 2820 N N . THR B 1 21 ? -3.846 -31.156 -9.203 1 93.62 21 THR B N 1
ATOM 2821 C CA . THR B 1 21 ? -2.928 -31.766 -8.25 1 93.62 21 THR B CA 1
ATOM 2822 C C . THR B 1 21 ? -3.586 -32.969 -7.551 1 93.62 21 THR B C 1
ATOM 2824 O O . THR B 1 21 ? -2.953 -34 -7.34 1 93.62 21 THR B O 1
ATOM 2827 N N . GLY B 1 22 ? -4.828 -32.844 -7.199 1 91.69 22 GLY B N 1
ATOM 2828 C CA . GLY B 1 22 ? -5.574 -33.938 -6.629 1 91.69 22 GLY B CA 1
ATOM 2829 C C . GLY B 1 22 ? -5.68 -35.125 -7.559 1 91.69 22 GLY B C 1
ATOM 2830 O O . GLY B 1 22 ? -5.582 -36.281 -7.121 1 91.69 22 GLY B O 1
ATOM 2831 N N . LEU B 1 23 ? -5.879 -34.875 -8.773 1 94.31 23 LEU B N 1
ATOM 2832 C CA . LEU B 1 23 ? -5.953 -35.938 -9.773 1 94.31 23 LEU B CA 1
ATOM 2833 C C . LEU B 1 23 ? -4.621 -36.688 -9.883 1 94.31 23 LEU B C 1
ATOM 2835 O O . LEU B 1 23 ? -4.594 -37.906 -9.992 1 94.31 23 LEU B O 1
ATOM 2839 N N . LEU B 1 24 ? -3.557 -35.906 -9.859 1 96.25 24 LEU B N 1
ATOM 2840 C CA . LEU B 1 24 ? -2.227 -36.5 -9.93 1 96.25 24 LEU B CA 1
ATOM 2841 C C . LEU B 1 24 ? -1.985 -37.438 -8.734 1 96.25 24 LEU B C 1
ATOM 2843 O O . LEU B 1 24 ? -1.316 -38.469 -8.859 1 96.25 24 LEU B O 1
ATOM 2847 N N . SER B 1 25 ? -2.51 -37.031 -7.609 1 93.62 25 SER B N 1
ATOM 2848 C CA . SER B 1 25 ? -2.377 -37.875 -6.422 1 93.62 25 SER B CA 1
ATOM 2849 C C . SER B 1 25 ? -3.072 -39.219 -6.613 1 93.62 25 SER B C 1
ATOM 2851 O O . SER B 1 25 ? -2.621 -40.25 -6.09 1 93.62 25 SER B O 1
ATOM 2853 N N . GLN B 1 26 ? -4.152 -39.281 -7.43 1 93.75 26 GLN B N 1
ATOM 2854 C CA . GLN B 1 26 ? -4.914 -40.5 -7.656 1 93.75 26 GLN B CA 1
ATOM 2855 C C . GLN B 1 26 ? -4.121 -41.5 -8.5 1 93.75 26 GLN B C 1
ATOM 2857 O O . GLN B 1 26 ? -4.402 -42.719 -8.484 1 93.75 26 GLN B O 1
ATOM 2862 N N . VAL B 1 27 ? -3.145 -41.031 -9.188 1 96.81 27 VAL B N 1
ATOM 2863 C CA . VAL B 1 27 ? -2.357 -41.906 -10.039 1 96.81 27 VAL B CA 1
ATOM 2864 C C . VAL B 1 27 ? -0.982 -42.125 -9.414 1 96.81 27 VAL B C 1
ATOM 2866 O O . VAL B 1 27 ? -0.031 -42.5 -10.109 1 96.81 27 V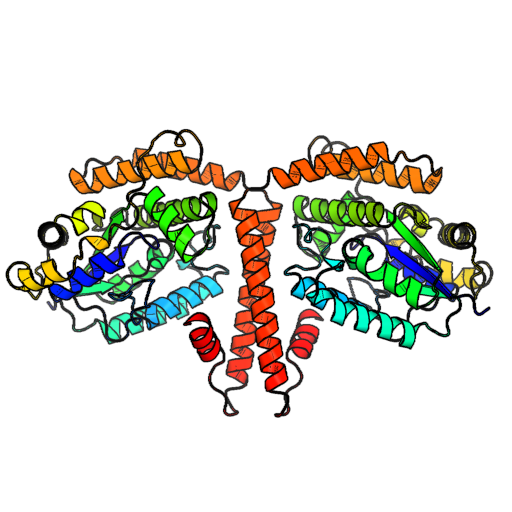AL B O 1
ATOM 2869 N N . GLY B 1 28 ? -0.843 -41.781 -8.188 1 95.38 28 GLY B N 1
ATOM 2870 C CA . GLY B 1 28 ? 0.293 -42.219 -7.398 1 95.38 28 GLY B CA 1
ATOM 2871 C C . GLY B 1 28 ? 1.41 -41.188 -7.328 1 95.38 28 GLY B C 1
ATOM 2872 O O . GLY B 1 28 ? 2.484 -41.469 -6.789 1 95.38 28 GLY B O 1
ATOM 2873 N N . VAL B 1 29 ? 1.234 -40 -7.852 1 96.19 29 VAL B N 1
ATOM 2874 C CA . VAL B 1 29 ? 2.232 -38.938 -7.746 1 96.19 29 VAL B CA 1
ATOM 2875 C C . VAL B 1 29 ? 2.326 -38.469 -6.297 1 96.19 29 VAL B C 1
ATOM 2877 O O . VAL B 1 29 ? 1.308 -38.188 -5.66 1 96.19 29 VAL B O 1
ATOM 2880 N N . LYS B 1 30 ? 3.512 -38.375 -5.809 1 94.31 30 LYS B N 1
ATOM 2881 C CA . LYS B 1 30 ? 3.725 -38.031 -4.41 1 94.31 30 LYS B CA 1
ATOM 2882 C C . LYS B 1 30 ? 3.557 -36.531 -4.195 1 94.31 30 LYS B C 1
ATOM 2884 O O . LYS B 1 30 ? 4.105 -35.719 -4.953 1 94.31 30 LYS B O 1
ATOM 2889 N N . MET B 1 31 ? 2.844 -36.062 -3.164 1 89.94 31 MET B N 1
ATOM 2890 C CA . MET B 1 31 ? 2.582 -34.625 -2.881 1 89.94 31 MET B CA 1
ATOM 2891 C C . MET B 1 31 ? 3.365 -34.188 -1.657 1 89.94 31 MET B C 1
ATOM 2893 O O . MET B 1 31 ? 3.516 -32.969 -1.43 1 89.94 31 MET B O 1
ATOM 2897 N N . GLY B 1 32 ? 3.932 -35 -0.962 1 83.38 32 GLY B N 1
ATOM 2898 C CA . GLY B 1 32 ? 4.633 -34.656 0.267 1 83.38 32 GLY B CA 1
ATOM 2899 C C . GLY B 1 32 ? 3.818 -34.938 1.516 1 83.38 32 GLY B C 1
ATOM 2900 O O . GLY B 1 32 ? 2.639 -35.281 1.428 1 83.38 32 GLY B O 1
ATOM 2901 N N . LYS B 1 33 ? 4.355 -34.875 2.691 1 74.44 33 LYS B N 1
ATOM 2902 C CA . LYS B 1 33 ? 3.768 -35.312 3.957 1 74.44 33 LYS B CA 1
ATOM 2903 C C . LYS B 1 33 ? 3 -34.188 4.617 1 74.44 33 LYS B C 1
ATOM 2905 O O . LYS B 1 33 ? 2.125 -34.406 5.453 1 74.44 33 LYS B O 1
ATOM 2910 N N . SER B 1 34 ? 3.277 -32.938 4.281 1 70.38 34 SER B N 1
ATOM 2911 C CA . SER B 1 34 ? 2.723 -31.781 4.98 1 70.38 34 SER B CA 1
ATOM 2912 C C . SER B 1 34 ? 1.894 -30.906 4.043 1 70.38 34 SER B C 1
ATOM 2914 O O . SER B 1 34 ? 2.404 -29.953 3.463 1 70.38 34 SER B O 1
ATOM 2916 N N . LEU B 1 35 ? 0.551 -31.375 3.916 1 75.44 35 LEU B N 1
ATOM 2917 C CA . LEU B 1 35 ? -0.315 -30.625 3.016 1 75.44 35 LEU B CA 1
ATOM 2918 C C . LEU B 1 35 ? -1.299 -29.766 3.801 1 75.44 35 LEU B C 1
ATOM 2920 O O . LEU B 1 35 ? -1.714 -30.141 4.898 1 75.44 35 LEU B O 1
ATOM 2924 N N . TYR B 1 36 ? -1.566 -28.656 3.232 1 66.69 36 TYR B N 1
ATOM 2925 C CA . TYR B 1 36 ? -2.592 -27.828 3.846 1 66.69 36 TYR B CA 1
ATOM 2926 C C . TYR B 1 36 ? -3.943 -28.531 3.846 1 66.69 36 TYR B C 1
ATOM 2928 O O . TYR B 1 36 ? -4.316 -29.156 2.857 1 66.69 36 TYR B O 1
ATOM 2936 N N . ALA B 1 37 ? -4.609 -28.453 4.957 1 56.59 37 ALA B N 1
ATOM 2937 C CA . ALA B 1 37 ? -5.91 -29.078 5.16 1 56.59 37 ALA B CA 1
ATOM 2938 C C . ALA B 1 37 ? -6.988 -28.391 4.32 1 56.59 37 ALA B C 1
ATOM 2940 O O . ALA B 1 37 ? -6.867 -27.219 3.977 1 56.59 37 ALA B O 1
ATOM 2941 N N . PRO B 1 38 ? -7.953 -29.172 3.953 1 58.5 38 PRO B N 1
ATOM 2942 C CA . PRO B 1 38 ? -9.086 -28.594 3.232 1 58.5 38 PRO B CA 1
ATOM 2943 C C . PRO B 1 38 ? -9.797 -27.5 4.031 1 58.5 38 PRO B C 1
ATOM 2945 O O . PRO B 1 38 ? -9.742 -27.5 5.262 1 58.5 38 PRO B O 1
ATOM 2948 N N . GLN B 1 39 ? -10.164 -26.422 3.395 1 49.81 39 GLN B N 1
ATOM 2949 C CA . GLN B 1 39 ? -10.969 -25.375 4.016 1 49.81 39 GLN B CA 1
ATOM 2950 C C . GLN B 1 39 ? -12.391 -25.359 3.459 1 49.81 39 GLN B C 1
ATOM 2952 O O . GLN B 1 39 ? -12.586 -25.25 2.246 1 49.81 39 GLN B O 1
ATOM 2957 N N . LYS B 1 40 ? -13.367 -25.625 4.422 1 51.41 40 LYS B N 1
ATOM 2958 C CA . LYS B 1 40 ? -14.773 -25.641 4.035 1 51.41 40 LYS B CA 1
ATOM 2959 C C . LYS B 1 40 ? -15.156 -24.344 3.312 1 51.41 40 LYS B C 1
ATOM 2961 O O . LYS B 1 40 ? -14.812 -23.25 3.762 1 51.41 40 LYS B O 1
ATOM 2966 N N . GLY B 1 41 ? -15.719 -24.516 2.186 1 50.62 41 GLY B N 1
ATOM 2967 C CA . GLY B 1 41 ? -16.25 -23.375 1.451 1 50.62 41 GLY B CA 1
ATOM 2968 C C . GLY B 1 41 ? -15.227 -22.766 0.507 1 50.62 41 GLY B C 1
ATOM 2969 O O . GLY B 1 41 ? -15.578 -21.922 -0.328 1 50.62 41 GLY B O 1
ATOM 2970 N N . VAL B 1 42 ? -13.977 -23.141 0.774 1 54.66 42 VAL B N 1
ATOM 2971 C CA . VAL B 1 42 ? -12.938 -22.609 -0.103 1 54.66 42 VAL B CA 1
ATOM 2972 C C . VAL B 1 42 ? -12.414 -23.719 -1.016 1 54.66 42 VAL B C 1
ATOM 2974 O O . VAL B 1 42 ? -12.523 -23.625 -2.24 1 54.66 42 VAL B O 1
ATOM 2977 N N . ASN B 1 43 ? -11.859 -24.703 -0.408 1 55.59 43 ASN B N 1
ATOM 2978 C CA . ASN B 1 43 ? -11.383 -25.875 -1.123 1 55.59 43 ASN B CA 1
ATOM 2979 C C . ASN B 1 43 ? -11.625 -27.156 -0.324 1 55.59 43 ASN B C 1
ATOM 2981 O O . ASN B 1 43 ? -10.75 -27.609 0.416 1 55.59 43 ASN B O 1
ATOM 2985 N N . GLU B 1 44 ? -12.742 -27.75 -0.613 1 58.81 44 GLU B N 1
ATOM 2986 C CA . GLU B 1 44 ? -13.211 -28.875 0.181 1 58.81 44 GLU B CA 1
ATOM 2987 C C . GLU B 1 44 ? -12.391 -30.141 -0.106 1 58.81 44 GLU B C 1
ATOM 2989 O O . GLU B 1 44 ? -12.289 -31.016 0.741 1 58.81 44 GLU B O 1
ATOM 2994 N N . LYS B 1 45 ? -11.812 -30.203 -1.175 1 62.59 45 LYS B N 1
ATOM 2995 C CA . LYS B 1 45 ? -11.055 -31.391 -1.54 1 62.59 45 LYS B CA 1
ATOM 2996 C C . LYS B 1 45 ? -9.57 -31.219 -1.207 1 62.59 45 LYS B C 1
ATOM 2998 O O . LYS B 1 45 ? -8.781 -32.125 -1.41 1 62.59 45 LYS B O 1
ATOM 3003 N N . GLY B 1 46 ? -9.242 -30.109 -0.6 1 66.62 46 GLY B N 1
ATOM 3004 C CA . GLY B 1 46 ? -7.879 -29.844 -0.167 1 66.62 46 GLY B CA 1
ATOM 3005 C C . GLY B 1 46 ? -7.125 -28.906 -1.103 1 66.62 46 GLY B C 1
ATOM 3006 O O . GLY B 1 46 ? -7.395 -28.875 -2.305 1 66.62 46 GLY B O 1
ATOM 3007 N N . PHE B 1 47 ? -6.137 -28.203 -0.613 1 70.19 47 PHE B N 1
ATOM 3008 C CA . PHE B 1 47 ? -5.348 -27.25 -1.388 1 70.19 47 PHE B CA 1
ATOM 3009 C C . PHE B 1 47 ? -4.195 -27.953 -2.096 1 70.19 47 PHE B C 1
ATOM 3011 O O . PHE B 1 47 ? -3.682 -27.469 -3.1 1 70.19 47 PHE B O 1
ATOM 3018 N N . TRP B 1 48 ? -3.795 -29.156 -1.617 1 73.19 48 TRP B N 1
ATOM 3019 C CA . TRP B 1 48 ? -2.695 -29.953 -2.139 1 73.19 48 TRP B CA 1
ATOM 3020 C C . TRP B 1 48 ? -1.417 -29.125 -2.242 1 73.19 48 TRP B C 1
ATOM 3022 O O . TRP B 1 48 ? -0.701 -29.203 -3.242 1 73.19 48 TRP B O 1
ATOM 3032 N N . GLU B 1 49 ? -1.276 -28.219 -1.278 1 81.5 49 GLU B N 1
ATOM 3033 C CA . GLU B 1 49 ? -0.07 -27.406 -1.169 1 81.5 49 GLU B CA 1
ATOM 3034 C C . GLU B 1 49 ? 0.81 -27.875 -0.014 1 81.5 49 GLU B C 1
ATOM 3036 O O . GLU B 1 49 ? 0.311 -28.172 1.076 1 81.5 49 GLU B O 1
ATOM 3041 N N . HIS B 1 50 ? 2.055 -28.031 -0.356 1 87.31 50 HIS B N 1
ATOM 3042 C CA . HIS B 1 50 ? 3.025 -28.391 0.671 1 87.31 50 HIS B CA 1
ATOM 3043 C C . HIS B 1 50 ? 3.221 -27.25 1.666 1 87.31 50 HIS B C 1
ATOM 3045 O O . HIS B 1 50 ? 3.771 -26.203 1.316 1 87.31 50 HIS B O 1
ATOM 3051 N N . GLU B 1 51 ? 2.854 -27.422 2.873 1 84.12 51 GLU B N 1
ATOM 3052 C CA . GLU B 1 51 ? 2.752 -26.359 3.873 1 84.12 51 GLU B CA 1
ATOM 3053 C C . GLU B 1 51 ? 4.094 -25.656 4.078 1 84.12 51 GLU B C 1
ATOM 3055 O O . GLU B 1 51 ? 4.176 -24.438 4.031 1 84.12 51 GLU B O 1
ATOM 3060 N N . ASP B 1 52 ? 5.172 -26.422 4.273 1 87.31 52 ASP B N 1
ATOM 3061 C CA . ASP B 1 52 ? 6.488 -25.859 4.543 1 87.31 52 ASP B CA 1
ATOM 3062 C C . ASP B 1 52 ? 6.992 -25.047 3.35 1 87.31 52 ASP B C 1
ATOM 3064 O O . ASP B 1 52 ? 7.625 -24 3.523 1 87.31 52 ASP B O 1
ATOM 3068 N N . ILE B 1 53 ? 6.719 -25.516 2.176 1 93.56 53 ILE B N 1
ATOM 3069 C CA . ILE B 1 53 ? 7.184 -24.844 0.967 1 93.56 53 ILE B CA 1
ATOM 3070 C C . ILE B 1 53 ? 6.395 -23.547 0.76 1 93.56 53 ILE B C 1
ATOM 3072 O O . ILE B 1 53 ? 6.973 -22.516 0.453 1 93.56 53 ILE B O 1
ATOM 3076 N N . VAL B 1 54 ? 5.082 -23.625 1.029 1 91.62 54 VAL B N 1
ATOM 3077 C CA . VAL B 1 54 ? 4.238 -22.438 0.906 1 91.62 54 VAL B CA 1
ATOM 3078 C C . VAL B 1 54 ? 4.68 -21.375 1.913 1 91.62 54 VAL B C 1
ATOM 3080 O O . VAL B 1 54 ? 4.801 -20.203 1.572 1 91.62 54 VAL B O 1
ATOM 3083 N N . ASP B 1 55 ? 4.961 -21.859 3.123 1 86.88 55 ASP B N 1
ATOM 3084 C CA . ASP B 1 55 ? 5.422 -20.922 4.156 1 86.88 55 ASP B CA 1
ATOM 3085 C C . ASP B 1 55 ? 6.742 -20.281 3.756 1 86.88 55 ASP B C 1
ATOM 3087 O O . ASP B 1 55 ? 6.938 -19.078 3.961 1 86.88 55 ASP B O 1
ATOM 3091 N N . THR B 1 56 ? 7.602 -21.047 3.213 1 92.56 56 THR B N 1
ATOM 3092 C CA . THR B 1 56 ? 8.891 -20.531 2.766 1 92.56 56 THR B CA 1
ATOM 3093 C C . THR B 1 56 ? 8.703 -19.516 1.654 1 92.56 56 THR B C 1
ATOM 3095 O O . THR B 1 56 ? 9.367 -18.469 1.646 1 92.56 56 THR B O 1
ATOM 3098 N N . HIS B 1 57 ? 7.777 -19.828 0.754 1 95.5 57 HIS B N 1
ATOM 3099 C CA . HIS B 1 57 ? 7.473 -18.875 -0.319 1 95.5 57 HIS B CA 1
ATOM 3100 C C . HIS B 1 57 ? 6.941 -17.562 0.236 1 95.5 57 HIS B C 1
ATOM 3102 O O . HIS B 1 57 ? 7.332 -16.484 -0.227 1 95.5 57 HIS B O 1
ATOM 3108 N N . ASP B 1 58 ? 6.102 -17.641 1.201 1 91.12 58 ASP B N 1
ATOM 3109 C CA . ASP B 1 58 ? 5.52 -16.453 1.809 1 91.12 58 ASP B CA 1
ATOM 3110 C C . ASP B 1 58 ? 6.59 -15.609 2.494 1 91.12 58 ASP B C 1
ATOM 3112 O O . 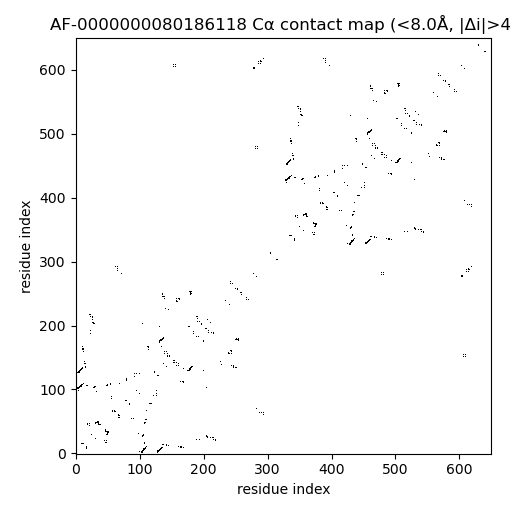ASP B 1 58 ? 6.605 -14.383 2.359 1 91.12 58 ASP B O 1
ATOM 3116 N N . GLU B 1 59 ? 7.426 -16.281 3.201 1 89.88 59 GLU B N 1
ATOM 3117 C CA . GLU B 1 59 ? 8.508 -15.578 3.891 1 89.88 59 GLU B CA 1
ATOM 3118 C C . GLU B 1 59 ? 9.469 -14.938 2.898 1 89.88 59 GLU B C 1
ATOM 3120 O O . GLU B 1 59 ? 9.977 -13.836 3.135 1 89.88 59 GLU B O 1
ATOM 3125 N N . LEU B 1 60 ? 9.727 -15.625 1.852 1 95.25 60 LEU B N 1
ATOM 3126 C CA . LEU B 1 60 ? 10.586 -15.086 0.811 1 95.25 60 LEU B CA 1
ATOM 3127 C C . LEU B 1 60 ? 9.969 -13.844 0.182 1 95.25 60 LEU B C 1
ATOM 3129 O O . LEU B 1 60 ? 10.648 -12.828 0.008 1 95.25 60 LEU B O 1
ATOM 3133 N N . LEU B 1 61 ? 8.695 -13.938 -0.148 1 95.75 61 LEU B N 1
ATOM 3134 C CA . LEU B 1 61 ? 8.016 -12.789 -0.728 1 95.75 61 LEU B CA 1
ATOM 3135 C C . LEU B 1 61 ? 8.047 -11.594 0.227 1 95.75 61 LEU B C 1
ATOM 3137 O O . LEU B 1 61 ? 8.242 -10.461 -0.203 1 95.75 61 LEU B O 1
ATOM 3141 N N . LEU B 1 62 ? 7.879 -11.891 1.479 1 91.19 62 LEU B N 1
ATOM 3142 C CA . LEU B 1 62 ? 7.969 -10.836 2.48 1 91.19 62 LEU B CA 1
ATOM 3143 C C . LEU B 1 62 ? 9.359 -10.211 2.482 1 91.19 62 LEU B C 1
ATOM 3145 O O . LEU B 1 62 ? 9.492 -8.984 2.521 1 91.19 62 LEU B O 1
ATOM 3149 N N . ALA B 1 63 ? 10.359 -11.062 2.463 1 92.12 63 ALA B N 1
ATOM 3150 C CA . ALA B 1 63 ? 11.734 -10.586 2.445 1 92.12 63 ALA B CA 1
ATOM 3151 C C . ALA B 1 63 ? 12 -9.727 1.21 1 92.12 63 ALA B C 1
ATOM 3153 O O . ALA B 1 63 ? 12.805 -8.789 1.258 1 92.12 63 ALA B O 1
ATOM 3154 N N . LEU B 1 64 ? 11.328 -10.07 0.174 1 96.12 64 LEU B N 1
ATOM 3155 C CA . LEU B 1 64 ? 11.453 -9.32 -1.07 1 96.12 64 LEU B CA 1
ATOM 3156 C C . LEU B 1 64 ? 10.5 -8.125 -1.083 1 96.12 64 LEU B C 1
ATOM 3158 O O . LEU B 1 64 ? 10.281 -7.52 -2.131 1 96.12 64 LEU B O 1
ATOM 3162 N N . ARG B 1 65 ? 9.859 -7.863 0.078 1 94 65 ARG B N 1
ATOM 3163 C CA . ARG B 1 65 ? 8.93 -6.754 0.247 1 94 65 ARG B CA 1
ATOM 3164 C C . ARG B 1 65 ? 7.727 -6.898 -0.682 1 94 65 ARG B C 1
ATOM 3166 O O . ARG B 1 65 ? 7.344 -5.945 -1.362 1 94 65 ARG B O 1
ATOM 3173 N N . SER B 1 66 ? 7.242 -8.047 -0.747 1 95.44 66 SER B N 1
ATOM 3174 C CA . SER B 1 66 ? 6.105 -8.398 -1.589 1 95.44 66 SER B CA 1
ATOM 3175 C C . SER B 1 66 ? 5.184 -9.391 -0.886 1 95.44 66 SER B C 1
ATOM 3177 O O . SER B 1 66 ? 5.34 -9.648 0.31 1 95.44 66 SER B O 1
ATOM 3179 N N . GLN B 1 67 ? 4.148 -9.836 -1.549 1 92.69 67 GLN B N 1
ATOM 3180 C CA . GLN B 1 67 ? 3.197 -10.852 -1.1 1 92.69 67 GLN B CA 1
ATOM 3181 C C . GLN B 1 67 ? 2.48 -11.492 -2.283 1 92.69 67 GLN B C 1
ATOM 3183 O O . GLN B 1 67 ? 2.643 -11.062 -3.426 1 92.69 67 GLN B O 1
ATOM 3188 N N . TRP B 1 68 ? 1.695 -12.461 -2.037 1 92.5 68 TRP B N 1
ATOM 3189 C CA . TRP B 1 68 ? 1.141 -13.289 -3.102 1 92.5 68 TRP B CA 1
ATOM 3190 C C . TRP B 1 68 ? 0.243 -12.469 -4.02 1 92.5 68 TRP B C 1
ATOM 3192 O O . TRP B 1 68 ? 0.148 -12.742 -5.219 1 92.5 68 TRP B O 1
ATOM 3202 N N . ASP B 1 69 ? -0.413 -11.391 -3.488 1 94.38 69 ASP B N 1
ATOM 3203 C CA . ASP B 1 69 ? -1.344 -10.594 -4.285 1 94.38 69 ASP B CA 1
ATOM 3204 C C . ASP B 1 69 ? -0.804 -9.188 -4.523 1 94.38 69 ASP B C 1
ATOM 3206 O O . ASP B 1 69 ? -1.575 -8.234 -4.676 1 94.38 69 ASP B O 1
ATOM 3210 N N . ASP B 1 70 ? 0.531 -9.07 -4.328 1 96.31 70 ASP B N 1
ATOM 3211 C CA . ASP B 1 70 ? 1.167 -7.805 -4.691 1 96.31 70 ASP B CA 1
ATOM 3212 C C . ASP B 1 70 ? 1.062 -7.551 -6.191 1 96.31 70 ASP B C 1
ATOM 3214 O O . ASP B 1 70 ? 1.286 -8.453 -7 1 96.31 70 ASP B O 1
ATOM 3218 N N . LEU B 1 71 ? 0.699 -6.355 -6.59 1 97.75 71 LEU B N 1
ATOM 3219 C CA . LEU B 1 71 ? 0.486 -6 -7.988 1 97.75 71 LEU B CA 1
ATOM 3220 C C . LEU B 1 71 ? 1.808 -5.668 -8.672 1 97.75 71 LEU B C 1
ATOM 3222 O O . LEU B 1 71 ? 1.892 -5.664 -9.906 1 97.75 71 LEU B O 1
ATOM 3226 N N . LEU B 1 72 ? 2.799 -5.316 -7.887 1 97.62 72 LEU B N 1
ATOM 3227 C CA . LEU B 1 72 ? 4.066 -4.84 -8.43 1 97.62 72 LEU B CA 1
ATOM 3228 C C . LEU B 1 72 ? 4.992 -6.008 -8.758 1 97.62 72 LEU B C 1
ATOM 3230 O O . LEU B 1 72 ? 4.961 -7.039 -8.086 1 97.62 72 LEU B O 1
ATOM 3234 N N . PRO B 1 73 ? 5.789 -5.844 -9.82 1 96.31 73 PRO B N 1
ATOM 3235 C CA . PRO B 1 73 ? 6.766 -6.887 -10.141 1 96.31 73 PRO B CA 1
ATOM 3236 C C . PRO B 1 73 ? 7.859 -7.016 -9.078 1 96.31 73 PRO B C 1
ATOM 3238 O O . PRO B 1 73 ? 8.109 -6.066 -8.328 1 96.31 73 PRO B O 1
ATOM 3241 N N . LEU B 1 74 ? 8.367 -8.18 -9.062 1 96.12 74 LEU B N 1
ATOM 3242 C CA . LEU B 1 74 ? 9.578 -8.352 -8.266 1 96.12 74 LEU B CA 1
ATOM 3243 C C . LEU B 1 74 ? 10.773 -7.684 -8.938 1 96.12 74 LEU B C 1
ATOM 3245 O O . LEU B 1 74 ? 10.711 -7.332 -10.117 1 96.12 74 LEU B O 1
ATOM 3249 N N . GLY B 1 75 ? 11.773 -7.402 -8.312 1 93.62 75 GLY B N 1
ATOM 3250 C CA . GLY B 1 75 ? 12.953 -6.777 -8.883 1 93.62 75 GLY B CA 1
ATOM 3251 C C . GLY B 1 75 ? 13.641 -7.641 -9.922 1 93.62 75 GLY B C 1
ATOM 3252 O O . GLY B 1 75 ? 13.414 -8.852 -9.984 1 93.62 75 GLY B O 1
ATOM 3253 N N . ASP B 1 76 ? 14.375 -6.984 -10.805 1 94.06 76 ASP B N 1
ATOM 3254 C CA . ASP B 1 76 ? 15.125 -7.707 -11.828 1 94.06 76 ASP B CA 1
ATOM 3255 C C . ASP B 1 76 ? 16.094 -8.711 -11.195 1 94.06 76 ASP B C 1
ATOM 3257 O O . ASP B 1 76 ? 16.828 -8.375 -10.281 1 94.06 76 ASP B O 1
ATOM 3261 N N . GLU B 1 77 ? 16.031 -9.93 -11.625 1 97.19 77 GLU B N 1
ATOM 3262 C CA . GLU B 1 77 ? 16.906 -11.016 -11.211 1 97.19 77 GLU B CA 1
ATOM 3263 C C . GLU B 1 77 ? 16.938 -11.156 -9.688 1 97.19 77 GLU B C 1
ATOM 3265 O O . GLU B 1 77 ? 17.984 -11.359 -9.094 1 97.19 77 GLU B O 1
ATOM 3270 N N . TRP B 1 78 ? 15.828 -10.922 -9.125 1 97.62 78 TRP B N 1
ATOM 3271 C CA . TRP B 1 78 ? 15.695 -10.969 -7.672 1 97.62 78 TRP B CA 1
ATOM 3272 C C . TRP B 1 78 ? 16.219 -12.289 -7.125 1 97.62 78 TRP B C 1
ATOM 3274 O O . TRP B 1 78 ? 16.688 -12.359 -5.984 1 97.62 78 TRP B O 1
ATOM 3284 N N . TRP B 1 79 ? 16.172 -13.453 -7.852 1 97.62 79 TRP B N 1
ATOM 3285 C CA . TRP B 1 79 ? 16.531 -14.781 -7.379 1 97.62 79 TRP B CA 1
ATOM 3286 C C . TRP B 1 79 ? 18.047 -14.883 -7.176 1 97.62 79 TRP B C 1
ATOM 3288 O O . TRP B 1 79 ? 18.531 -15.844 -6.57 1 97.62 79 TRP B O 1
ATOM 3298 N N . LYS B 1 80 ? 18.766 -13.883 -7.629 1 97.5 80 LYS B N 1
ATOM 3299 C CA . LYS B 1 80 ? 20.219 -13.883 -7.492 1 97.5 80 LYS B CA 1
ATOM 3300 C C . LYS B 1 80 ? 20.656 -13.07 -6.281 1 97.5 80 LYS B C 1
ATOM 3302 O O . LYS B 1 80 ? 21.844 -13.039 -5.941 1 97.5 80 LYS B O 1
ATOM 3307 N N . TRP B 1 81 ? 19.75 -12.359 -5.648 1 97 81 TRP B N 1
ATOM 3308 C CA . TRP B 1 81 ? 20.094 -11.516 -4.512 1 97 81 TRP B CA 1
ATOM 3309 C C . TRP B 1 81 ? 20.5 -12.352 -3.309 1 97 81 TRP B C 1
ATOM 3311 O O . TRP B 1 81 ? 19.953 -13.43 -3.074 1 97 81 TRP B O 1
ATOM 3321 N N . ASP B 1 82 ? 21.328 -11.82 -2.438 1 96.38 82 ASP B N 1
ATOM 3322 C CA . ASP B 1 82 ? 21.875 -12.531 -1.282 1 96.38 82 ASP B CA 1
ATOM 3323 C C . ASP B 1 82 ? 20.766 -12.938 -0.314 1 96.38 82 ASP B C 1
ATOM 3325 O O . ASP B 1 82 ? 20.828 -14.008 0.289 1 96.38 82 ASP B O 1
ATOM 3329 N N . ILE B 1 83 ? 19.781 -12.156 -0.232 1 95.56 83 ILE B N 1
ATOM 3330 C CA . ILE B 1 83 ? 18.734 -12.359 0.764 1 95.56 83 ILE B CA 1
ATOM 3331 C C . ILE B 1 83 ? 17.938 -13.617 0.422 1 95.56 83 ILE B C 1
ATOM 3333 O O . ILE B 1 83 ? 17.219 -14.156 1.271 1 95.56 83 ILE B O 1
ATOM 3337 N N . VAL B 1 84 ? 18.062 -14.164 -0.835 1 97.56 84 VAL B N 1
ATOM 3338 C CA . VAL B 1 84 ? 17.234 -15.258 -1.33 1 97.56 84 VAL B CA 1
ATOM 3339 C C . VAL B 1 84 ? 17.875 -16.594 -0.958 1 97.56 84 VAL B C 1
ATOM 3341 O O . VAL B 1 84 ? 17.188 -17.594 -0.795 1 97.56 84 VAL B O 1
ATOM 3344 N N . GLN B 1 85 ? 19.156 -16.672 -0.695 1 96.88 85 GLN B N 1
ATOM 3345 C CA . GLN B 1 85 ? 19.953 -17.906 -0.594 1 96.88 85 GLN B CA 1
ATOM 3346 C C . GLN B 1 85 ? 19.453 -18.781 0.555 1 96.88 85 GLN B C 1
ATOM 3348 O O . GLN B 1 85 ? 19.297 -19.984 0.394 1 96.88 85 GLN B O 1
ATOM 3353 N N . PRO B 1 86 ? 19.172 -18.141 1.747 1 96.81 86 PRO B N 1
ATOM 3354 C CA . PRO B 1 86 ? 18.688 -18.984 2.832 1 96.81 86 PRO B CA 1
ATOM 3355 C C . PRO B 1 86 ? 17.375 -19.688 2.492 1 96.81 86 PRO B C 1
ATOM 3357 O O . PRO B 1 86 ? 17.125 -20.812 2.939 1 96.81 86 PRO B O 1
ATOM 3360 N N . PHE B 1 87 ? 16.547 -19.062 1.768 1 96.94 87 PHE B N 1
ATOM 3361 C CA . PHE B 1 87 ? 15.273 -19.641 1.379 1 96.94 87 PHE B CA 1
ATOM 3362 C C . PHE B 1 87 ? 15.477 -20.75 0.342 1 96.94 87 PHE B C 1
ATOM 3364 O O . PHE B 1 87 ? 14.812 -21.781 0.395 1 96.94 87 PHE B O 1
ATOM 3371 N N . ALA B 1 88 ? 16.375 -20.531 -0.602 1 97.94 88 ALA B N 1
ATOM 3372 C CA . ALA B 1 88 ? 16.703 -21.562 -1.59 1 97.94 88 ALA B CA 1
ATOM 3373 C C . ALA B 1 88 ? 17.234 -22.828 -0.916 1 97.94 88 ALA B C 1
ATOM 3375 O O . ALA B 1 88 ? 16.828 -23.938 -1.271 1 97.94 88 ALA B O 1
ATOM 3376 N N . ASP B 1 89 ? 18.078 -22.594 0.106 1 97.56 89 ASP B N 1
ATOM 3377 C CA . ASP B 1 89 ? 18.641 -23.719 0.849 1 97.56 89 ASP B CA 1
ATOM 3378 C C . ASP B 1 89 ? 17.531 -24.484 1.578 1 97.56 89 ASP B C 1
ATOM 3380 O O . ASP B 1 89 ? 17.516 -25.719 1.566 1 97.56 89 ASP B O 1
ATOM 3384 N N . ARG B 1 90 ? 16.688 -23.719 2.146 1 97.25 90 ARG B N 1
ATOM 3385 C CA . ARG B 1 90 ? 15.578 -24.328 2.873 1 97.25 90 ARG B CA 1
ATOM 3386 C C . ARG B 1 90 ? 14.688 -25.141 1.934 1 97.25 90 ARG B C 1
ATOM 3388 O O . ARG B 1 90 ? 14.297 -26.266 2.252 1 97.25 90 ARG B O 1
ATOM 3395 N N . LEU B 1 91 ? 14.375 -24.625 0.806 1 97.75 91 LEU B N 1
ATOM 3396 C CA . LEU B 1 91 ? 13.539 -25.312 -0.172 1 97.75 91 LEU B CA 1
ATOM 3397 C C . LEU B 1 91 ? 14.219 -26.578 -0.682 1 97.75 91 LEU B C 1
ATOM 3399 O O . LEU B 1 91 ? 13.57 -27.609 -0.823 1 97.75 91 LEU B O 1
ATOM 3403 N N . SER B 1 92 ? 15.492 -26.469 -0.955 1 97.81 92 SER B N 1
ATOM 3404 C CA . SER B 1 92 ? 16.25 -27.641 -1.387 1 97.81 92 SER B CA 1
ATOM 3405 C C . SER B 1 92 ? 16.203 -28.75 -0.344 1 97.81 92 SER B C 1
ATOM 3407 O O . SER B 1 92 ? 16.016 -29.922 -0.683 1 97.81 92 SER B O 1
ATOM 3409 N N . ASN B 1 93 ? 16.359 -28.312 0.892 1 97.12 93 ASN B N 1
ATOM 3410 C CA . ASN B 1 93 ? 16.312 -29.281 1.981 1 97.12 93 ASN B CA 1
ATOM 3411 C C . ASN B 1 93 ? 14.93 -29.922 2.092 1 97.12 93 ASN B C 1
ATOM 3413 O O . ASN B 1 93 ? 14.82 -31.125 2.371 1 97.12 93 ASN B O 1
ATOM 3417 N N . LEU B 1 94 ? 13.922 -29.156 1.901 1 95.31 94 LEU B N 1
ATOM 3418 C CA . LEU B 1 94 ? 12.555 -29.672 1.977 1 95.31 94 LEU B CA 1
ATOM 3419 C C . LEU B 1 94 ? 12.289 -30.672 0.855 1 95.31 94 LEU B C 1
ATOM 3421 O O . LEU B 1 94 ? 11.656 -31.703 1.077 1 95.31 94 LEU B O 1
ATOM 3425 N N . VAL B 1 95 ? 12.773 -30.391 -0.365 1 96.19 95 VAL B N 1
ATOM 3426 C CA . VAL B 1 95 ? 12.609 -31.297 -1.5 1 96.19 95 VAL B CA 1
ATOM 3427 C C . VAL B 1 95 ? 13.344 -32.594 -1.229 1 96.19 95 VAL B C 1
ATOM 3429 O O . VAL B 1 95 ? 12.797 -33.688 -1.45 1 96.19 95 VAL B O 1
ATOM 3432 N N . ASN B 1 96 ? 14.523 -32.469 -0.688 1 95.19 96 ASN B N 1
ATOM 3433 C CA . ASN B 1 96 ? 15.297 -33.656 -0.355 1 95.19 96 ASN B CA 1
ATOM 3434 C C . ASN B 1 96 ? 14.602 -34.5 0.713 1 95.19 96 ASN B C 1
ATOM 3436 O O . ASN B 1 96 ? 14.531 -35.719 0.598 1 95.19 96 ASN B O 1
ATOM 3440 N N . ARG B 1 97 ? 14.102 -33.844 1.658 1 93.5 97 ARG B N 1
ATOM 3441 C CA . ARG B 1 97 ? 13.469 -34.5 2.791 1 93.5 97 ARG B CA 1
ATOM 3442 C C . ARG B 1 97 ? 12.203 -35.219 2.357 1 93.5 97 ARG B C 1
ATOM 3444 O O . ARG B 1 97 ? 11.969 -36.375 2.76 1 93.5 97 ARG B O 1
ATOM 3451 N N . ASP B 1 98 ? 11.484 -34.625 1.463 1 92.88 98 ASP B N 1
ATOM 3452 C CA . ASP B 1 98 ? 10.117 -35.125 1.294 1 92.88 98 ASP B CA 1
ATOM 3453 C C . ASP B 1 98 ? 9.953 -35.875 -0.032 1 92.88 98 ASP B C 1
ATOM 3455 O O . ASP B 1 98 ? 9.008 -36.625 -0.209 1 92.88 98 ASP B O 1
ATOM 3459 N N . PHE B 1 99 ? 10.945 -35.719 -0.992 1 94.19 99 PHE B N 1
ATOM 3460 C CA . PHE B 1 99 ? 10.664 -36.219 -2.328 1 94.19 99 PHE B CA 1
ATOM 3461 C C . PHE B 1 99 ? 11.844 -37.031 -2.859 1 94.19 99 PHE B C 1
ATOM 3463 O O . PHE B 1 99 ? 11.789 -37.562 -3.975 1 94.19 99 PHE B O 1
ATOM 3470 N N . SER B 1 100 ? 12.891 -37.25 -2.076 1 90.81 100 SER B N 1
ATOM 3471 C CA . SER B 1 100 ? 14.117 -37.875 -2.557 1 90.81 100 SER B CA 1
ATOM 3472 C C . SER B 1 100 ? 13.875 -39.344 -2.943 1 90.81 100 SER B C 1
ATOM 3474 O O . SER B 1 100 ? 14.578 -39.875 -3.799 1 90.81 100 SER B O 1
ATOM 3476 N N . ASP B 1 101 ? 12.891 -39.969 -2.416 1 90.88 101 ASP B N 1
ATOM 3477 C CA . ASP B 1 101 ? 12.656 -41.375 -2.668 1 90.88 101 ASP B CA 1
ATOM 3478 C C . ASP B 1 101 ? 11.516 -41.562 -3.666 1 90.88 101 ASP B C 1
ATOM 3480 O O . ASP B 1 101 ? 11.125 -42.719 -3.953 1 90.88 101 ASP B O 1
ATOM 3484 N N . ALA B 1 102 ? 11.062 -40.5 -4.207 1 92.94 102 ALA B N 1
ATOM 3485 C CA . ALA B 1 102 ? 9.891 -40.594 -5.074 1 92.94 102 ALA B CA 1
ATOM 3486 C C . ALA B 1 102 ? 10.305 -40.719 -6.539 1 92.94 102 ALA B C 1
ATOM 3488 O O . ALA B 1 102 ? 11.242 -40.062 -6.98 1 92.94 102 ALA B O 1
ATOM 3489 N N . TYR B 1 103 ? 9.617 -41.625 -7.172 1 95 103 TYR B N 1
ATOM 3490 C CA . TYR B 1 103 ? 9.773 -41.719 -8.617 1 95 103 TYR B CA 1
ATOM 3491 C C . TYR B 1 103 ? 9.172 -40.5 -9.305 1 95 103 TYR B C 1
ATOM 3493 O O . TYR B 1 103 ? 9.812 -39.875 -10.164 1 95 103 TYR B O 1
ATOM 3501 N N . ALA B 1 104 ? 7.957 -40.188 -8.914 1 96.75 104 ALA B N 1
ATOM 3502 C CA . ALA B 1 104 ? 7.227 -39.031 -9.406 1 96.75 104 ALA B CA 1
ATOM 3503 C C . ALA B 1 104 ? 6.621 -38.25 -8.25 1 96.75 104 ALA B C 1
ATOM 3505 O O . ALA B 1 104 ? 6.016 -38.812 -7.348 1 96.75 104 ALA B O 1
ATOM 3506 N N . TRP B 1 105 ? 6.879 -36.906 -8.266 1 96.5 105 TRP B N 1
ATOM 3507 C CA . TRP B 1 105 ? 6.32 -36 -7.25 1 96.5 105 TRP B CA 1
ATOM 3508 C C . TRP B 1 105 ? 5.871 -34.688 -7.859 1 96.5 105 TRP B C 1
ATOM 3510 O O . TRP B 1 105 ? 6.273 -34.344 -8.969 1 96.5 105 TRP B O 1
ATOM 3520 N N . ALA B 1 106 ? 4.926 -34.031 -7.164 1 96.69 106 ALA B N 1
ATOM 3521 C CA . ALA B 1 106 ? 4.367 -32.781 -7.695 1 96.69 106 ALA B CA 1
ATOM 3522 C C . ALA B 1 106 ? 4.402 -31.688 -6.645 1 96.69 106 ALA B C 1
ATOM 3524 O O . ALA B 1 106 ? 4.316 -31.953 -5.445 1 96.69 106 ALA B O 1
ATOM 3525 N N . LEU B 1 107 ? 4.602 -30.469 -7.086 1 95.56 107 LEU B N 1
ATOM 3526 C CA . LEU B 1 107 ? 4.488 -29.266 -6.277 1 95.56 107 LEU B CA 1
ATOM 3527 C C . LEU B 1 107 ? 3.467 -28.297 -6.871 1 95.56 107 LEU B C 1
ATOM 3529 O O . LEU B 1 107 ? 3.43 -28.094 -8.086 1 95.56 107 LEU B O 1
ATOM 3533 N N . LYS B 1 108 ? 2.666 -27.812 -6.004 1 94.31 108 LYS B N 1
ATOM 3534 C CA . LYS B 1 108 ? 1.671 -26.828 -6.398 1 94.31 108 LYS B CA 1
ATOM 3535 C C . LYS B 1 108 ? 1.641 -25.656 -5.418 1 94.31 108 LYS B C 1
ATOM 3537 O O . LYS B 1 108 ? 1.305 -25.828 -4.242 1 94.31 108 LYS B O 1
ATOM 3542 N N . ASP B 1 109 ? 1.91 -24.531 -5.926 1 94.44 109 ASP B N 1
ATOM 3543 C CA . ASP B 1 109 ? 1.774 -23.25 -5.238 1 94.44 109 ASP B CA 1
ATOM 3544 C C . ASP B 1 109 ? 1.69 -22.094 -6.234 1 94.44 109 ASP B C 1
ATOM 3546 O O . ASP B 1 109 ? 2.666 -21.781 -6.922 1 94.44 109 ASP B O 1
ATOM 3550 N N . PRO B 1 110 ? 0.527 -21.453 -6.195 1 96.06 110 PRO B N 1
ATOM 3551 C CA . PRO B 1 110 ? 0.368 -20.375 -7.16 1 96.06 110 PRO B CA 1
ATOM 3552 C C . PRO B 1 110 ? 1.527 -19.375 -7.121 1 96.06 110 PRO B C 1
ATOM 3554 O O . PRO B 1 110 ? 1.858 -18.766 -8.141 1 96.06 110 PRO B O 1
ATOM 3557 N N . ARG B 1 111 ? 2.207 -19.297 -6.027 1 96.94 111 ARG B N 1
ATOM 3558 C CA . ARG B 1 111 ? 3.314 -18.359 -5.887 1 96.94 111 ARG B CA 1
ATOM 3559 C C . ARG B 1 111 ? 4.484 -18.75 -6.781 1 96.94 111 ARG B C 1
ATOM 3561 O O . ARG B 1 111 ? 5.352 -17.922 -7.082 1 96.94 111 ARG B O 1
ATOM 3568 N N . MET B 1 112 ? 4.531 -19.984 -7.211 1 97.31 112 MET B N 1
ATOM 3569 C CA . MET B 1 112 ? 5.637 -20.469 -8.023 1 97.31 112 MET B CA 1
ATOM 3570 C C . MET B 1 112 ? 5.621 -19.844 -9.406 1 97.31 112 MET B C 1
ATOM 3572 O O . MET B 1 112 ? 6.645 -19.812 -10.102 1 97.31 112 MET B O 1
ATOM 3576 N N . CYS B 1 113 ? 4.445 -19.344 -9.805 1 98 113 CYS B N 1
ATOM 3577 C CA . CYS B 1 113 ? 4.41 -18.641 -11.078 1 98 113 CYS B CA 1
ATOM 3578 C C . CYS B 1 113 ? 5.43 -17.516 -11.102 1 98 113 CYS B C 1
ATOM 3580 O O . CYS B 1 113 ? 6.145 -17.328 -12.094 1 98 113 CYS B O 1
ATOM 3582 N N . ARG B 1 114 ? 5.512 -16.812 -9.992 1 97.25 114 ARG B N 1
ATOM 3583 C CA . ARG B 1 114 ? 6.379 -15.641 -9.898 1 97.25 114 ARG B CA 1
ATOM 3584 C C . ARG B 1 114 ? 7.75 -16.016 -9.352 1 97.25 114 ARG B C 1
ATOM 3586 O O . ARG B 1 114 ? 8.734 -15.32 -9.602 1 97.25 114 ARG B O 1
ATOM 3593 N N . LEU B 1 115 ? 7.875 -17.156 -8.68 1 98.38 115 LEU B N 1
ATOM 3594 C CA . LEU B 1 115 ? 9.094 -17.5 -7.957 1 98.38 115 LEU B CA 1
ATOM 3595 C C . LEU B 1 115 ? 9.867 -18.594 -8.688 1 98.38 115 LEU B C 1
ATOM 3597 O O . LEU B 1 115 ? 10.867 -19.109 -8.172 1 98.38 115 LEU B O 1
ATOM 3601 N N . LEU B 1 116 ? 9.516 -18.938 -9.875 1 98.38 116 LEU B N 1
ATOM 3602 C CA . LEU B 1 116 ? 9.992 -20.109 -10.594 1 98.38 116 LEU B CA 1
ATOM 3603 C C . LEU B 1 116 ? 11.5 -20.062 -10.781 1 98.38 116 LEU B C 1
ATOM 3605 O O . LEU B 1 116 ? 12.18 -21.078 -10.641 1 98.38 116 LEU B O 1
ATOM 3609 N N . PRO B 1 117 ? 12.125 -18.906 -11 1 98.12 117 PRO B N 1
ATOM 3610 C CA . PRO B 1 117 ? 13.562 -18.875 -11.281 1 98.12 117 PRO B CA 1
ATOM 3611 C C . PRO B 1 117 ? 14.398 -19.422 -10.133 1 98.12 117 PRO B C 1
ATOM 3613 O O . PRO B 1 117 ? 15.461 -20 -10.352 1 98.12 117 PRO B O 1
ATOM 3616 N N . LEU B 1 118 ? 13.906 -19.281 -9 1 97.94 118 LEU B N 1
ATOM 3617 C CA . LEU B 1 118 ? 14.664 -19.719 -7.84 1 97.94 118 LEU B CA 1
ATOM 3618 C C . LEU B 1 118 ? 14.719 -21.25 -7.785 1 97.94 118 LEU B C 1
ATOM 3620 O O . LEU B 1 118 ? 15.602 -21.828 -7.137 1 97.94 118 LEU B O 1
ATOM 3624 N N . TRP B 1 119 ? 13.867 -21.938 -8.484 1 98.5 119 TRP B N 1
ATOM 3625 C CA . TRP B 1 119 ? 13.68 -23.375 -8.352 1 98.5 119 TRP B CA 1
ATOM 3626 C C . TRP B 1 119 ? 14.57 -24.125 -9.336 1 98.5 119 TRP B C 1
ATOM 3628 O O . TRP B 1 119 ? 14.852 -25.312 -9.148 1 98.5 119 TRP B O 1
ATOM 3638 N N . PHE B 1 120 ? 15.07 -23.531 -10.391 1 98 120 PHE B N 1
ATOM 3639 C CA . PHE B 1 120 ? 15.82 -24.219 -11.43 1 98 120 PHE B CA 1
ATOM 3640 C C . PHE B 1 120 ? 17.094 -24.828 -10.867 1 98 120 PHE B C 1
ATOM 3642 O O . PHE B 1 120 ? 17.344 -26.031 -11.047 1 98 120 PHE B O 1
ATOM 3649 N N . PRO B 1 121 ? 17.859 -24.016 -10.055 1 97.62 121 PRO B N 1
ATOM 3650 C CA . PRO B 1 121 ? 19.047 -24.641 -9.461 1 97.62 121 PRO B CA 1
ATOM 3651 C C . PRO B 1 121 ? 18.688 -25.75 -8.469 1 97.62 121 PRO B C 1
ATOM 3653 O O . PRO B 1 121 ? 19.453 -26.703 -8.305 1 97.62 121 PRO B O 1
ATOM 3656 N N . ILE B 1 122 ? 17.562 -25.641 -7.875 1 97.88 122 ILE B N 1
ATOM 3657 C CA . ILE B 1 122 ? 17.125 -26.656 -6.91 1 97.88 122 ILE B CA 1
ATOM 3658 C C . ILE B 1 122 ? 16.828 -27.969 -7.633 1 97.88 122 ILE B C 1
ATOM 3660 O O . ILE B 1 122 ? 17.297 -29.031 -7.219 1 97.88 122 ILE B O 1
ATOM 3664 N N . PHE B 1 123 ? 16.109 -27.938 -8.75 1 97.56 123 PHE B N 1
ATOM 3665 C CA . PHE B 1 123 ? 15.828 -29.125 -9.531 1 97.56 123 PHE B CA 1
ATOM 3666 C C . PHE B 1 123 ? 17.109 -29.781 -10.023 1 97.56 123 PHE B C 1
ATOM 3668 O O . PHE B 1 123 ? 17.266 -31 -9.945 1 97.56 123 PHE B O 1
ATOM 3675 N N . THR B 1 124 ? 18.047 -28.953 -10.453 1 96.31 124 THR B N 1
ATOM 3676 C CA . THR B 1 124 ? 19.312 -29.438 -10.961 1 96.31 124 THR B CA 1
ATOM 3677 C C . THR B 1 124 ? 20.094 -30.156 -9.859 1 96.31 124 THR B C 1
ATOM 3679 O O . THR B 1 124 ? 20.594 -31.266 -10.062 1 96.31 124 THR B O 1
ATOM 3682 N N . SER B 1 125 ? 20.156 -29.516 -8.727 1 95.62 125 SER B N 1
ATOM 3683 C CA . SER B 1 125 ? 20.938 -30.062 -7.621 1 95.62 125 SER B CA 1
ATOM 3684 C C . SER B 1 125 ? 20.328 -31.375 -7.121 1 95.62 125 SER B C 1
ATOM 3686 O O . SER B 1 125 ? 21.062 -32.25 -6.637 1 95.62 125 SER B O 1
ATOM 3688 N N . GLN B 1 126 ? 19.047 -31.547 -7.316 1 94.94 126 GLN B N 1
ATOM 3689 C CA . GLN B 1 126 ? 18.359 -32.75 -6.84 1 94.94 126 GLN B CA 1
ATOM 3690 C C . GLN B 1 126 ? 18.312 -33.812 -7.918 1 94.94 126 GLN B C 1
ATOM 3692 O O . GLN B 1 126 ? 17.844 -34.938 -7.672 1 94.94 126 GLN B O 1
ATOM 3697 N N . GLY B 1 127 ? 18.75 -33.5 -9.094 1 95.31 127 GLY B N 1
ATOM 3698 C CA . GLY B 1 127 ? 18.656 -34.406 -10.211 1 95.31 127 GLY B CA 1
ATOM 3699 C C . GLY B 1 127 ? 17.234 -34.688 -10.656 1 95.31 127 GLY B C 1
ATOM 3700 O O . GLY B 1 127 ? 16.922 -35.812 -11.078 1 95.31 127 GLY B O 1
ATOM 3701 N N . ALA B 1 128 ? 16.422 -33.719 -10.453 1 96.5 128 ALA B N 1
ATOM 3702 C CA . ALA B 1 128 ? 15.016 -33.875 -10.797 1 96.5 128 ALA B CA 1
ATOM 3703 C C . ALA B 1 128 ? 14.734 -33.438 -12.227 1 96.5 128 ALA B C 1
ATOM 3705 O O . ALA B 1 128 ? 15.195 -32.344 -12.641 1 96.5 128 ALA B O 1
ATOM 3706 N N . ARG B 1 129 ? 14.039 -34.25 -12.977 1 96.44 129 ARG B N 1
ATOM 3707 C CA . ARG B 1 129 ? 13.523 -33.844 -14.273 1 96.44 129 ARG B CA 1
ATOM 3708 C C . ARG B 1 129 ? 12.18 -33.125 -14.133 1 96.44 129 ARG B C 1
ATOM 3710 O O . ARG B 1 129 ? 11.141 -33.781 -13.969 1 96.44 129 ARG B O 1
ATOM 3717 N N . ALA B 1 130 ? 12.289 -31.828 -14.281 1 97.62 130 ALA B N 1
ATOM 3718 C CA . ALA B 1 130 ? 11.094 -31.031 -14.023 1 97.62 130 ALA B CA 1
ATOM 3719 C C . ALA B 1 130 ? 10.281 -30.844 -15.297 1 97.62 130 ALA B C 1
ATOM 3721 O O . ALA B 1 130 ? 10.836 -30.578 -16.359 1 97.62 130 ALA B O 1
ATOM 3722 N N . THR B 1 131 ? 9.016 -31.094 -15.25 1 98.19 131 THR B N 1
ATOM 3723 C CA . THR B 1 131 ? 8.023 -30.719 -16.25 1 98.19 131 THR B CA 1
ATOM 3724 C C . THR B 1 131 ? 7.051 -29.688 -15.68 1 98.19 131 THR B C 1
ATOM 3726 O O . THR B 1 131 ? 6.512 -29.875 -14.586 1 98.19 131 THR B O 1
ATOM 3729 N N . PHE B 1 132 ? 6.898 -28.594 -16.391 1 98.31 132 PHE B N 1
ATOM 3730 C CA . PHE B 1 132 ? 6.051 -27.5 -15.922 1 98.31 132 PHE B CA 1
ATOM 3731 C C . PHE B 1 132 ? 4.668 -27.578 -16.562 1 98.31 132 PHE B C 1
ATOM 3733 O O . PHE B 1 132 ? 4.547 -27.531 -17.781 1 98.31 132 PHE B O 1
ATOM 3740 N N . ILE B 1 133 ? 3.656 -27.75 -15.719 1 97.88 133 ILE B N 1
ATOM 3741 C CA . ILE B 1 133 ? 2.277 -27.844 -16.188 1 97.88 133 ILE B CA 1
ATOM 3742 C C . ILE B 1 133 ? 1.569 -26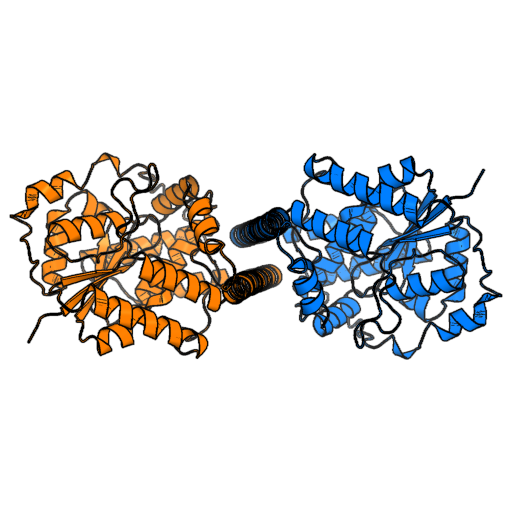.5 -15.969 1 97.88 133 ILE B C 1
ATOM 3744 O O . ILE B 1 133 ? 1.271 -26.125 -14.828 1 97.88 133 ILE B O 1
ATOM 3748 N N . CYS B 1 134 ? 1.281 -25.812 -17.031 1 97 134 CYS B N 1
ATOM 3749 C CA . CYS B 1 134 ? 0.648 -24.5 -16.984 1 97 134 CYS B CA 1
ATOM 3750 C C . CYS B 1 134 ? -0.867 -24.609 -17.078 1 97 134 CYS B C 1
ATOM 3752 O O . CYS B 1 134 ? -1.399 -24.906 -18.156 1 97 134 CYS B O 1
ATOM 3754 N N . MET B 1 135 ? -1.501 -24.328 -16 1 96.12 135 MET B N 1
ATOM 3755 C CA . MET B 1 135 ? -2.959 -24.391 -15.938 1 96.12 135 MET B CA 1
ATOM 3756 C C . MET B 1 135 ? -3.578 -23.094 -16.453 1 96.12 135 MET B C 1
ATOM 3758 O O . MET B 1 135 ? -3.158 -22.016 -16.062 1 96.12 135 MET B O 1
ATOM 3762 N N . ASN B 1 136 ? -4.453 -23.281 -17.344 1 94.25 136 ASN B N 1
ATOM 3763 C CA . ASN B 1 136 ? -5.152 -22.141 -17.922 1 94.25 136 ASN B CA 1
ATOM 3764 C C . ASN B 1 136 ? -6.652 -22.203 -17.656 1 94.25 136 ASN B C 1
ATOM 3766 O O . ASN B 1 136 ? -7.277 -23.25 -17.844 1 94.25 136 ASN B O 1
ATOM 3770 N N . ARG B 1 137 ? -7.184 -21.141 -17.109 1 94.56 137 ARG B N 1
ATOM 3771 C CA . ARG B 1 137 ? -8.617 -21 -16.875 1 94.56 137 ARG B CA 1
ATOM 3772 C C . ARG B 1 137 ? -9.117 -19.641 -17.344 1 94.56 137 ARG B C 1
ATOM 3774 O O . ARG B 1 137 ? -8.359 -18.656 -17.328 1 94.56 137 ARG B O 1
ATOM 3781 N N . ASN B 1 138 ? -10.383 -19.656 -17.781 1 94.62 138 ASN B N 1
ATOM 3782 C CA . ASN B 1 138 ? -10.977 -18.391 -18.203 1 94.62 138 ASN B CA 1
ATOM 3783 C C . ASN B 1 138 ? -10.766 -17.297 -17.156 1 94.62 138 ASN B C 1
ATOM 3785 O O . ASN B 1 138 ? -11.203 -17.422 -16.016 1 94.62 138 ASN B O 1
ATOM 3789 N N . PRO B 1 139 ? -10.086 -16.203 -17.625 1 96.12 139 PRO B N 1
ATOM 3790 C CA . PRO B 1 139 ? -9.734 -15.18 -16.641 1 96.12 139 PRO B CA 1
ATOM 3791 C C . PRO B 1 139 ? -10.953 -14.57 -15.961 1 96.12 139 PRO B C 1
ATOM 3793 O O . PRO B 1 139 ? -10.883 -14.18 -14.797 1 96.12 139 PRO B O 1
ATOM 3796 N N . PHE B 1 140 ? -12.047 -14.555 -16.609 1 93.69 140 PHE B N 1
ATOM 3797 C CA . PHE B 1 140 ? -13.227 -13.914 -16.047 1 93.69 140 PHE B CA 1
ATOM 3798 C C . PHE B 1 140 ? -13.906 -14.82 -15.031 1 93.69 140 PHE B C 1
ATOM 3800 O O . PHE B 1 140 ? -14.555 -14.344 -14.102 1 93.69 140 PHE B O 1
ATOM 3807 N N . GLU B 1 141 ? -13.742 -16.125 -15.211 1 93.69 141 GLU B N 1
ATOM 3808 C CA . GLU B 1 141 ? -14.164 -17.047 -14.164 1 93.69 141 GLU B CA 1
ATOM 3809 C C . GLU B 1 141 ? -13.281 -16.906 -12.922 1 93.69 141 GLU B C 1
ATOM 3811 O O . GLU B 1 141 ? -13.773 -16.969 -11.797 1 93.69 141 GLU B O 1
ATOM 3816 N N . VAL B 1 142 ? -12.047 -16.734 -13.195 1 95.38 142 VAL B N 1
ATOM 3817 C CA . VAL B 1 142 ? -11.102 -16.547 -12.094 1 95.38 142 VAL B CA 1
ATOM 3818 C C . VAL B 1 142 ? -11.43 -15.25 -11.352 1 95.38 142 VAL B C 1
ATOM 3820 O O . VAL B 1 142 ? -11.438 -15.219 -10.125 1 95.38 142 VAL B O 1
ATOM 3823 N N . VAL B 1 143 ? -11.711 -14.188 -12.109 1 95.31 143 VAL B N 1
ATOM 3824 C CA . VAL B 1 143 ? -12.094 -12.906 -11.531 1 95.31 143 VAL B CA 1
ATOM 3825 C C . VAL B 1 143 ? -13.305 -13.086 -10.617 1 95.31 143 VAL B C 1
ATOM 3827 O O . VAL B 1 143 ? -13.305 -12.625 -9.477 1 95.31 143 VAL B O 1
ATOM 3830 N N . ALA B 1 144 ? -14.289 -13.773 -11.141 1 94.19 144 ALA B N 1
ATOM 3831 C CA . ALA B 1 144 ? -15.508 -13.992 -10.359 1 94.19 144 ALA B CA 1
ATOM 3832 C C . ALA B 1 144 ? -15.211 -14.766 -9.078 1 94.19 144 ALA B C 1
ATOM 3834 O O . ALA B 1 144 ? -15.75 -14.445 -8.016 1 94.19 144 ALA B O 1
ATOM 3835 N N . SER B 1 145 ? -14.398 -15.719 -9.156 1 91.44 145 SER B N 1
ATOM 3836 C CA . SER B 1 145 ? -14.031 -16.531 -8.008 1 91.44 145 SER B CA 1
ATOM 3837 C C . SER B 1 145 ? -13.266 -15.719 -6.973 1 91.44 145 SER B C 1
ATOM 3839 O O . SER B 1 145 ? -13.516 -15.828 -5.77 1 91.44 145 SER B O 1
ATOM 3841 N N . LEU B 1 146 ? -12.312 -14.938 -7.426 1 93.69 146 LEU B N 1
ATOM 3842 C CA . LEU B 1 146 ? -11.508 -14.117 -6.531 1 93.69 146 LEU B CA 1
ATOM 3843 C C . LEU B 1 146 ? -12.352 -13.023 -5.883 1 93.69 146 LEU B C 1
ATOM 3845 O O . LEU B 1 146 ? -12.125 -12.664 -4.727 1 93.69 146 LEU B O 1
ATOM 3849 N N . GLN B 1 147 ? -13.25 -12.5 -6.645 1 94.06 147 GLN B N 1
ATOM 3850 C CA . GLN B 1 147 ? -14.18 -11.531 -6.078 1 94.06 147 GLN B CA 1
ATOM 3851 C C . GLN B 1 147 ? -15 -12.148 -4.953 1 94.06 147 GLN B C 1
ATOM 3853 O O . GLN B 1 147 ? -15.188 -11.539 -3.898 1 94.06 147 GLN B O 1
ATOM 3858 N N . LYS B 1 148 ? -15.461 -13.328 -5.141 1 89.81 148 LYS B N 1
ATOM 3859 C CA . LYS B 1 148 ? -16.281 -14.016 -4.152 1 89.81 148 LYS B CA 1
ATOM 3860 C C . LYS B 1 148 ? -15.469 -14.375 -2.91 1 89.81 148 LYS B C 1
ATOM 3862 O O . LYS B 1 148 ? -15.922 -14.156 -1.783 1 89.81 148 LYS B O 1
ATOM 3867 N N . ARG B 1 149 ? -14.289 -14.852 -3.109 1 86.69 149 ARG B N 1
ATOM 3868 C CA . ARG B 1 149 ? -13.477 -15.359 -2.01 1 86.69 149 ARG B CA 1
ATOM 3869 C C . ARG B 1 149 ? -12.797 -14.211 -1.265 1 86.69 149 ARG B C 1
ATOM 3871 O O . ARG B 1 149 ? -12.781 -14.188 -0.033 1 86.69 149 ARG B O 1
ATOM 3878 N N . ASP B 1 150 ? -12.188 -13.242 -2.018 1 89.56 150 ASP B N 1
ATOM 3879 C CA . ASP B 1 150 ? -11.289 -12.25 -1.431 1 89.56 150 ASP B CA 1
ATOM 3880 C C . ASP B 1 150 ? -11.891 -10.844 -1.517 1 89.56 150 ASP B C 1
ATOM 3882 O O . ASP B 1 150 ? -11.367 -9.906 -0.909 1 89.56 150 ASP B O 1
ATOM 3886 N N . GLY B 1 151 ? -12.922 -10.719 -2.295 1 93.38 151 GLY B N 1
ATOM 3887 C CA . GLY B 1 151 ? -13.5 -9.398 -2.496 1 93.38 151 GLY B CA 1
ATOM 3888 C C . GLY B 1 151 ? -12.68 -8.531 -3.434 1 93.38 151 GLY B C 1
ATOM 3889 O O . GLY B 1 151 ? -12.797 -7.301 -3.408 1 93.38 151 GLY B O 1
ATOM 3890 N N . PHE B 1 152 ? -11.844 -9.07 -4.297 1 96.06 152 PHE B N 1
ATOM 3891 C CA . PHE B 1 152 ? -11 -8.312 -5.215 1 96.06 152 PHE B CA 1
ATOM 3892 C C . PHE B 1 152 ? -11.844 -7.629 -6.285 1 96.06 152 PHE B C 1
ATOM 3894 O O . PHE B 1 152 ? -12.844 -8.18 -6.746 1 96.06 152 PHE B O 1
ATOM 3901 N N . SER B 1 153 ? -11.43 -6.465 -6.699 1 96.69 153 SER B N 1
ATOM 3902 C CA . SER B 1 153 ? -11.992 -5.852 -7.902 1 96.69 153 SER B CA 1
ATOM 3903 C C . SER B 1 153 ? -11.602 -6.633 -9.156 1 96.69 153 SER B C 1
ATOM 3905 O O . SER B 1 153 ? -10.664 -7.438 -9.125 1 96.69 153 SER B O 1
ATOM 3907 N N . LYS B 1 154 ? -12.352 -6.426 -10.219 1 96.12 154 LYS B N 1
ATOM 3908 C CA . LYS B 1 154 ? -12.016 -7.016 -11.508 1 96.12 154 LYS B CA 1
ATOM 3909 C C . LYS B 1 154 ? -10.609 -6.617 -11.945 1 96.12 154 LYS B C 1
ATOM 3911 O O . LYS B 1 154 ? -9.836 -7.453 -12.422 1 96.12 154 LYS B O 1
ATOM 3916 N N . GLU B 1 155 ? -10.258 -5.336 -11.711 1 96.62 155 GLU B N 1
ATOM 3917 C CA . GLU B 1 155 ? -8.961 -4.809 -12.125 1 96.62 155 GLU B CA 1
ATOM 3918 C C . GLU B 1 155 ? -7.816 -5.5 -11.383 1 96.62 155 GLU B C 1
ATOM 3920 O O . GLU B 1 155 ? -6.852 -5.949 -12.008 1 96.62 155 GLU B O 1
ATOM 3925 N N . LYS B 1 156 ? -7.941 -5.609 -10.07 1 97.5 156 LYS B N 1
ATOM 3926 C CA . LYS B 1 156 ? -6.906 -6.277 -9.289 1 97.5 156 LYS B CA 1
ATOM 3927 C C . LYS B 1 156 ? -6.762 -7.738 -9.703 1 97.5 156 LYS B C 1
ATOM 3929 O O . LYS B 1 156 ? -5.645 -8.219 -9.898 1 97.5 156 LYS B O 1
ATOM 3934 N N . ALA B 1 157 ? -7.898 -8.391 -9.859 1 97.44 157 ALA B N 1
ATOM 3935 C CA . ALA B 1 157 ? -7.883 -9.805 -10.227 1 97.44 157 ALA B CA 1
ATOM 3936 C C . ALA B 1 157 ? -7.227 -10.008 -11.586 1 97.44 157 ALA B C 1
ATOM 3938 O O . ALA B 1 157 ? -6.438 -10.938 -11.766 1 97.44 157 ALA B O 1
ATOM 3939 N N . LEU B 1 158 ? -7.555 -9.125 -12.516 1 97.5 158 LEU B N 1
ATOM 3940 C CA . LEU B 1 158 ? -7.004 -9.266 -13.859 1 97.5 158 LEU B CA 1
ATOM 3941 C C . LEU B 1 158 ? -5.508 -8.992 -13.867 1 97.5 158 LEU B C 1
ATOM 3943 O O . LEU B 1 158 ? -4.75 -9.664 -14.57 1 97.5 158 LEU B O 1
ATOM 3947 N N . VAL B 1 159 ? -5.055 -8.016 -13.086 1 98.31 159 VAL B N 1
ATOM 3948 C CA . VAL B 1 159 ? -3.625 -7.734 -13 1 98.31 159 VAL B CA 1
ATOM 3949 C C . VAL B 1 159 ? -2.896 -8.945 -12.422 1 98.31 159 VAL B C 1
ATOM 3951 O O . VAL B 1 159 ? -1.853 -9.359 -12.938 1 98.31 159 VAL B O 1
ATOM 3954 N N . LEU B 1 160 ? -3.449 -9.531 -11.43 1 98.12 160 LEU B N 1
ATOM 3955 C CA . LEU B 1 160 ? -2.834 -10.695 -10.805 1 98.12 160 LEU B CA 1
ATOM 3956 C C . LEU B 1 160 ? -2.83 -11.883 -11.766 1 98.12 160 LEU B C 1
ATOM 3958 O O . LEU B 1 160 ? -1.824 -12.586 -11.875 1 98.12 160 LEU B O 1
ATOM 3962 N N . TRP B 1 161 ? -3.943 -12.086 -12.414 1 98.12 161 TRP B N 1
ATOM 3963 C CA . TRP B 1 161 ? -4.039 -13.188 -13.367 1 98.12 161 TRP B CA 1
ATOM 3964 C C . TRP B 1 161 ? -3.008 -13.039 -14.484 1 98.12 161 TRP B C 1
ATOM 3966 O O . TRP B 1 161 ? -2.291 -13.984 -14.805 1 98.12 161 TRP B O 1
ATOM 3976 N N . LEU B 1 162 ? -2.941 -11.859 -15.031 1 98.38 162 LEU B N 1
ATOM 3977 C CA . LEU B 1 162 ? -1.989 -11.586 -16.109 1 98.38 162 LEU B CA 1
ATOM 3978 C C . LEU B 1 162 ? -0.555 -11.75 -15.609 1 98.38 162 LEU B C 1
ATOM 3980 O O . LEU B 1 162 ? 0.272 -12.367 -16.281 1 98.38 162 LEU B O 1
ATOM 3984 N N . SER B 1 163 ? -0.279 -11.203 -14.438 1 98.19 163 SER B N 1
ATOM 3985 C CA . SER B 1 163 ? 1.067 -11.266 -13.883 1 98.19 163 SER B CA 1
ATOM 3986 C C . SER B 1 163 ? 1.507 -12.711 -13.664 1 98.19 163 SER B C 1
ATOM 3988 O O . SER B 1 163 ? 2.613 -13.094 -14.055 1 98.19 163 SER B O 1
ATOM 3990 N N . HIS B 1 164 ? 0.678 -13.484 -13.078 1 98.19 164 HIS B N 1
ATOM 3991 C CA . HIS B 1 164 ? 1.015 -14.875 -12.789 1 98.19 164 HIS B CA 1
ATOM 3992 C C . HIS B 1 164 ? 1.123 -15.695 -14.062 1 98.19 164 HIS B C 1
ATOM 3994 O O . HIS B 1 164 ? 2.08 -16.453 -14.242 1 98.19 164 HIS B O 1
ATOM 4000 N N . SER B 1 165 ? 0.178 -15.531 -14.945 1 98.06 165 SER B N 1
ATOM 4001 C CA . SER B 1 165 ? 0.146 -16.312 -16.188 1 98.06 165 SER B CA 1
ATOM 4002 C C . SER B 1 165 ? 1.348 -15.984 -17.062 1 98.06 165 SER B C 1
ATOM 4004 O O . SER B 1 165 ? 2.014 -16.891 -17.562 1 98.06 165 SER B O 1
ATOM 4006 N N . LEU B 1 166 ? 1.609 -14.727 -17.203 1 98.19 166 LEU B N 1
ATOM 4007 C CA . LEU B 1 166 ? 2.729 -14.312 -18.047 1 98.19 166 LEU B CA 1
ATOM 4008 C C . LEU B 1 166 ? 4.059 -14.727 -17.422 1 98.19 166 LEU B C 1
ATOM 4010 O O . LEU B 1 166 ? 4.977 -15.141 -18.141 1 98.19 166 LEU B O 1
ATOM 4014 N N . SER B 1 167 ? 4.188 -14.617 -16.141 1 97.94 167 SER B N 1
ATOM 4015 C CA . SER B 1 167 ? 5.414 -15.031 -15.469 1 97.94 167 SER B CA 1
ATOM 4016 C C . SER B 1 167 ? 5.656 -16.531 -15.633 1 97.94 167 SER B C 1
ATOM 4018 O O . SER B 1 167 ? 6.766 -16.953 -15.969 1 97.94 167 SER B O 1
ATOM 4020 N N . ALA B 1 168 ? 4.617 -17.281 -15.383 1 97.94 168 ALA B N 1
ATOM 4021 C CA . ALA B 1 168 ? 4.73 -18.734 -15.531 1 97.94 168 ALA B CA 1
ATOM 4022 C C . ALA B 1 168 ? 5.172 -19.109 -16.953 1 97.94 168 ALA B C 1
ATOM 4024 O O . ALA B 1 168 ? 6.066 -19.938 -17.125 1 97.94 168 ALA B O 1
ATOM 4025 N N . GLU B 1 169 ? 4.508 -18.469 -17.859 1 97.19 169 GLU B N 1
ATOM 4026 C CA . GLU B 1 169 ? 4.836 -18.75 -19.25 1 97.19 169 GLU B CA 1
ATOM 4027 C C . GLU B 1 169 ? 6.262 -18.328 -19.578 1 97.19 169 GLU B C 1
ATOM 4029 O O . GLU B 1 169 ? 7.012 -19.078 -20.203 1 97.19 169 GLU B O 1
ATOM 4034 N N . PHE B 1 170 ? 6.645 -17.203 -19.219 1 96.75 170 PHE B N 1
ATOM 4035 C CA . PHE B 1 170 ? 7.945 -16.625 -19.547 1 96.75 170 PHE B CA 1
ATOM 4036 C C . PHE B 1 170 ? 9.07 -17.453 -18.938 1 96.75 170 PHE B C 1
ATOM 4038 O O . PHE B 1 170 ? 9.992 -17.875 -19.641 1 96.75 170 PHE B O 1
ATOM 4045 N N . TYR B 1 171 ? 9 -17.734 -17.688 1 97.19 171 TYR B N 1
ATOM 4046 C CA . TYR B 1 171 ? 10.102 -18.391 -16.984 1 97.19 171 TYR B CA 1
ATOM 4047 C C . TYR B 1 171 ? 10.211 -19.859 -17.375 1 97.19 171 TYR B C 1
ATOM 4049 O O . TYR B 1 171 ? 11.289 -20.438 -17.312 1 97.19 171 TYR B O 1
ATOM 4057 N N . SER B 1 172 ? 9.102 -20.453 -17.828 1 97.19 172 SER B N 1
ATOM 4058 C CA . SER B 1 172 ? 9.148 -21.859 -18.188 1 97.19 172 SER B CA 1
ATOM 4059 C C . SER B 1 172 ? 9.477 -22.047 -19.656 1 97.19 172 SER B C 1
ATOM 4061 O O . SER B 1 172 ? 9.594 -23.172 -20.141 1 97.19 172 SER B O 1
ATOM 4063 N N . ARG B 1 173 ? 9.617 -20.953 -20.375 1 94.88 173 ARG B N 1
ATOM 4064 C CA . ARG B 1 173 ? 10 -21.078 -21.781 1 94.88 173 ARG B CA 1
ATOM 4065 C C . ARG B 1 173 ? 11.32 -21.844 -21.906 1 94.88 173 ARG B C 1
ATOM 4067 O O . ARG B 1 173 ? 12.258 -21.594 -21.156 1 94.88 173 ARG B O 1
ATOM 4074 N N . GLY B 1 174 ? 11.32 -22.719 -22.859 1 92.88 174 GLY B N 1
ATOM 4075 C CA . GLY B 1 174 ? 12.523 -23.5 -23.094 1 92.88 174 GLY B CA 1
ATOM 4076 C C . GLY B 1 174 ? 12.625 -24.719 -22.219 1 92.88 174 GLY B C 1
ATOM 4077 O O . GLY B 1 174 ? 13.508 -25.562 -22.406 1 92.88 174 GLY B O 1
ATOM 4078 N N . GLN B 1 175 ? 11.742 -24.844 -21.25 1 95.5 175 GLN B N 1
ATOM 4079 C CA . GLN B 1 175 ? 11.656 -26.016 -20.391 1 95.5 175 GLN B CA 1
ATOM 4080 C C . GLN B 1 175 ? 10.578 -26.984 -20.875 1 95.5 175 GLN B C 1
ATOM 4082 O O . GLN B 1 175 ? 9.75 -26.625 -21.703 1 95.5 175 GLN B O 1
ATOM 4087 N N . PRO B 1 176 ? 10.68 -28.266 -20.453 1 95.38 176 PRO B N 1
ATOM 4088 C CA . PRO B 1 176 ? 9.531 -29.141 -20.703 1 95.38 176 PRO B CA 1
ATOM 4089 C C . PRO B 1 176 ? 8.242 -28.609 -20.078 1 95.38 176 PRO B C 1
ATOM 4091 O O . PRO B 1 176 ? 8.164 -28.469 -18.859 1 95.38 176 PRO B O 1
ATOM 4094 N N . ARG B 1 177 ? 7.293 -28.328 -20.875 1 94.62 177 ARG B N 1
ATOM 4095 C CA . ARG B 1 177 ? 6.062 -27.734 -20.359 1 94.62 177 ARG B CA 1
ATOM 4096 C C . ARG B 1 177 ? 4.836 -28.359 -21.016 1 94.62 177 ARG B C 1
ATOM 4098 O O . ARG B 1 177 ? 4.918 -28.891 -22.125 1 94.62 177 ARG B O 1
ATOM 4105 N N . ILE B 1 178 ? 3.775 -28.312 -20.344 1 95.88 178 ILE B N 1
ATOM 4106 C CA . ILE B 1 178 ? 2.469 -28.781 -20.781 1 95.88 178 ILE B CA 1
ATOM 4107 C C . ILE B 1 178 ? 1.404 -27.734 -20.453 1 95.88 178 ILE B C 1
ATOM 4109 O O . ILE B 1 178 ? 1.305 -27.281 -19.312 1 95.88 178 ILE B O 1
ATOM 4113 N N . PHE B 1 179 ? 0.689 -27.281 -21.453 1 95.56 179 PHE B N 1
ATOM 4114 C CA . PHE B 1 179 ? -0.44 -26.391 -21.203 1 95.56 179 PHE B CA 1
ATOM 4115 C C . PHE B 1 179 ? -1.737 -27.188 -21.078 1 95.56 179 PHE B C 1
ATOM 4117 O O . PHE B 1 179 ? -2.025 -28.031 -21.922 1 95.56 179 PHE B O 1
ATOM 4124 N N . ILE B 1 180 ? -2.477 -26.938 -20.031 1 95.25 180 ILE B N 1
ATOM 4125 C CA . ILE B 1 180 ? -3.723 -27.641 -19.766 1 95.25 180 ILE B CA 1
ATOM 4126 C C . ILE B 1 180 ? -4.848 -26.641 -19.516 1 95.25 180 ILE B C 1
ATOM 4128 O O . ILE B 1 180 ? -4.664 -25.672 -18.766 1 95.25 180 ILE B O 1
ATOM 4132 N N . ASP B 1 181 ? -5.93 -26.875 -20.125 1 92.75 181 ASP B N 1
ATOM 4133 C CA . ASP B 1 181 ? -7.121 -26.047 -19.922 1 92.75 181 ASP B CA 1
ATOM 4134 C C . ASP B 1 181 ? -8 -26.625 -18.828 1 92.75 181 ASP B C 1
ATOM 4136 O O . ASP B 1 181 ? -8.234 -27.844 -18.781 1 92.75 181 ASP B O 1
ATOM 4140 N N . PHE B 1 182 ? -8.477 -25.797 -18.016 1 92.62 182 PHE B N 1
ATOM 4141 C CA . PHE B 1 182 ? -9.281 -26.188 -16.875 1 92.62 182 PHE B CA 1
ATOM 4142 C C . PHE B 1 182 ? -10.508 -26.984 -17.312 1 92.62 182 PHE B C 1
ATOM 4144 O O . PHE B 1 182 ? -10.852 -28 -16.703 1 92.62 182 PHE B O 1
ATOM 4151 N N . ASP B 1 183 ? -11.117 -26.531 -18.359 1 90.38 183 ASP B N 1
ATOM 4152 C CA . ASP B 1 183 ? -12.32 -27.203 -18.844 1 90.38 183 ASP B CA 1
ATOM 4153 C C . ASP B 1 183 ? -12.023 -28.641 -19.25 1 90.38 183 ASP B C 1
ATOM 4155 O O . ASP B 1 183 ? -12.852 -29.531 -19.062 1 90.38 183 ASP B O 1
ATOM 4159 N N . GLN B 1 184 ? -10.883 -28.859 -19.766 1 90.81 184 GLN B N 1
ATOM 4160 C CA . GLN B 1 184 ? -10.492 -30.203 -20.156 1 90.81 184 GLN B CA 1
ATOM 4161 C C . GLN B 1 184 ? -10.297 -31.094 -18.938 1 90.81 184 GLN B C 1
ATOM 4163 O O . GLN B 1 184 ? -10.586 -32.312 -19 1 90.81 184 GLN B O 1
ATOM 4168 N N . VAL B 1 185 ? -9.797 -30.547 -17.891 1 93.44 185 VAL B N 1
ATOM 4169 C CA . VAL B 1 185 ? -9.586 -31.312 -16.672 1 93.44 185 VAL B CA 1
ATOM 4170 C C . VAL B 1 185 ? -10.922 -31.781 -16.109 1 93.44 185 VAL B C 1
ATOM 4172 O O . VAL B 1 185 ? -11.055 -32.938 -15.664 1 93.44 185 VAL B O 1
ATOM 4175 N N . VAL B 1 186 ? -11.852 -30.875 -16.172 1 90.94 186 VAL B N 1
ATOM 4176 C CA . VAL B 1 186 ? -13.164 -31.156 -15.594 1 90.94 186 VAL B CA 1
ATOM 4177 C C . VAL B 1 186 ? -13.906 -32.188 -16.453 1 90.94 186 VAL B C 1
ATOM 4179 O O . VAL B 1 186 ? -14.484 -33.125 -15.945 1 90.94 186 VAL B O 1
ATOM 4182 N N . LYS B 1 187 ? -13.836 -32.062 -17.734 1 91 187 LYS B N 1
ATOM 4183 C CA . LYS B 1 187 ? -14.633 -32.844 -18.656 1 91 187 LYS B CA 1
ATOM 4184 C C . LYS B 1 187 ? -13.977 -34.219 -18.922 1 91 187 LYS B C 1
ATOM 4186 O O . LYS B 1 187 ? -14.664 -35.219 -19.047 1 91 187 LYS B O 1
ATOM 4191 N N . ASN B 1 188 ? -12.664 -34.156 -19.078 1 93 188 ASN B N 1
ATOM 4192 C CA . ASN B 1 188 ? -11.938 -35.375 -19.469 1 93 188 ASN B CA 1
ATOM 4193 C C . ASN B 1 188 ? -10.68 -35.562 -18.625 1 93 188 ASN B C 1
ATOM 4195 O O . ASN B 1 188 ? -9.57 -35.594 -19.156 1 93 188 ASN B O 1
ATOM 4199 N N . PRO B 1 189 ? -10.867 -35.781 -17.344 1 95.5 189 PRO B N 1
ATOM 4200 C CA . PRO B 1 189 ? -9.711 -35.875 -16.453 1 95.5 189 PRO B CA 1
ATOM 4201 C C . PRO B 1 189 ? -8.758 -37 -16.828 1 95.5 189 PRO B C 1
ATOM 4203 O O . PRO B 1 189 ? -7.539 -36.844 -16.734 1 95.5 189 PRO B O 1
ATOM 4206 N N . ALA B 1 190 ? -9.258 -38.188 -17.25 1 96.12 190 ALA B N 1
ATOM 4207 C CA . ALA B 1 190 ? -8.406 -39.312 -17.625 1 96.12 190 ALA B CA 1
ATOM 4208 C C . ALA B 1 190 ? -7.531 -38.969 -18.828 1 96.12 190 ALA B C 1
ATOM 4210 O O . ALA B 1 190 ? -6.344 -39.312 -18.859 1 96.12 190 ALA B O 1
ATOM 4211 N N . GLN B 1 191 ? -8.133 -38.344 -19.766 1 95.5 191 GLN B N 1
ATOM 4212 C CA . GLN B 1 191 ? -7.398 -37.969 -20.969 1 95.5 191 GLN B CA 1
ATOM 4213 C C . GLN B 1 191 ? -6.293 -36.969 -20.625 1 95.5 191 GLN B C 1
ATOM 4215 O O . GLN B 1 191 ? -5.207 -37 -21.219 1 95.5 191 GLN B O 1
ATOM 4220 N N . VAL B 1 192 ? -6.586 -36.031 -19.766 1 96.06 192 VAL B N 1
ATOM 4221 C CA . VAL B 1 192 ? -5.602 -35.062 -19.344 1 96.06 192 VAL B CA 1
ATOM 4222 C C . VAL B 1 192 ? -4.426 -35.75 -18.656 1 96.06 192 VAL B C 1
ATOM 4224 O O . VAL B 1 192 ? -3.266 -35.406 -18.922 1 96.06 192 VAL B O 1
ATOM 4227 N N . LEU B 1 193 ? -4.691 -36.75 -17.812 1 97.75 193 LEU B N 1
ATOM 4228 C CA . LEU B 1 193 ? -3.635 -37.469 -17.141 1 97.75 193 LEU B CA 1
ATOM 4229 C C . LEU B 1 193 ? -2.787 -38.25 -18.141 1 97.75 193 LEU B C 1
ATOM 4231 O O . LEU B 1 193 ? -1.561 -38.281 -18.031 1 97.75 193 LEU B O 1
ATOM 4235 N N . LEU B 1 194 ? -3.434 -38.781 -19.109 1 97.25 194 LEU B N 1
ATOM 4236 C CA . LEU B 1 194 ? -2.705 -39.531 -20.141 1 97.25 194 LEU B CA 1
ATOM 4237 C C . LEU B 1 194 ? -1.817 -38.562 -20.953 1 97.25 194 LEU B C 1
ATOM 4239 O O . LEU B 1 194 ? -0.689 -38.938 -21.297 1 97.25 194 LEU B O 1
ATOM 4243 N N . LYS B 1 195 ? -2.35 -37.406 -21.219 1 95.75 195 LYS B N 1
ATOM 4244 C CA . LYS B 1 195 ? -1.559 -36.375 -21.906 1 95.75 195 LYS B CA 1
ATOM 4245 C C . LYS B 1 195 ? -0.313 -36.031 -21.094 1 95.75 195 LYS B C 1
ATOM 4247 O O . LYS B 1 195 ? 0.782 -35.938 -21.656 1 95.75 195 LYS B O 1
ATOM 4252 N N . ILE B 1 196 ? -0.484 -35.844 -19.844 1 97.19 196 ILE B N 1
ATOM 4253 C CA . ILE B 1 196 ? 0.634 -35.5 -18.969 1 97.19 196 ILE B CA 1
ATOM 4254 C C . ILE B 1 196 ? 1.656 -36.656 -18.969 1 97.19 196 ILE B C 1
ATOM 4256 O O . ILE B 1 196 ? 2.859 -36.406 -19.078 1 97.19 196 ILE B O 1
ATOM 4260 N N . GLU B 1 197 ? 1.187 -37.875 -18.859 1 97.12 197 GLU B N 1
ATOM 4261 C CA . GLU B 1 197 ? 2.062 -39.031 -18.875 1 97.12 197 GLU B CA 1
ATOM 4262 C C . GLU B 1 197 ? 2.904 -39.062 -20.141 1 97.12 197 GLU B C 1
ATOM 4264 O O . GLU B 1 197 ? 4.117 -39.281 -20.078 1 97.12 197 GLU B O 1
ATOM 4269 N N . GLN B 1 198 ? 2.264 -38.812 -21.188 1 95.62 198 GLN B N 1
ATOM 4270 C CA . GLN B 1 198 ? 2.914 -38.875 -22.5 1 95.62 198 GLN B CA 1
ATOM 4271 C C . GLN B 1 198 ? 3.891 -37.719 -22.688 1 95.62 198 GLN B C 1
ATOM 4273 O O . GLN B 1 198 ? 5.059 -37.938 -23.016 1 95.62 198 GLN B O 1
ATOM 4278 N N . GLU B 1 199 ? 3.461 -36.531 -22.453 1 94.75 199 GLU B N 1
ATOM 4279 C CA . GLU B 1 199 ? 4.258 -35.344 -22.75 1 94.75 199 GLU B CA 1
ATOM 4280 C C . GLU B 1 199 ? 5.391 -35.188 -21.734 1 94.75 199 GLU B C 1
ATOM 4282 O O . GLU B 1 199 ? 6.445 -34.625 -22.062 1 94.75 199 GLU B O 1
ATOM 4287 N N . ALA B 1 200 ? 5.172 -35.625 -20.547 1 96 200 ALA B N 1
ATOM 4288 C CA . ALA B 1 200 ? 6.227 -35.562 -19.547 1 96 200 ALA B CA 1
ATOM 4289 C C . ALA B 1 200 ? 7.164 -36.75 -19.641 1 96 200 ALA B C 1
ATOM 4291 O O . ALA B 1 200 ? 8.172 -36.812 -18.938 1 96 200 ALA B O 1
ATOM 4292 N N . ASN B 1 201 ? 6.832 -37.688 -20.453 1 94.44 201 ASN B N 1
ATOM 4293 C CA . ASN B 1 201 ? 7.621 -38.875 -20.656 1 94.44 201 ASN B CA 1
ATOM 4294 C C . ASN B 1 201 ? 7.859 -39.625 -19.359 1 94.44 201 ASN B C 1
ATOM 4296 O O . ASN B 1 201 ? 9 -39.938 -19 1 94.44 201 ASN B O 1
ATOM 4300 N N . LEU B 1 202 ? 6.77 -39.875 -18.688 1 94.38 202 LEU B N 1
ATOM 4301 C CA . LEU B 1 202 ? 6.824 -40.688 -17.453 1 94.38 202 LEU B CA 1
ATOM 4302 C C . LEU B 1 202 ? 5.668 -41.656 -17.406 1 94.38 202 LEU B C 1
ATOM 4304 O O . LEU B 1 202 ? 4.738 -41.594 -18.203 1 94.38 202 LEU B O 1
ATOM 4308 N N . VAL B 1 203 ? 5.848 -42.656 -16.562 1 95.38 203 VAL B N 1
ATOM 4309 C CA . VAL B 1 203 ? 4.781 -43.594 -16.266 1 95.38 203 VAL B CA 1
ATOM 4310 C C . VAL B 1 203 ? 4.312 -43.438 -14.82 1 95.38 203 VAL B C 1
ATOM 4312 O O . VAL B 1 203 ? 5.113 -43.531 -13.883 1 95.38 203 VAL B O 1
ATOM 4315 N N . PHE B 1 204 ? 3.064 -43.188 -14.742 1 97.12 204 PHE B N 1
ATOM 4316 C CA . PHE B 1 204 ? 2.559 -43 -13.391 1 97.12 204 PHE B CA 1
ATOM 4317 C C . PHE B 1 204 ? 2.684 -44.281 -12.578 1 97.12 204 PHE B C 1
ATOM 4319 O O . PHE B 1 204 ? 2.551 -45.375 -13.125 1 97.12 204 PHE B O 1
ATOM 4326 N N . PRO B 1 205 ? 2.893 -44.156 -11.273 1 95.81 205 PRO B N 1
ATOM 4327 C CA . PRO B 1 205 ? 2.979 -45.375 -10.43 1 95.81 205 PRO B CA 1
ATOM 4328 C C . PRO B 1 205 ? 1.703 -46.188 -10.461 1 95.81 205 PRO B C 1
ATOM 4330 O O . PRO B 1 205 ? 1.768 -47.438 -10.383 1 95.81 205 PRO B O 1
ATOM 4333 N N . ILE B 1 206 ? 0.579 -45.531 -10.516 1 97.19 206 ILE B N 1
ATOM 4334 C CA . ILE B 1 206 ? -0.717 -46.188 -10.734 1 97.19 206 ILE B CA 1
ATOM 4335 C C . ILE B 1 206 ? -1.273 -45.75 -12.094 1 97.19 206 ILE B C 1
ATOM 4337 O O . ILE B 1 206 ? -1.375 -44.562 -12.398 1 97.19 206 ILE B O 1
ATOM 4341 N N . SER B 1 207 ? -1.584 -46.781 -12.859 1 96.94 207 SER B N 1
ATOM 4342 C CA . SER B 1 207 ? -2.053 -46.438 -14.203 1 96.94 207 SER B CA 1
ATOM 4343 C C . SER B 1 207 ? -3.395 -45.719 -14.156 1 96.94 207 SER B C 1
ATOM 4345 O O . SER B 1 207 ? -4.168 -45.906 -13.219 1 96.94 207 SER B O 1
ATOM 4347 N N . VAL B 1 208 ? -3.635 -44.906 -15.18 1 97.12 208 VAL B N 1
ATOM 4348 C CA . VAL B 1 208 ? -4.891 -44.188 -15.281 1 97.12 208 VAL B CA 1
ATOM 4349 C C . VAL B 1 208 ? -6.062 -45.156 -15.305 1 97.12 208 VAL B C 1
ATOM 4351 O O . VAL B 1 208 ? -7.105 -44.906 -14.695 1 97.12 208 VAL B O 1
ATOM 4354 N N . LYS B 1 209 ? -5.844 -46.281 -15.945 1 96.44 209 LYS B N 1
ATOM 4355 C CA . LYS B 1 209 ? -6.883 -47.312 -16.016 1 96.44 209 LYS B CA 1
ATOM 4356 C C . LYS B 1 209 ? -7.203 -47.875 -14.633 1 96.44 209 LYS B C 1
ATOM 4358 O O . LYS B 1 209 ? -8.375 -48 -14.266 1 96.44 209 LYS B O 1
ATOM 4363 N N . GLN B 1 210 ? -6.207 -48.156 -13.891 1 97 210 GLN B N 1
ATOM 4364 C CA . GLN B 1 210 ? -6.371 -48.688 -12.555 1 97 210 GLN B CA 1
ATOM 4365 C C . GLN B 1 210 ? -7.039 -47.688 -11.617 1 97 210 GLN B C 1
ATOM 4367 O O . GLN B 1 210 ? -7.785 -48.094 -10.719 1 97 210 GLN B O 1
ATOM 4372 N N . ALA B 1 211 ? -6.777 -46.406 -11.898 1 96 211 ALA B N 1
ATOM 4373 C CA . ALA B 1 211 ? -7.281 -45.375 -11.008 1 96 211 ALA B CA 1
ATOM 4374 C C . ALA B 1 211 ? -8.594 -44.812 -11.523 1 96 211 ALA B C 1
ATOM 4376 O O . ALA B 1 211 ? -9.086 -43.781 -11.008 1 96 211 ALA B O 1
ATOM 4377 N N . SER B 1 212 ? -9.188 -45.344 -12.453 1 94.38 212 SER B N 1
ATOM 4378 C CA . SER B 1 212 ? -10.312 -44.781 -13.203 1 94.38 212 SER B CA 1
ATOM 4379 C C . SER B 1 212 ? -11.461 -44.406 -12.273 1 94.38 212 SER B C 1
ATOM 4381 O O . SER B 1 212 ? -12.039 -43.312 -12.406 1 94.38 212 SER B O 1
ATOM 4383 N N . GLU B 1 213 ? -11.836 -45.219 -11.328 1 92.56 213 GLU B N 1
ATOM 4384 C CA . GLU B 1 213 ? -12.938 -44.969 -10.414 1 92.56 213 GLU B CA 1
ATOM 4385 C C . GLU B 1 213 ? -12.625 -43.75 -9.508 1 92.56 213 GLU B C 1
ATOM 4387 O O . GLU B 1 213 ? -13.484 -42.906 -9.281 1 92.56 213 GLU B O 1
ATOM 4392 N N . LYS B 1 214 ? -11.422 -43.75 -9.055 1 91.94 214 LYS B N 1
ATOM 4393 C CA . LYS B 1 214 ? -11.008 -42.656 -8.18 1 91.94 214 LYS B CA 1
ATOM 4394 C C . LYS B 1 214 ? -10.977 -41.344 -8.93 1 91.94 214 LYS B C 1
ATOM 4396 O O . LYS B 1 214 ? -11.352 -40.281 -8.383 1 91.94 214 LYS B O 1
ATOM 4401 N N . ILE B 1 215 ? -10.523 -41.406 -10.094 1 93.5 215 ILE B N 1
ATOM 4402 C CA . ILE B 1 215 ? -10.422 -40.219 -10.938 1 93.5 215 ILE B CA 1
ATOM 4403 C C . ILE B 1 215 ? -11.82 -39.656 -11.18 1 93.5 215 ILE B C 1
ATOM 4405 O O . ILE B 1 215 ? -12.047 -38.438 -11 1 93.5 215 ILE B O 1
ATOM 4409 N N . GLU B 1 216 ? -12.734 -40.438 -11.516 1 88 216 GLU B N 1
ATOM 4410 C CA . GLU B 1 216 ? -14.102 -40.031 -11.797 1 88 216 GLU B CA 1
ATOM 4411 C C . GLU B 1 216 ? -14.773 -39.469 -10.547 1 88 216 GLU B C 1
ATOM 4413 O O . GLU B 1 216 ? -15.523 -38.5 -10.617 1 88 216 GLU B O 1
ATOM 4418 N N . GLY B 1 217 ? -14.547 -40.094 -9.469 1 85.94 217 GLY B N 1
ATOM 4419 C CA . GLY B 1 217 ? -15.141 -39.656 -8.219 1 85.94 217 GLY B CA 1
ATOM 4420 C C . GLY B 1 217 ? -14.57 -38.344 -7.707 1 85.94 217 GLY B C 1
ATOM 4421 O O . GLY B 1 217 ? -15.234 -37.625 -6.957 1 85.94 217 GLY B O 1
ATOM 4422 N N . PHE B 1 218 ? -13.398 -38.094 -8.102 1 86.75 218 PHE B N 1
ATOM 4423 C CA . PHE B 1 218 ? -12.719 -36.906 -7.602 1 86.75 218 PHE B CA 1
ATOM 4424 C C . PHE B 1 218 ? -13.25 -35.656 -8.281 1 86.75 218 PHE B C 1
ATOM 4426 O O . PHE B 1 218 ? -13.305 -34.594 -7.66 1 86.75 218 PHE B O 1
ATOM 4433 N N . VAL B 1 219 ? -13.586 -35.688 -9.586 1 82.88 219 VAL B N 1
ATOM 4434 C CA . VAL B 1 219 ? -14.016 -34.531 -10.352 1 82.88 219 VAL B CA 1
ATOM 4435 C C . VAL B 1 219 ? -15.523 -34.312 -10.211 1 82.88 219 VAL B C 1
ATOM 4437 O O . VAL B 1 219 ? -16.297 -35.25 -10.477 1 82.88 219 VAL B O 1
ATOM 4440 N N . SER B 1 220 ? -16 -33.625 -9.102 1 66.75 220 SER B N 1
ATOM 4441 C CA . SER B 1 220 ? -17.438 -33.375 -8.977 1 66.75 220 SER B CA 1
ATOM 4442 C C . SER B 1 220 ? -17.922 -32.344 -9.977 1 66.75 220 SER B C 1
ATOM 4444 O O . SER B 1 220 ? -17.281 -31.312 -10.18 1 66.75 220 SER B O 1
ATOM 4446 N N . PRO B 1 221 ? -18.922 -32.656 -10.805 1 56.56 221 PRO B N 1
ATOM 4447 C CA . PRO B 1 221 ? -19.422 -31.688 -11.766 1 56.56 221 PRO B CA 1
ATOM 4448 C C . PRO B 1 221 ? -19.781 -30.344 -11.117 1 56.56 221 PRO B C 1
ATOM 4450 O O . PRO B 1 221 ? -19.797 -29.312 -11.789 1 56.56 221 PRO B O 1
ATOM 4453 N N . GLY B 1 222 ? -20.109 -30.234 -9.898 1 54.53 222 GLY B N 1
ATOM 4454 C CA . GLY B 1 222 ? -20.531 -29 -9.25 1 54.53 222 GLY B CA 1
ATOM 4455 C C . GLY B 1 222 ? -19.406 -28 -9.086 1 54.53 222 GLY B C 1
ATOM 4456 O O . GLY B 1 222 ? -19.625 -26.906 -8.57 1 54.53 222 GLY B O 1
ATOM 4457 N N . LEU B 1 223 ? -18.359 -28.422 -9.406 1 55.84 223 LEU B N 1
ATOM 4458 C CA . LEU B 1 223 ? -17.203 -27.562 -9.141 1 55.84 223 LEU B CA 1
ATOM 4459 C C . LEU B 1 223 ? -17.172 -26.375 -10.102 1 55.84 223 LEU B C 1
ATOM 4461 O O . LEU B 1 223 ? -16.391 -25.438 -9.898 1 55.84 223 LEU B O 1
ATOM 4465 N N . ARG B 1 224 ? -17.953 -26.5 -11.312 1 53.56 224 ARG B N 1
ATOM 4466 C CA . ARG B 1 224 ? -18.016 -25.344 -12.195 1 53.56 224 ARG B CA 1
ATOM 4467 C C . ARG B 1 224 ? -18.984 -24.297 -11.656 1 53.56 224 ARG B C 1
ATOM 4469 O O . ARG B 1 224 ? -20.156 -24.297 -12.016 1 53.56 224 ARG B O 1
ATOM 4476 N N . HIS B 1 225 ? -18.797 -23.719 -10.586 1 50.25 225 HIS B N 1
ATOM 4477 C CA . HIS B 1 225 ? -19.75 -22.812 -9.961 1 50.25 225 HIS B CA 1
ATOM 4478 C C . HIS B 1 225 ? -19.984 -21.578 -10.828 1 50.25 225 HIS B C 1
ATOM 4480 O O . HIS B 1 225 ? -21.062 -20.969 -10.781 1 50.25 225 HIS B O 1
ATOM 4486 N N . HIS B 1 226 ? -19 -21.031 -11.648 1 52.34 226 HIS B N 1
ATOM 4487 C CA . HIS B 1 226 ? -19.234 -19.766 -12.312 1 52.34 226 HIS B CA 1
ATOM 4488 C C . HIS B 1 226 ? -18.859 -19.828 -13.789 1 52.34 226 HIS B C 1
ATOM 4490 O O . HIS B 1 226 ? -17.672 -19.984 -14.133 1 52.34 226 HIS B O 1
ATOM 4496 N N . LYS B 1 227 ? -19.703 -20.453 -14.672 1 49.53 227 LYS B N 1
ATOM 4497 C CA . LYS B 1 227 ? -19.469 -20.266 -16.094 1 49.53 227 LYS B CA 1
ATOM 4498 C C . LYS B 1 227 ? -19.641 -18.812 -16.5 1 49.53 227 LYS B C 1
ATOM 4500 O O . LYS B 1 227 ? -20.734 -18.25 -16.375 1 49.53 227 LYS B O 1
ATOM 4505 N N . ALA B 1 228 ? -18.703 -17.969 -16.406 1 52.84 228 ALA B N 1
ATOM 4506 C CA . ALA B 1 228 ? -18.828 -16.594 -16.906 1 52.84 228 ALA B CA 1
ATOM 4507 C C . ALA B 1 228 ? -19.125 -16.578 -18.406 1 52.84 228 ALA B C 1
ATOM 4509 O O . ALA B 1 228 ? -18.5 -17.312 -19.172 1 52.84 228 ALA B O 1
ATOM 4510 N N . ASP B 1 229 ? -20.469 -16.438 -18.781 1 45.25 229 ASP B N 1
ATOM 4511 C CA . ASP B 1 229 ? -20.766 -16.172 -20.188 1 45.25 229 ASP B CA 1
ATOM 4512 C C . ASP B 1 229 ? -19.656 -15.336 -20.828 1 45.25 229 ASP B C 1
ATOM 4514 O O . ASP B 1 229 ? -19.25 -14.305 -20.297 1 45.25 229 ASP B O 1
ATOM 4518 N N . ALA B 1 230 ? -18.688 -15.961 -21.516 1 45.84 230 ALA B N 1
ATOM 4519 C CA . ALA B 1 230 ? -17.766 -15.234 -22.375 1 45.84 230 ALA B CA 1
ATOM 4520 C C . ALA B 1 230 ? -18.406 -13.961 -22.922 1 45.84 230 ALA B C 1
ATOM 4522 O O . ALA B 1 230 ? -18.766 -13.898 -24.094 1 45.84 230 ALA B O 1
ATOM 4523 N N . SER B 1 231 ? -19.422 -13.422 -22.328 1 43.03 231 SER B N 1
ATOM 4524 C CA . SER B 1 231 ? -19.969 -12.281 -23.062 1 43.03 231 SER B CA 1
ATOM 4525 C C . SER B 1 231 ? -18.891 -11.242 -23.359 1 43.03 231 SER B C 1
ATOM 4527 O O . SER B 1 231 ? -18.266 -10.719 -22.422 1 43.03 231 SER B O 1
ATOM 4529 N N . LEU B 1 232 ? -18.203 -11.336 -24.438 1 47.03 232 LEU B N 1
ATOM 4530 C CA . LEU B 1 232 ? -17.281 -10.508 -25.203 1 47.03 232 LEU B CA 1
ATOM 4531 C C . LEU B 1 232 ? -17.594 -9.023 -25.016 1 47.03 232 LEU B C 1
ATOM 4533 O O . LEU B 1 232 ? -16.953 -8.164 -25.609 1 47.03 232 LEU B O 1
ATOM 4537 N N . GLU B 1 233 ? -18.672 -8.672 -24.562 1 44.94 233 GLU B N 1
ATOM 4538 C CA . GLU B 1 233 ? -19.078 -7.277 -24.719 1 44.94 233 GLU B CA 1
ATOM 4539 C C . GLU B 1 233 ? -18.094 -6.336 -24.031 1 44.94 233 GLU B C 1
ATOM 4541 O O . GLU B 1 233 ? -17.875 -5.215 -24.5 1 44.94 233 GLU B O 1
ATOM 4546 N N . HIS B 1 234 ? -17.609 -6.621 -22.906 1 49.41 234 HIS B N 1
ATOM 4547 C CA . HIS B 1 234 ? -16.906 -5.598 -22.141 1 49.41 234 HIS B CA 1
ATOM 4548 C C . HIS B 1 234 ? -15.398 -5.648 -22.406 1 49.41 234 HIS B C 1
ATOM 4550 O O . HIS B 1 234 ? -14.609 -5.125 -21.609 1 49.41 234 HIS B O 1
ATOM 4556 N N . MET B 1 235 ? -15.055 -6.391 -23.516 1 52.5 235 MET B N 1
ATOM 4557 C CA . MET B 1 235 ? -13.727 -6.902 -23.844 1 52.5 235 MET B CA 1
ATOM 4558 C C . MET B 1 235 ? -12.859 -5.809 -24.453 1 52.5 235 MET B C 1
ATOM 4560 O O . MET B 1 235 ? -11.75 -6.078 -24.922 1 52.5 235 MET B O 1
ATOM 4564 N N . HIS B 1 236 ? -13.406 -4.688 -24.688 1 57.5 236 HIS B N 1
ATOM 4565 C CA . HIS B 1 236 ? -12.719 -4.094 -25.828 1 57.5 236 HIS B CA 1
ATOM 4566 C C . HIS B 1 236 ? -11.508 -3.285 -25.391 1 57.5 236 HIS B C 1
ATOM 4568 O O . HIS B 1 236 ? -10.727 -2.824 -26.219 1 57.5 236 HIS B O 1
ATOM 4574 N N . GLU B 1 237 ? -11.242 -3.014 -24.141 1 72 237 GLU B N 1
ATOM 4575 C CA . GLU B 1 237 ? -9.977 -2.297 -24.031 1 72 237 GLU B CA 1
ATOM 4576 C C . GLU B 1 237 ? -9.328 -2.516 -22.672 1 72 237 GLU B C 1
ATOM 4578 O O . GLU B 1 237 ? -9.984 -2.955 -21.734 1 72 237 GLU B O 1
ATOM 4583 N N . GLY B 1 238 ? -8.016 -2.662 -22.656 1 90.31 238 GLY B N 1
ATOM 4584 C CA . GLY B 1 238 ? -7.266 -2.619 -21.406 1 90.31 238 GLY B CA 1
ATOM 4585 C C . GLY B 1 238 ? -6.961 -3.996 -20.844 1 90.31 238 GLY B C 1
ATOM 4586 O O . GLY B 1 238 ? -6.539 -4.891 -21.578 1 90.31 238 GLY B O 1
ATOM 4587 N N . LEU B 1 239 ? -7.168 -4.234 -19.656 1 96.31 239 LEU B N 1
ATOM 4588 C CA . LEU B 1 239 ? -6.812 -5.457 -18.953 1 96.31 239 LEU B CA 1
ATOM 4589 C C . LEU B 1 239 ? -7.656 -6.629 -19.438 1 96.31 239 LEU B C 1
ATOM 4591 O O . LEU B 1 239 ? -7.145 -7.738 -19.609 1 96.31 239 LEU B O 1
ATOM 4595 N N . SER B 1 240 ? -8.938 -6.387 -19.734 1 95.62 240 SER B N 1
ATOM 4596 C CA . SER B 1 240 ? -9.852 -7.445 -20.156 1 95.62 240 SER B CA 1
ATOM 4597 C C . SER B 1 240 ? -9.453 -8.016 -21.5 1 95.62 240 SER B C 1
ATOM 4599 O O . SER B 1 240 ? -9.453 -9.227 -21.703 1 95.62 240 SER B O 1
ATOM 4601 N N . SER B 1 241 ? -9.102 -7.113 -22.375 1 95.31 241 SER B N 1
ATOM 4602 C CA . SER B 1 241 ? -8.688 -7.547 -23.719 1 95.31 241 SER B CA 1
ATOM 4603 C C . SER B 1 241 ? -7.395 -8.359 -23.656 1 95.31 241 SER B C 1
ATOM 4605 O O . SER B 1 241 ? -7.277 -9.398 -24.297 1 95.31 241 SER B O 1
ATOM 4607 N N . MET B 1 242 ? -6.434 -7.902 -22.875 1 97 242 MET B N 1
ATOM 4608 C CA . MET B 1 242 ? -5.156 -8.602 -22.75 1 97 242 MET B CA 1
ATOM 4609 C C . MET B 1 242 ? -5.355 -9.992 -22.156 1 97 242 MET B C 1
ATOM 4611 O O . MET B 1 242 ? -4.766 -10.961 -22.625 1 97 242 MET B O 1
ATOM 4615 N N . ALA B 1 243 ? -6.219 -10.062 -21.156 1 97.06 243 ALA B N 1
ATOM 4616 C CA . ALA B 1 243 ? -6.473 -11.344 -20.5 1 97.06 243 ALA B CA 1
ATOM 4617 C C . ALA B 1 243 ? -7.156 -12.32 -21.453 1 97.06 243 ALA B C 1
ATOM 4619 O O . ALA B 1 243 ? -6.797 -13.5 -21.5 1 97.06 243 ALA B O 1
ATOM 4620 N N . HIS B 1 244 ? -8.102 -11.805 -22.188 1 94.81 244 HIS B N 1
ATOM 4621 C CA . HIS B 1 244 ? -8.82 -12.633 -23.141 1 94.81 244 HIS B CA 1
ATOM 4622 C C . HIS B 1 244 ? -7.875 -13.172 -24.219 1 94.81 244 HIS B C 1
ATOM 4624 O O . HIS B 1 244 ? -7.906 -14.367 -24.531 1 94.81 244 HIS B O 1
ATOM 4630 N N . GLU B 1 245 ? -7.082 -12.328 -24.734 1 94.69 245 GLU B N 1
ATOM 4631 C CA . GLU B 1 245 ? -6.141 -12.719 -25.781 1 94.69 245 GLU B CA 1
ATOM 4632 C C . GLU B 1 245 ? -5.129 -13.734 -25.266 1 94.69 245 GLU B C 1
ATOM 4634 O O . GLU B 1 245 ? -4.777 -14.688 -25.953 1 94.69 245 GLU B O 1
ATOM 4639 N N . LEU B 1 246 ? -4.652 -13.508 -24.031 1 96.19 246 LEU B N 1
ATOM 4640 C CA . LEU B 1 246 ? -3.688 -14.43 -23.453 1 96.19 246 LEU B CA 1
ATOM 4641 C C . LEU B 1 246 ? -4.32 -15.797 -23.203 1 96.19 246 LEU B C 1
ATOM 4643 O O . LEU B 1 246 ? -3.701 -16.828 -23.484 1 96.19 246 LEU B O 1
ATOM 4647 N N . TYR B 1 247 ? -5.559 -15.789 -22.734 1 94.94 247 TYR B N 1
ATOM 4648 C CA . TYR B 1 247 ? -6.297 -17.031 -22.531 1 94.94 247 TYR B CA 1
ATOM 4649 C C . TYR B 1 247 ? -6.398 -17.828 -23.812 1 94.94 247 TYR B C 1
ATOM 4651 O O . TYR B 1 247 ? -6.145 -19.047 -23.828 1 94.94 247 TYR B O 1
ATOM 4659 N N . TYR B 1 248 ? -6.691 -17.172 -24.812 1 92.5 248 TYR B N 1
ATOM 4660 C CA . TYR B 1 248 ? -6.84 -17.828 -26.094 1 92.5 248 TYR B CA 1
ATOM 4661 C C . TYR B 1 248 ? -5.496 -18.328 -26.625 1 92.5 248 TYR B C 1
ATOM 4663 O O . TYR B 1 248 ? -5.402 -19.422 -27.188 1 92.5 248 TYR B O 1
ATOM 4671 N N . ALA B 1 249 ? -4.488 -17.531 -26.453 1 93.88 249 ALA B N 1
ATOM 4672 C CA . ALA B 1 249 ? -3.148 -17.953 -26.844 1 93.88 249 ALA B CA 1
ATOM 4673 C C . ALA B 1 249 ? -2.734 -19.219 -26.109 1 93.88 249 ALA B C 1
ATOM 4675 O O . ALA B 1 249 ? -2.186 -20.156 -26.703 1 93.88 249 ALA B O 1
ATOM 4676 N N . PHE B 1 250 ? -3.025 -19.312 -24.781 1 94.69 250 PHE B N 1
ATOM 4677 C CA . PHE B 1 250 ? -2.686 -20.484 -23.984 1 94.69 250 PHE B CA 1
ATOM 4678 C C . PHE B 1 250 ? -3.508 -21.688 -24.406 1 94.69 250 PHE B C 1
ATOM 4680 O O . PHE B 1 250 ? -3.012 -22.828 -24.406 1 94.69 250 PHE B O 1
ATOM 4687 N N . ASN B 1 251 ? -4.734 -21.453 -24.781 1 91.62 251 ASN B N 1
ATOM 4688 C CA . ASN B 1 251 ? -5.57 -22.547 -25.266 1 91.62 251 ASN B CA 1
ATOM 4689 C C . ASN B 1 251 ? -5.02 -23.156 -26.562 1 91.62 251 ASN B C 1
ATOM 4691 O O . ASN B 1 251 ? -5.082 -24.359 -26.766 1 91.62 251 ASN B O 1
ATOM 4695 N N . LYS B 1 252 ? -4.523 -22.281 -27.359 1 90.31 252 LYS B N 1
ATOM 4696 C CA . LYS B 1 252 ? -3.912 -22.781 -28.594 1 90.31 252 LYS B CA 1
ATOM 4697 C C . LYS B 1 252 ? -2.674 -23.609 -28.297 1 90.31 252 LYS B C 1
ATOM 4699 O O . LYS B 1 252 ? -2.434 -24.625 -28.969 1 90.31 252 LYS B O 1
ATOM 4704 N N . LEU B 1 253 ? -1.944 -23.188 -27.328 1 88.69 253 LEU B N 1
ATOM 4705 C CA . LEU B 1 253 ? -0.759 -23.953 -26.938 1 88.69 253 LEU B CA 1
ATOM 4706 C C . LEU B 1 253 ? -1.147 -25.281 -26.312 1 88.69 253 LEU B C 1
ATOM 4708 O O . LEU B 1 253 ? -0.418 -26.266 -26.453 1 88.69 253 LEU B O 1
ATOM 4712 N N . ALA B 1 254 ? -2.219 -25.344 -25.641 1 85.38 254 ALA B N 1
ATOM 4713 C CA . ALA B 1 254 ? -2.691 -26.562 -25 1 85.38 254 ALA B CA 1
ATOM 4714 C C . ALA B 1 254 ? -3.178 -27.578 -26.031 1 85.38 254 ALA B C 1
ATOM 4716 O O . ALA B 1 254 ? -3.096 -28.797 -25.812 1 85.38 254 ALA B O 1
ATOM 4717 N N . GLY B 1 255 ? -3.703 -27.094 -27.031 1 78.19 255 GLY B N 1
ATOM 4718 C CA . GLY B 1 255 ? -4.219 -27.969 -28.062 1 78.19 255 GLY B CA 1
ATOM 4719 C C . GLY B 1 255 ? -3.154 -28.422 -29.047 1 78.19 255 GLY B C 1
ATOM 4720 O O . GLY B 1 255 ? -2.418 -29.375 -28.781 1 78.19 255 GLY B O 1
ATOM 4721 N N . GLU B 1 256 ? -2.871 -27.531 -30.078 1 65.69 256 GLU B N 1
ATOM 4722 C CA . GLU B 1 256 ? -2.055 -27.953 -31.219 1 65.69 256 GLU B CA 1
ATOM 4723 C C . GLU B 1 256 ? -0.632 -27.406 -31.109 1 65.69 256 GLU B C 1
ATOM 4725 O O . GLU B 1 256 ? 0.074 -27.297 -32.094 1 65.69 256 GLU B O 1
ATOM 4730 N N . ASN B 1 257 ? -0.194 -27.141 -29.906 1 62.97 257 ASN B N 1
ATOM 4731 C CA . ASN B 1 257 ? 1.156 -26.609 -29.719 1 62.97 257 ASN B CA 1
ATOM 4732 C C . ASN B 1 257 ? 1.48 -25.531 -30.75 1 62.97 257 ASN B C 1
ATOM 4734 O O . ASN B 1 257 ? 2.613 -25.453 -31.234 1 62.97 257 ASN B O 1
ATOM 4738 N N . GLU B 1 258 ? 0.461 -24.922 -31.391 1 63.66 258 GLU B N 1
ATOM 4739 C CA . GLU B 1 258 ? 0.639 -23.953 -32.469 1 63.66 258 GLU B CA 1
ATOM 4740 C C . GLU B 1 258 ? 0.705 -22.531 -31.922 1 63.66 258 GLU B C 1
ATOM 4742 O O . GLU B 1 258 ? 0.781 -21.562 -32.688 1 63.66 258 GLU B O 1
ATOM 4747 N N . GLY B 1 259 ? 0.781 -22.375 -30.703 1 63.84 259 GLY B N 1
ATOM 4748 C CA . GLY B 1 259 ? 0.734 -21 -30.234 1 63.84 259 GLY B CA 1
ATOM 4749 C C . GLY B 1 259 ? 2.02 -20.25 -30.5 1 63.84 259 GLY B C 1
ATOM 4750 O O . GLY B 1 259 ? 3.094 -20.844 -30.594 1 63.84 259 GLY B O 1
ATOM 4751 N N . SER B 1 260 ? 1.851 -18.984 -30.969 1 78.25 260 SER B N 1
ATOM 4752 C CA . SER B 1 260 ? 2.98 -18.109 -31.281 1 78.25 260 SER B CA 1
ATOM 4753 C C . SER B 1 260 ? 3.434 -17.344 -30.047 1 78.25 260 SER B C 1
ATOM 4755 O O . SER B 1 260 ? 2.633 -16.641 -29.406 1 78.25 260 SER B O 1
ATOM 4757 N N . TYR B 1 261 ? 4.672 -17.547 -29.734 1 89 261 TYR B N 1
ATOM 4758 C CA . TYR B 1 261 ? 5.312 -16.812 -28.656 1 89 261 TYR B CA 1
ATOM 4759 C C . TYR B 1 261 ? 5.27 -15.305 -28.938 1 89 261 TYR B C 1
ATOM 4761 O O . TYR B 1 261 ? 5.285 -14.5 -28 1 89 261 TYR B O 1
ATOM 4769 N N . GLU B 1 262 ? 5.031 -15 -30.188 1 91.5 262 GLU B N 1
ATOM 4770 C CA . GLU B 1 262 ? 4.996 -13.586 -30.562 1 91.5 262 GLU B CA 1
ATOM 4771 C C . GLU B 1 262 ? 3.748 -12.898 -30.016 1 91.5 262 GLU B C 1
ATOM 4773 O O . GLU B 1 262 ? 3.812 -11.758 -29.562 1 91.5 262 GLU B O 1
ATOM 4778 N N . SER B 1 263 ? 2.658 -13.578 -30.141 1 93.88 263 SER B N 1
ATOM 4779 C CA . SER B 1 263 ? 1.411 -13.039 -29.609 1 93.88 263 SER B CA 1
ATOM 4780 C C . SER B 1 263 ? 1.488 -12.836 -28.109 1 93.88 263 SER B C 1
ATOM 4782 O O . SER B 1 263 ? 1.017 -11.82 -27.578 1 93.88 263 SER B O 1
ATOM 4784 N N . ILE B 1 264 ? 2.07 -13.766 -27.438 1 96.88 264 ILE B N 1
ATOM 4785 C CA . ILE B 1 264 ? 2.211 -13.688 -25.984 1 96.88 264 ILE B CA 1
ATOM 4786 C C . ILE B 1 264 ? 3.154 -12.547 -25.609 1 96.88 264 ILE B C 1
ATOM 4788 O O . ILE B 1 264 ? 2.879 -11.781 -24.688 1 96.88 264 ILE B O 1
ATOM 4792 N N . ASP B 1 265 ? 4.207 -12.383 -26.406 1 97.75 265 ASP B N 1
ATOM 4793 C CA . ASP B 1 265 ? 5.156 -11.297 -26.188 1 97.75 265 ASP B CA 1
ATOM 4794 C C . ASP B 1 265 ? 4.484 -9.938 -26.359 1 97.75 265 ASP B C 1
ATOM 4796 O O . ASP B 1 265 ? 4.777 -8.992 -25.609 1 97.75 265 ASP B O 1
ATOM 4800 N N . SER B 1 266 ? 3.629 -9.867 -27.328 1 97.19 266 SER B N 1
ATOM 4801 C CA . SER B 1 266 ? 2.898 -8.633 -27.578 1 97.19 266 SER B CA 1
ATOM 4802 C C . SER B 1 266 ? 1.985 -8.289 -26.406 1 97.19 266 SER B C 1
ATOM 4804 O O . SER B 1 266 ? 1.897 -7.125 -26 1 97.19 266 SER B O 1
ATOM 4806 N N . ILE B 1 267 ? 1.345 -9.281 -25.891 1 97.5 267 ILE B N 1
ATOM 4807 C CA . ILE B 1 267 ? 0.46 -9.078 -24.75 1 97.5 267 ILE B CA 1
ATOM 4808 C C . ILE B 1 267 ? 1.279 -8.664 -23.531 1 97.5 267 ILE B C 1
ATOM 4810 O O . ILE B 1 267 ? 0.893 -7.746 -22.797 1 97.5 267 ILE B O 1
ATOM 4814 N N . ALA B 1 268 ? 2.414 -9.297 -23.328 1 98.25 268 ALA B N 1
ATOM 4815 C CA . ALA B 1 268 ? 3.305 -8.961 -22.219 1 98.25 268 ALA B CA 1
ATOM 4816 C C . ALA B 1 268 ? 3.762 -7.504 -22.312 1 98.25 268 ALA B C 1
ATOM 4818 O O . ALA B 1 268 ? 3.818 -6.801 -21.312 1 98.25 268 ALA B O 1
ATOM 4819 N N . ALA B 1 269 ? 4.043 -7.066 -23.516 1 98.06 269 ALA B N 1
ATOM 4820 C CA . ALA B 1 269 ? 4.484 -5.691 -23.75 1 98.06 269 ALA B CA 1
ATOM 4821 C C . ALA B 1 269 ? 3.365 -4.699 -23.438 1 98.06 269 ALA B C 1
ATOM 4823 O O . ALA B 1 269 ? 3.605 -3.645 -22.844 1 98.06 269 ALA B O 1
ATOM 4824 N N . ARG B 1 270 ? 2.184 -4.984 -23.875 1 97.75 270 ARG B N 1
ATOM 4825 C CA . ARG B 1 270 ? 1.035 -4.129 -23.594 1 97.75 270 ARG B CA 1
ATOM 4826 C C . ARG B 1 270 ? 0.75 -4.062 -22.094 1 97.75 270 ARG B C 1
ATOM 4828 O O . ARG B 1 270 ? 0.415 -2.998 -21.562 1 97.75 270 ARG B O 1
ATOM 4835 N N . PHE B 1 271 ? 0.857 -5.191 -21.469 1 98.06 271 PHE B N 1
ATOM 4836 C CA . PHE B 1 271 ? 0.644 -5.238 -20.016 1 98.06 271 PHE B CA 1
ATOM 4837 C C . PHE B 1 271 ? 1.702 -4.418 -19.297 1 98.06 271 PHE B C 1
ATOM 4839 O O . PHE B 1 271 ? 1.393 -3.699 -18.344 1 98.06 271 PHE B O 1
ATOM 4846 N N . MET B 1 272 ? 2.924 -4.531 -19.781 1 97.5 272 MET B N 1
ATOM 4847 C CA . MET B 1 272 ? 3.998 -3.707 -19.234 1 97.5 272 MET B CA 1
ATOM 4848 C C . MET B 1 272 ? 3.697 -2.225 -19.422 1 97.5 272 MET B C 1
ATOM 4850 O O . MET B 1 272 ? 3.922 -1.416 -18.516 1 97.5 272 MET B O 1
ATOM 4854 N N . ALA B 1 273 ? 3.246 -1.872 -20.562 1 97.12 273 ALA B N 1
ATOM 4855 C CA . ALA B 1 273 ? 2.889 -0.486 -20.859 1 97.12 273 ALA B CA 1
ATOM 4856 C C . ALA B 1 273 ? 1.769 -0.004 -19.938 1 97.12 273 ALA B C 1
ATOM 4858 O O . ALA B 1 273 ? 1.785 1.139 -19.469 1 97.12 273 ALA B O 1
ATOM 4859 N N . TYR B 1 274 ? 0.822 -0.861 -19.75 1 96.88 274 TYR B N 1
ATOM 4860 C CA . TYR B 1 274 ? -0.273 -0.55 -18.828 1 96.88 274 TYR B CA 1
ATOM 4861 C C . TYR B 1 274 ? 0.253 -0.229 -17.438 1 96.88 274 TYR B C 1
ATOM 4863 O O . TYR B 1 274 ? -0.139 0.773 -16.828 1 96.88 274 TYR B O 1
ATOM 4871 N N . ARG B 1 275 ? 1.151 -1.05 -16.891 1 96.94 275 ARG B N 1
ATOM 4872 C CA . ARG B 1 275 ? 1.701 -0.867 -15.555 1 96.94 275 ARG B CA 1
ATOM 4873 C C . ARG B 1 275 ? 2.58 0.377 -15.484 1 96.94 275 ARG B C 1
ATOM 4875 O O . ARG B 1 275 ? 2.623 1.06 -14.461 1 96.94 275 ARG B O 1
ATOM 4882 N N . ASN B 1 276 ? 3.252 0.657 -16.594 1 96.06 276 ASN B N 1
ATOM 4883 C CA . ASN B 1 276 ? 4.109 1.836 -16.656 1 96.06 276 ASN B CA 1
ATOM 4884 C C . ASN B 1 276 ? 3.295 3.125 -16.594 1 96.06 276 ASN B C 1
ATOM 4886 O O . ASN B 1 276 ? 3.844 4.199 -16.344 1 96.06 276 ASN B O 1
ATOM 4890 N N . ASN B 1 277 ? 1.992 3.02 -16.812 1 95.06 277 ASN B N 1
ATOM 4891 C CA . ASN B 1 277 ? 1.131 4.195 -16.781 1 95.06 277 ASN B CA 1
ATOM 4892 C C . ASN B 1 277 ? 0.498 4.379 -15.398 1 95.06 277 ASN B C 1
ATOM 4894 O O . ASN B 1 277 ? -0.289 5.305 -15.195 1 95.06 277 ASN B O 1
ATOM 4898 N N . TRP B 1 278 ? 0.834 3.475 -14.469 1 96.38 278 TRP B N 1
ATOM 4899 C CA . TRP B 1 278 ? 0.372 3.643 -13.094 1 96.38 278 TRP B CA 1
ATOM 4900 C C . TRP B 1 278 ? 0.903 4.941 -12.5 1 96.38 278 TRP B C 1
ATOM 4902 O O . TRP B 1 278 ? 2.027 5.355 -12.797 1 96.38 278 TRP B O 1
ATOM 4912 N N . SER B 1 279 ? 0.093 5.555 -11.609 1 96 279 SER B N 1
ATOM 4913 C CA . SER B 1 279 ? 0.531 6.754 -10.898 1 96 279 SER B CA 1
ATOM 4914 C C . SER B 1 279 ? 1.762 6.473 -10.047 1 96 279 SER B C 1
ATOM 4916 O O . SER B 1 279 ? 1.767 5.535 -9.242 1 96 279 SER B O 1
ATOM 4918 N N . LEU B 1 280 ? 2.707 7.316 -10.227 1 95.88 280 LEU B N 1
ATOM 4919 C CA . LEU B 1 280 ? 3.988 7.125 -9.555 1 95.88 280 LEU B CA 1
ATOM 4920 C C . LEU B 1 280 ? 3.82 7.172 -8.039 1 95.88 280 LEU B C 1
ATOM 4922 O O . LEU B 1 280 ? 4.441 6.391 -7.312 1 95.88 280 LEU B O 1
ATOM 4926 N N . GLU B 1 281 ? 2.998 8.062 -7.57 1 96.56 281 GLU B N 1
ATOM 4927 C CA . GLU B 1 281 ? 2.822 8.242 -6.133 1 96.56 281 GLU B CA 1
ATOM 4928 C C . GLU B 1 281 ? 2.172 7.016 -5.5 1 96.56 281 GLU B C 1
ATOM 4930 O O . GLU B 1 281 ? 2.479 6.664 -4.359 1 96.56 281 GLU B O 1
ATOM 4935 N N . LEU B 1 282 ? 1.255 6.363 -6.227 1 97.81 282 LEU B N 1
ATOM 4936 C CA . LEU B 1 282 ? 0.598 5.176 -5.691 1 97.81 282 LEU B CA 1
ATOM 4937 C C . LEU B 1 282 ? 1.562 3.994 -5.652 1 97.81 282 LEU B C 1
ATOM 4939 O O . LEU B 1 282 ? 1.586 3.242 -4.676 1 97.81 282 LEU B O 1
ATOM 4943 N N . VAL B 1 283 ? 2.338 3.846 -6.738 1 98.06 283 VAL B N 1
ATOM 4944 C CA . VAL B 1 283 ? 3.332 2.777 -6.777 1 98.06 283 VAL B CA 1
ATOM 4945 C C . VAL B 1 283 ? 4.328 2.957 -5.637 1 98.06 283 VAL B C 1
ATOM 4947 O O . VAL B 1 283 ? 4.664 1.995 -4.938 1 98.06 283 VAL B O 1
ATOM 4950 N N . GLU B 1 284 ? 4.766 4.195 -5.426 1 97.56 284 GLU B N 1
ATOM 4951 C CA . GLU B 1 284 ? 5.684 4.508 -4.336 1 97.56 284 GLU B CA 1
ATOM 4952 C C . GLU B 1 284 ? 5.074 4.16 -2.982 1 97.56 284 GLU B C 1
ATOM 4954 O O . GLU B 1 284 ? 5.754 3.607 -2.113 1 97.56 284 GLU B O 1
ATOM 4959 N N . GLN B 1 285 ? 3.828 4.527 -2.826 1 97.5 285 GLN B N 1
ATOM 4960 C CA . GLN B 1 285 ? 3.148 4.266 -1.562 1 97.5 285 GLN B CA 1
ATOM 4961 C C . GLN B 1 285 ? 3.035 2.77 -1.297 1 97.5 285 GLN B C 1
ATOM 4963 O O . GLN B 1 285 ? 3.225 2.316 -0.166 1 97.5 285 GLN B O 1
ATOM 4968 N N . ILE B 1 286 ? 2.725 1.975 -2.291 1 97.69 286 ILE B N 1
ATOM 4969 C CA . ILE B 1 286 ? 2.619 0.527 -2.143 1 97.69 286 ILE B CA 1
ATOM 4970 C C . ILE B 1 286 ? 3.979 -0.054 -1.764 1 97.69 286 ILE B C 1
ATOM 4972 O O . ILE B 1 286 ? 4.074 -0.896 -0.868 1 97.69 286 ILE B O 1
ATOM 4976 N N . ARG B 1 287 ? 5.027 0.413 -2.463 1 96.56 287 ARG B N 1
ATOM 4977 C CA . ARG B 1 287 ? 6.371 -0.054 -2.129 1 96.56 287 ARG B CA 1
ATOM 4978 C C . ARG B 1 287 ? 6.715 0.264 -0.678 1 96.56 287 ARG B C 1
ATOM 4980 O O . ARG B 1 287 ? 7.305 -0.563 0.022 1 96.56 287 ARG B O 1
ATOM 4987 N N . TYR B 1 288 ? 6.348 1.455 -0.253 1 94.56 288 TYR B N 1
ATOM 4988 C CA . TYR B 1 288 ? 6.602 1.877 1.119 1 94.56 288 TYR B CA 1
ATOM 4989 C C . TYR B 1 288 ? 5.852 0.994 2.109 1 94.56 288 TYR B C 1
ATOM 4991 O O . TYR B 1 288 ? 6.43 0.522 3.092 1 94.56 288 TYR B O 1
ATOM 4999 N N . LEU B 1 289 ? 4.605 0.753 1.863 1 93.88 289 LEU B N 1
ATOM 5000 C CA . LEU B 1 289 ? 3.779 -0.054 2.754 1 93.88 289 LEU B CA 1
ATOM 5001 C C . LEU B 1 289 ? 4.277 -1.495 2.799 1 93.88 289 LEU B C 1
ATOM 5003 O O . LEU B 1 289 ? 4.266 -2.127 3.859 1 93.88 289 LEU B O 1
ATOM 5007 N N . ASN B 1 290 ? 4.715 -1.996 1.645 1 93.44 290 ASN B N 1
ATOM 5008 C CA . ASN B 1 290 ? 5.297 -3.332 1.607 1 93.44 290 ASN B CA 1
ATOM 5009 C C . ASN B 1 290 ? 6.562 -3.414 2.459 1 93.44 290 ASN B C 1
ATOM 5011 O O . ASN B 1 290 ? 6.781 -4.406 3.158 1 93.44 290 ASN B O 1
ATOM 5015 N N . GLN B 1 291 ? 7.367 -2.373 2.393 1 90.75 291 GLN B N 1
ATOM 5016 C CA . GLN B 1 291 ? 8.578 -2.322 3.197 1 90.75 291 GLN B CA 1
ATOM 5017 C C . GLN B 1 291 ? 8.258 -2.283 4.688 1 90.75 291 GLN B C 1
ATOM 5019 O O . GLN B 1 291 ? 8.891 -2.977 5.488 1 90.75 291 GLN B O 1
ATOM 5024 N N . GLU B 1 292 ? 7.305 -1.484 5 1 84.5 292 GLU B N 1
ATOM 5025 C CA . GLU B 1 292 ? 6.895 -1.386 6.398 1 84.5 292 GLU B CA 1
ATOM 5026 C C . GLU B 1 292 ? 6.375 -2.725 6.918 1 84.5 292 GLU B C 1
ATOM 5028 O O . GLU B 1 292 ? 6.66 -3.107 8.055 1 84.5 292 GLU B O 1
ATOM 5033 N N . ARG B 1 293 ? 5.637 -3.338 6.117 1 83.5 293 ARG B N 1
ATOM 5034 C CA . ARG B 1 293 ? 5.113 -4.652 6.469 1 83.5 293 ARG B CA 1
ATOM 5035 C C . ARG B 1 293 ? 6.242 -5.645 6.719 1 83.5 293 ARG B C 1
ATOM 5037 O O . ARG B 1 293 ? 6.199 -6.418 7.68 1 83.5 293 ARG B O 1
ATOM 5044 N N . ALA B 1 294 ? 7.207 -5.594 5.848 1 81.56 294 ALA B N 1
ATOM 5045 C CA . ALA B 1 294 ? 8.352 -6.484 6.004 1 81.56 294 ALA B CA 1
ATOM 5046 C C . ALA B 1 294 ? 9.117 -6.176 7.289 1 81.56 294 ALA B C 1
ATOM 5048 O O . ALA B 1 294 ? 9.547 -7.09 8 1 81.56 294 ALA B O 1
ATOM 5049 N N . ASP B 1 295 ? 9.227 -4.922 7.59 1 76.62 295 ASP B N 1
ATOM 5050 C CA . ASP B 1 295 ? 9.953 -4.492 8.781 1 76.62 295 ASP B CA 1
ATOM 5051 C C . ASP B 1 295 ? 9.203 -4.891 10.055 1 76.62 295 ASP B C 1
ATOM 5053 O O . ASP B 1 295 ? 9.812 -5.352 11.016 1 76.62 295 ASP B O 1
ATOM 5057 N N . TYR B 1 296 ? 7.961 -4.695 10.023 1 69.56 296 TYR B N 1
ATOM 5058 C CA . TYR B 1 296 ? 7.16 -5.02 11.195 1 69.56 296 TYR B CA 1
ATOM 5059 C C . TYR B 1 296 ? 7.133 -6.523 11.438 1 69.56 296 TYR B C 1
ATOM 5061 O O . TYR B 1 296 ? 7.262 -6.977 12.578 1 69.56 296 TYR B O 1
ATOM 5069 N N . ARG B 1 297 ? 7.004 -7.199 10.414 1 62.03 297 ARG B N 1
ATOM 5070 C CA . ARG B 1 297 ? 6.969 -8.648 10.562 1 62.03 297 ARG B CA 1
ATOM 5071 C C . ARG B 1 297 ? 8.328 -9.188 11 1 62.03 297 ARG B C 1
ATOM 5073 O O . ARG B 1 297 ? 8.398 -10.109 11.82 1 62.03 297 ARG B O 1
ATOM 5080 N N . GLY B 1 298 ? 9.344 -8.523 10.477 1 56.19 298 GLY B N 1
ATOM 5081 C CA . GLY B 1 298 ? 10.688 -8.891 10.914 1 56.19 298 GLY B CA 1
ATOM 5082 C C . GLY B 1 298 ? 10.93 -8.586 12.383 1 56.19 298 GLY B C 1
ATOM 5083 O O . GLY B 1 298 ? 11.5 -9.406 13.102 1 56.19 298 GLY B O 1
ATOM 5084 N N . LYS B 1 299 ? 10.516 -7.395 12.734 1 56.81 299 LYS B N 1
ATOM 5085 C CA . LYS B 1 299 ? 10.672 -7.008 14.141 1 56.81 299 LYS B CA 1
ATOM 5086 C C . LYS B 1 299 ? 9.836 -7.898 15.055 1 56.81 299 LYS B C 1
ATOM 5088 O O . LYS B 1 299 ? 10.297 -8.297 16.125 1 56.81 299 LYS B O 1
ATOM 5093 N N . PHE B 1 300 ? 8.672 -8.164 14.539 1 52.84 300 PHE B N 1
ATOM 5094 C CA . PHE B 1 300 ? 7.805 -9.062 15.297 1 52.84 300 PHE B CA 1
ATOM 5095 C C . PHE B 1 300 ? 8.445 -10.438 15.445 1 52.84 300 PHE B C 1
ATOM 5097 O O . PHE B 1 300 ? 8.438 -11.016 16.547 1 52.84 300 PHE B O 1
ATOM 5104 N N . PHE B 1 301 ? 9.031 -10.805 14.406 1 49.03 301 PHE B N 1
ATOM 5105 C CA . PHE B 1 301 ? 9.672 -12.117 14.438 1 49.03 301 PHE B CA 1
ATOM 5106 C C . PHE B 1 301 ? 10.906 -12.102 15.328 1 49.03 301 PHE B C 1
ATOM 5108 O O . PHE B 1 301 ? 11.164 -13.055 16.062 1 49.03 301 PHE B O 1
ATOM 5115 N N . ARG B 1 302 ? 11.68 -10.977 15.297 1 47.19 302 ARG B N 1
ATOM 5116 C CA . ARG B 1 302 ? 12.867 -10.844 16.141 1 47.19 302 ARG B CA 1
ATOM 5117 C C . ARG B 1 302 ? 12.484 -10.789 17.609 1 47.19 302 ARG B C 1
ATOM 5119 O O . ARG B 1 302 ? 13.148 -11.391 18.453 1 47.19 302 ARG B O 1
ATOM 5126 N N . VAL B 1 303 ? 11.594 -9.977 17.812 1 45.12 303 VAL B N 1
ATOM 5127 C CA . VAL B 1 303 ? 11.125 -9.891 19.188 1 45.12 303 VAL B CA 1
ATOM 5128 C C . VAL B 1 303 ? 10.594 -11.242 19.641 1 45.12 303 VAL B C 1
ATOM 5130 O O . VAL B 1 303 ? 10.867 -11.688 20.766 1 45.12 303 VAL B O 1
ATOM 5133 N N . TYR B 1 304 ? 9.945 -11.812 18.688 1 42 304 TYR B N 1
ATOM 5134 C CA . TYR B 1 304 ? 9.414 -13.133 18.969 1 42 304 TYR B CA 1
ATOM 5135 C C . TYR B 1 304 ? 10.539 -14.141 19.188 1 42 304 TYR B C 1
ATOM 5137 O O . TYR B 1 304 ? 10.469 -14.977 20.094 1 42 304 TYR B O 1
ATOM 5145 N N . HIS B 1 305 ? 11.477 -14.086 18.359 1 41.47 305 HIS B N 1
ATOM 5146 C CA . HIS B 1 305 ? 12.602 -15.008 18.5 1 41.47 305 HIS B CA 1
ATOM 5147 C C . HIS B 1 305 ? 13.477 -14.625 19.688 1 41.47 305 HIS B C 1
ATOM 5149 O O . HIS B 1 305 ? 14.141 -15.477 20.281 1 41.47 305 HIS B O 1
ATOM 5155 N N . SER B 1 306 ? 13.695 -13.352 19.828 1 38.28 306 SER B N 1
ATOM 5156 C CA . SER B 1 306 ? 14.469 -12.984 21 1 38.28 306 SER B CA 1
ATOM 5157 C C . SER B 1 306 ? 13.758 -13.398 22.281 1 38.28 306 SER B C 1
ATOM 5159 O O . SER B 1 306 ? 14.406 -13.609 23.312 1 38.28 306 SER B O 1
ATOM 5161 N N . TRP B 1 307 ? 12.453 -13.305 22.219 1 35.28 307 TRP B N 1
ATOM 5162 C CA . TRP B 1 307 ? 11.727 -13.773 23.391 1 35.28 307 TRP B CA 1
ATOM 5163 C C . TRP B 1 307 ? 11.562 -15.289 23.344 1 35.28 307 TRP B C 1
ATOM 5165 O O . TRP B 1 307 ? 10.734 -15.844 24.078 1 35.28 307 TRP B O 1
ATOM 5175 N N . SER B 1 308 ? 12.133 -16.031 22.562 1 34.34 308 SER B N 1
ATOM 5176 C CA . SER B 1 308 ? 12.164 -17.484 22.75 1 34.34 308 SER B CA 1
ATOM 5177 C C . SER B 1 308 ? 12.602 -17.859 24.172 1 34.34 308 SER B C 1
ATOM 5179 O O . SER B 1 308 ? 12.625 -19.031 24.531 1 34.34 308 SER B O 1
ATOM 5181 N N . TRP B 1 309 ? 13.391 -17.141 24.922 1 32.44 309 TRP B N 1
ATOM 5182 C CA . TRP B 1 309 ? 13.547 -17.766 26.219 1 32.44 309 TRP B CA 1
ATOM 5183 C C . TRP B 1 309 ? 12.188 -18 26.891 1 32.44 309 TRP B C 1
ATOM 5185 O O . TRP B 1 309 ? 11.992 -19 27.594 1 32.44 309 TRP B O 1
ATOM 5195 N N . LEU B 1 310 ? 11.336 -16.875 27.266 1 30.77 310 LEU B N 1
ATOM 5196 C CA . LEU B 1 310 ? 10.242 -17.359 28.109 1 30.77 310 LEU B CA 1
ATOM 5197 C C . LEU B 1 310 ? 9.281 -18.234 27.312 1 30.77 310 LEU B C 1
ATOM 5199 O O . LEU B 1 310 ? 9.258 -18.156 26.078 1 30.77 310 LEU B O 1
ATOM 5203 N N . LEU B 1 311 ? 8.008 -18.641 27.641 1 31.2 311 LEU B N 1
ATOM 5204 C CA . LEU B 1 311 ? 7.051 -19.703 27.391 1 31.2 311 LEU B CA 1
ATOM 5205 C C . LEU B 1 311 ? 6.477 -19.594 25.969 1 31.2 311 LEU B C 1
ATOM 5207 O O . LEU B 1 311 ? 5.84 -20.531 25.484 1 31.2 311 LEU B O 1
ATOM 5211 N N . ALA B 1 312 ? 5.926 -18.328 25.484 1 30.52 312 ALA B N 1
ATOM 5212 C CA . ALA B 1 312 ? 4.648 -18.328 24.781 1 30.52 312 ALA B CA 1
ATOM 5213 C C . ALA B 1 312 ? 4.816 -18.766 23.328 1 30.52 312 ALA B C 1
ATOM 5215 O O . ALA B 1 312 ? 5.883 -18.578 22.734 1 30.52 312 ALA B O 1
ATOM 5216 N N . LYS B 1 313 ? 3.863 -19.531 22.656 1 34.31 313 LYS B N 1
ATOM 5217 C CA . LYS B 1 313 ? 3.535 -20.047 21.344 1 34.31 313 LYS B CA 1
ATOM 5218 C C . LYS B 1 313 ? 3.791 -19.016 20.25 1 34.31 313 LYS B C 1
ATOM 5220 O O . LYS B 1 313 ? 3.434 -17.844 20.406 1 34.31 313 LYS B O 1
ATOM 5225 N N . PRO B 1 314 ? 4.629 -19.172 19.406 1 36.06 314 PRO B N 1
ATOM 5226 C CA . PRO B 1 314 ? 5.105 -18.281 18.344 1 36.06 314 PRO B CA 1
ATOM 5227 C C . PRO B 1 314 ? 3.979 -17.484 17.703 1 36.06 314 PRO B C 1
ATOM 5229 O O . PRO B 1 314 ? 2.918 -18.031 17.391 1 36.06 314 PRO B O 1
ATOM 5232 N N . VAL B 1 315 ? 3.746 -16.234 17.984 1 36.47 315 VAL B N 1
ATOM 5233 C CA . VAL B 1 315 ? 2.785 -15.289 17.422 1 36.47 315 VAL B CA 1
ATOM 5234 C C . VAL B 1 315 ? 2.52 -15.625 15.961 1 36.47 315 VAL B C 1
ATOM 5236 O O . VAL B 1 315 ? 1.406 -15.438 15.461 1 36.47 315 VAL B O 1
ATOM 5239 N N . TRP B 1 316 ? 3.424 -16.125 15.242 1 36.19 316 TRP B N 1
ATOM 5240 C CA . TRP B 1 316 ? 3.156 -16.578 13.883 1 36.19 316 TRP B CA 1
ATOM 5241 C C . TRP B 1 316 ? 2.158 -17.734 13.883 1 36.19 316 TRP B C 1
ATOM 5243 O O . TRP B 1 316 ? 1.341 -17.859 12.969 1 36.19 316 TRP B O 1
ATOM 5253 N N . LEU B 1 317 ? 2.205 -18.578 14.875 1 34.78 317 LEU B N 1
ATOM 5254 C CA . LEU B 1 317 ? 1.218 -19.641 15.062 1 34.78 317 LEU B CA 1
ATOM 5255 C C . LEU B 1 317 ? -0.151 -19.047 15.391 1 34.78 317 LEU B C 1
ATOM 5257 O O . LEU B 1 317 ? -1.176 -19.547 14.922 1 34.78 317 LEU B O 1
ATOM 5261 N N . ILE B 1 318 ? -0.169 -17.953 16.219 1 35.53 318 ILE B N 1
ATOM 5262 C CA . ILE B 1 318 ? -1.444 -17.297 16.453 1 35.53 318 ILE B CA 1
ATOM 5263 C C . ILE B 1 318 ? -1.937 -16.641 15.156 1 35.53 318 ILE B C 1
ATOM 5265 O O . ILE B 1 318 ? -3.121 -16.734 14.828 1 35.53 318 ILE B O 1
ATOM 5269 N N . GLU B 1 319 ? -1.141 -15.914 14.414 1 35.97 319 GLU B N 1
ATOM 5270 C CA . GLU B 1 319 ? -1.553 -15.375 13.125 1 35.97 319 GLU B CA 1
ATOM 5271 C C . GLU B 1 319 ? -1.97 -16.484 12.172 1 35.97 319 GLU B C 1
ATOM 5273 O O . GLU B 1 319 ? -2.945 -16.344 11.43 1 35.97 319 GLU B O 1
ATOM 5278 N N . LYS B 1 320 ? -1.195 -17.625 12.039 1 37.28 320 LYS B N 1
ATOM 5279 C CA . LYS B 1 320 ? -1.646 -18.812 11.32 1 37.28 320 LYS B CA 1
ATOM 5280 C C . LYS B 1 320 ? -2.996 -19.297 11.844 1 37.28 320 LYS B C 1
ATOM 5282 O O . LYS B 1 320 ? -3.852 -19.734 11.07 1 37.28 320 LYS B O 1
ATOM 5287 N N . LEU B 1 321 ? -3.211 -19.266 13.141 1 32.84 321 LEU B N 1
ATOM 5288 C CA . LEU B 1 321 ? -4.488 -19.656 13.727 1 32.84 321 LEU B CA 1
ATOM 5289 C C . LEU B 1 321 ? -5.562 -18.625 13.422 1 32.84 321 LEU B C 1
ATOM 5291 O O . LEU B 1 321 ? -6.727 -18.969 13.211 1 32.84 321 LEU B O 1
ATOM 5295 N N . LEU B 1 322 ? -5.27 -17.312 13.523 1 33.88 322 LEU B N 1
ATOM 5296 C CA . LEU B 1 322 ? -6.27 -16.281 13.25 1 33.88 322 LEU B CA 1
ATOM 5297 C C . LEU B 1 322 ? -6.492 -16.141 11.75 1 33.88 322 LEU B C 1
ATOM 5299 O O . LEU B 1 322 ? -7.543 -15.664 11.312 1 33.88 322 LEU B O 1
ATOM 5303 N N . ARG B 1 323 ? -5.547 -16.156 10.93 1 31.53 323 ARG B N 1
ATOM 5304 C CA . ARG B 1 323 ? -5.797 -16.234 9.492 1 31.53 323 ARG B CA 1
ATOM 5305 C C . ARG B 1 323 ? -6.512 -17.547 9.141 1 31.53 323 ARG B C 1
ATOM 5307 O O . ARG B 1 323 ? -6.938 -17.734 8 1 31.53 323 ARG B O 1
ATOM 5314 N N . LYS B 1 324 ? -6.215 -18.641 9.812 1 31.52 324 LYS B N 1
ATOM 5315 C CA . LYS B 1 324 ? -6.871 -19.891 9.438 1 31.52 324 LYS B CA 1
ATOM 5316 C C . LYS B 1 324 ? -8.391 -19.781 9.555 1 31.52 324 LYS B C 1
ATOM 5318 O O . LYS B 1 324 ? -9.109 -20.75 9.312 1 31.52 324 LYS B O 1
ATOM 5323 N N . TYR B 1 325 ? -9 -19.047 10.555 1 24.42 325 TYR B N 1
ATOM 5324 C CA . TYR B 1 325 ? -10.445 -19.188 10.508 1 24.42 325 TYR B CA 1
ATOM 5325 C C . TYR B 1 325 ? -11.047 -18.297 9.422 1 24.42 325 TYR B C 1
ATOM 5327 O O . TYR B 1 325 ? -10.57 -17.172 9.203 1 24.42 325 TYR B O 1
#

Nearest PDB structures (foldseek):
  4gox-assembly1_A  TM=5.165E-01  e=1.490E-05  Picosynechococcus sp. PCC 7002
  3add-assembly1_B  TM=3.956E-01  e=3.066E-02  Methanocaldococcus jannaschii DSM 2661
  6ybh-assembly1_C  TM=4.507E-01  e=5.514E-02  Drosophila melanogaster
  3adc-assembly1_A  TM=4.031E-01  e=7.394E-02  Methanocaldococcus jannaschii DSM 2661
  8h4m-assembly1_A  TM=2.714E-01  e=1.148E-01  Mus musculus

Foldseek 3Di:
DQAFAEEEEEAAPPLCSQVLLVLLVLLPAALWDAFADADPPQGNPGSSARPQLQVLLQLLQLVQLHGLLGLDAGDDVNLPDPSNVVSLVVVLVRCCVTPLNPNHHYHDDNSCLRVVVNCVVSCVVSVYQYEYEYRFEQLVLQLVSCCVPPVDDSVSSLSSRLSSNLSNCVVCPPGHYAYDYNVCCLPPVLVVVVVCCVSSVHAGPHHSVNSVVVSVVSRDNCVSVDPPPVPCPVQDDDSSVLSVQSSVLSVCCNPPVPRDPVSSVVSVVSSVVNVVPDDPVVVVVSSVVSNVSSVVVVVLVCVQVVPVVDDDDRVVVVVVVVVSD/DQAFAEEEEEAAPPLCSQVLLVLLVLLPAALWDAFAAADPPQGNLGSSARPQLQVLLQLLQLVQLHGLLGLDAGDDVNLPDPSNVVSLVSVLVRCCVTRLNPNHHYHDDNSCLRVVVNCVVSCVVSVYQYEYEYGFEQLVLQLVSCCVPPVDDSVSSLSSRLSSNLSNPVVCPPGHYAYDYNVCCLPPVLVVVVVCCVSSVHAGPHHSVNSVVVSVVSRDNCVSVDPPPVPCPVCDDDSNVLSVQSSVLSVVCNPPVPRDPVSSVVSVVSSVVNVVPDDPVVVVVSSVVSNVSSVVVVVLQCVQVVPVVDDDDRVVVVVVVVVSD

Radius of gyration: 30.14 Å; Cα contacts (8 Å, |Δi|>4): 872; chains: 2; bounding box: 43×93×66 Å

Organism: NCBI:txid1233

Sequence (650 aa):
MRNNNALIILGMHRSGTSLLTGLLSQVGVKMGKSLYAPQKGVNEKGFWEHEDIVDTHDELLLALRSQWDDLLPLGDEWWKWDIVQPFADRLSNLVNRDFSDAYAWALKDPRMCRLLPLWFPIFTSQGARATFICMNRNPFEVVASLQKRDGFSKEKALVLWLSHSLSAEFYSRGQPRIFIDFDQVVKNPAQVLLKIEQEANLVFPISVKQASEKIEGFVSPGLRHHKADASLEHMHEGLSSMAHELYYAFNKLAGENEGSYESIDSIAARFMAYRNNWSLELVEQIRYLNQERADYRGKFFRVYHSWSWLLAKPVWLIEKLLRKYMRNNNALIILGMHRSGTSLLTGLLSQVGVKMGKSLYAPQKGVNEKGFWEHEDIVDTHDELLLALRSQWDDLLPLGDEWWKWDIVQPFADRLSNLVNRDFSDAYAWALKDPRMCRLLPLWFPIFTSQGARATFICMNRNPFEVVASLQKRDGFSKEKALVLWLSHSLSAEFYSRGQPRIFIDFDQVVKNPAQVLLKIEQEANLVFPISVKQASEKIEGFVSPGLRHHKADASLEHMHEGLSSMAHELYYAFNKLAGENEGSYESIDSIAARFMAYRNNWSLELVEQIRYLNQERADYRGKFFRVYHSWSWLLAKPVWLIEKLLRKY